Protein AF-A0A3D2J8Q5-F1 (afdb_monomer)

Radius of gyration: 44.41 Å; Cα contacts (8 Å, |Δi|>4): 452; chains: 1; bounding box: 110×107×140 Å

Sequence (466 aa):
MKRNDTGAFCVLYVEPSDERSMLFNAIVGQHKPVVMMLSEQARVMQRPDDYATLKKLKRQHDIPVLFVIPDGKWGRRVTHVATRGGFAAYPSLDALLQAQEQEQVARLTQQLARGQEHSYRIAPSSYPAHVSRPQSTSGIAPAFSLPNTTPLHPVSSTVTSTSNMQNAQNARRQQSYAGYVMDREDIEDEPTHPPVASAPTVPSARQNTYMRQAEAQQMYQSPEKPHPVAPPMSARKTRDLSPEMMDVMLDTHRAQSSAPITPGTPVTPVPPVPPMPTPPVPPSTNTRKQRRRRNRFPAILIVLTLIMLLGAGLGYALLLYHPLVTPPAVMGHLRFLSSEQLNENSNQGIDDQLQLDMSNVANPASGKSYYAWLLGDQGQSEGQVILLGALPVHNGSVHLFYPGDAQHTNLIATMSRLLITEEDSAVPPIAPSPDDSTWQYYGGFSTTLVTGTDTQGNVKQFSYLD

Secondary structure (DSSP, 8-state):
-EEE--SSSEEEEE-TT--HHHHHHHHHT-SS-EEEEE-TT--TT-SHHHHHHHHHHHHHHT--EEEE--SSHHHHHHHHHHHHHT-EEESSHHHHHHHHHHHHHHHHHHHHHHHHTTS-------PPP-------------------------------------SSSSSSSS-----------------------------------------------------------------------------------PPPP----PPPPPPPPPPPPPPPPPPP------------HHHHHHHHHHHHHHHHHHHHHHHHTS---PPPP--EEEEEE------TTS-TTSS-EEEEEE-SPPPPPTTEEEEEEEEE-TTSSS--EEEEEEE-EETTEEEEEE---TT---STTTEEEEEEEEEETTS--SS--S-GGGEEEEEE---S---EE-TTS-EE------

Foldseek 3Di:
DDWDPPPQEIEDEADQPDDLVVVLVVLLPDPHAYEYEYDLNHPQQLDLVSLVVVVVSCVVNVHQYAYAFADDPSSVSSCVSCVVSVHHYHNHPVRVVVVVVVVVVVVVVVVVVVVVVVPPPPDPDDDDDDDDDDDDDDDDDDDDDDDDDDDDDDDDDDDDDDDDPDDDPPPPPPPDDDDDDDDDDDDDDDDDDDDDDDDDDDDDDDDDDDDDDDDDDDDDDDDDDDDDDDDDDDDDDDDDDDDDDPDDDDDDDDDDDDDDDDDDDDDDDDDDDDDDDDDDDDDDDDDDDPPPPPPCVVVVVVVVVVVVVVVVVVVVVVVVPPPPPDPDDQFWFKDFDFQPPDDPVDCARGSQKMKIKGAQADDADVQKFKWKWFWFDPPDPDIDIDTQGTWDQDNRMTIGIRPGDPRSDNRLVTTFKMWIFIGGPVDDDPDHDPPCVRTDDIWTWDSPQPQDQDPVRDRDGGTDTD

Solvent-accessible surface area (backbone atoms only — not comparable to full-atom values): 31217 Å² total; per-residue (Å²): 106,51,77,44,73,72,78,84,38,31,40,36,40,38,40,52,86,40,52,62,67,60,53,52,56,58,54,72,74,46,92,45,39,34,38,38,36,48,44,90,67,35,64,50,71,74,49,74,65,49,40,55,52,50,49,49,49,29,67,73,67,71,36,54,63,38,37,29,36,48,83,46,83,60,27,53,54,46,43,52,52,39,44,73,58,73,34,58,66,25,55,36,69,67,55,44,52,54,50,50,54,50,49,52,53,50,53,52,52,51,50,54,58,60,60,58,70,75,78,74,79,76,72,86,82,81,79,78,91,78,90,83,90,88,84,89,79,88,83,84,85,81,88,84,81,85,84,80,88,86,91,92,84,88,81,86,81,83,82,84,80,88,83,84,93,83,81,88,77,85,86,79,84,85,86,79,88,86,88,81,89,82,82,89,81,90,85,86,88,86,92,86,87,88,86,84,90,82,86,88,87,85,84,92,84,82,87,82,81,91,89,89,88,84,86,90,86,88,85,87,84,86,85,91,83,85,87,82,84,82,85,83,89,77,91,79,77,88,74,84,85,79,91,87,82,91,79,88,76,92,76,92,77,86,82,82,84,85,79,87,89,78,87,88,77,91,80,78,85,80,80,86,81,78,86,79,84,80,81,85,84,80,84,91,77,90,76,92,72,86,72,78,78,68,78,57,63,68,60,53,52,54,51,52,52,50,51,51,50,50,51,52,50,52,52,49,48,53,62,67,66,48,72,77,76,69,74,83,77,81,48,60,51,68,44,73,36,57,73,70,56,69,40,100,90,53,65,30,12,41,37,15,19,38,40,41,42,35,44,82,47,75,79,63,58,91,72,38,33,36,36,36,32,41,29,28,44,97,86,51,99,65,78,48,72,43,81,65,44,75,56,59,71,56,96,27,28,34,71,48,77,36,88,43,60,100,71,23,49,36,41,55,83,56,32,30,32,45,41,30,34,57,41,58,57,90,54,84,74,94,63,82,75,90,52,69,90,35,54,78,47,73,34,46,39,64,66,68,84,52,87,38,60,46,101,83,68,49,78,49,86,66,57,64,69,106

Nearest PDB structures (foldseek):
  2dzw-assembly2_B  TM=4.849E-01  e=7.973E+00  Pyrococcus furiosus

Mean predicted aligned error: 21.78 Å

Structure (mmCIF, N/CA/C/O backbone):
data_AF-A0A3D2J8Q5-F1
#
_entry.id   AF-A0A3D2J8Q5-F1
#
loop_
_atom_site.group_PDB
_atom_site.id
_atom_site.type_symbol
_atom_site.label_atom_id
_atom_site.label_alt_id
_atom_site.label_comp_id
_atom_site.label_asym_id
_atom_site.label_entity_id
_atom_site.label_seq_id
_atom_site.pdbx_PDB_ins_code
_atom_site.Cartn_x
_atom_site.Cartn_y
_atom_site.Cartn_z
_atom_site.occupancy
_atom_site.B_iso_or_equiv
_atom_site.auth_seq_id
_atom_site.auth_comp_id
_atom_site.auth_asym_id
_atom_site.auth_atom_id
_atom_site.pdbx_PDB_model_num
ATOM 1 N N . MET A 1 1 ? 18.393 -0.265 -9.397 1.00 94.50 1 MET A N 1
ATOM 2 C CA . MET A 1 1 ? 17.412 -1.263 -9.869 1.00 94.50 1 MET A CA 1
ATOM 3 C C . MET A 1 1 ? 17.121 -2.206 -8.734 1.00 94.50 1 MET A C 1
ATOM 5 O O . MET A 1 1 ? 18.048 -2.835 -8.229 1.00 94.50 1 MET A O 1
ATOM 9 N N . LYS A 1 2 ? 15.858 -2.309 -8.326 1.00 94.38 2 LYS A N 1
ATOM 10 C CA . LYS A 1 2 ? 15.447 -3.250 -7.276 1.00 94.38 2 LYS A CA 1
ATOM 11 C C . LYS A 1 2 ? 14.759 -4.446 -7.920 1.00 94.38 2 LYS A C 1
ATOM 13 O O . LYS A 1 2 ? 14.016 -4.293 -8.888 1.00 94.38 2 LYS A O 1
ATOM 18 N N . ARG A 1 3 ? 15.021 -5.640 -7.395 1.00 95.69 3 ARG A N 1
ATOM 19 C CA . ARG A 1 3 ? 14.467 -6.901 -7.894 1.00 95.69 3 ARG A CA 1
ATOM 20 C C . ARG A 1 3 ? 13.709 -7.592 -6.774 1.00 95.69 3 ARG A C 1
ATOM 22 O O . ARG A 1 3 ? 14.247 -7.747 -5.684 1.00 95.69 3 ARG A O 1
ATOM 29 N N . ASN A 1 4 ? 12.503 -8.048 -7.080 1.00 92.94 4 ASN A N 1
ATOM 30 C CA . ASN A 1 4 ? 11.717 -8.927 -6.229 1.00 92.94 4 ASN A CA 1
ATOM 31 C C . ASN A 1 4 ? 11.388 -10.201 -7.027 1.00 92.94 4 ASN A C 1
ATOM 33 O O . ASN A 1 4 ? 10.810 -10.124 -8.106 1.00 92.94 4 ASN A O 1
ATOM 37 N N . ASP A 1 5 ? 11.806 -11.366 -6.535 1.00 92.56 5 ASP A N 1
ATOM 38 C CA . ASP A 1 5 ? 11.587 -12.673 -7.188 1.00 92.56 5 ASP A CA 1
ATOM 39 C C . ASP A 1 5 ? 10.579 -13.546 -6.419 1.00 92.56 5 ASP A C 1
ATOM 41 O O . ASP A 1 5 ? 10.559 -14.777 -6.508 1.00 92.56 5 ASP A O 1
ATOM 45 N N . THR A 1 6 ? 9.745 -12.904 -5.607 1.00 77.62 6 THR A N 1
ATOM 46 C CA . THR A 1 6 ? 8.747 -13.599 -4.801 1.00 77.62 6 THR A CA 1
ATOM 47 C C . THR A 1 6 ? 7.529 -13.925 -5.665 1.00 77.62 6 THR A C 1
ATOM 49 O O . THR A 1 6 ? 6.957 -13.046 -6.304 1.00 77.62 6 THR A O 1
ATOM 52 N N . GLY A 1 7 ? 7.118 -15.197 -5.682 1.00 87.75 7 GLY A N 1
ATOM 53 C CA . GLY A 1 7 ? 5.900 -15.647 -6.364 1.00 87.75 7 GLY A CA 1
ATOM 54 C C . GLY A 1 7 ? 6.090 -16.121 -7.811 1.00 87.75 7 GLY A C 1
ATOM 55 O O . GLY A 1 7 ? 7.143 -16.647 -8.190 1.00 87.75 7 GLY A O 1
ATOM 56 N N . ALA A 1 8 ? 5.017 -16.000 -8.601 1.00 88.75 8 ALA A N 1
ATOM 57 C CA . ALA A 1 8 ? 4.904 -16.545 -9.960 1.00 88.75 8 ALA A CA 1
ATOM 58 C C . ALA A 1 8 ? 5.558 -15.673 -11.048 1.00 88.75 8 ALA A C 1
ATOM 60 O O . ALA A 1 8 ? 5.758 -16.133 -12.171 1.00 88.75 8 ALA A O 1
ATOM 61 N N . PHE A 1 9 ? 5.910 -14.433 -10.719 1.00 94.19 9 PHE A N 1
ATOM 62 C CA . PHE A 1 9 ? 6.576 -13.481 -11.601 1.00 94.19 9 PHE A CA 1
ATOM 63 C C . PHE A 1 9 ? 7.772 -12.846 -10.885 1.00 94.19 9 PHE A C 1
ATOM 65 O O . PHE A 1 9 ? 7.815 -12.791 -9.660 1.00 94.19 9 PHE A O 1
ATOM 72 N N . CYS A 1 10 ? 8.744 -12.359 -11.654 1.00 95.81 10 CYS A N 1
ATOM 73 C CA . CYS A 1 10 ? 9.824 -11.525 -11.137 1.00 95.81 10 CYS A CA 1
ATOM 74 C C . CYS A 1 10 ? 9.502 -10.054 -11.424 1.00 95.81 10 CYS A C 1
ATOM 76 O O . CYS A 1 10 ? 9.294 -9.679 -12.578 1.00 95.81 10 CYS A O 1
ATOM 78 N N . VAL A 1 11 ? 9.466 -9.218 -10.386 1.00 96.62 11 VAL A N 1
ATOM 79 C CA . VAL A 1 11 ? 9.243 -7.774 -10.507 1.00 96.62 11 VAL A CA 1
ATOM 80 C C . VAL A 1 11 ? 10.583 -7.045 -10.521 1.00 96.62 11 VAL A C 1
ATOM 82 O O . VAL A 1 11 ? 11.397 -7.189 -9.604 1.00 96.62 11 VAL A O 1
ATOM 85 N N . LEU A 1 12 ? 10.808 -6.235 -11.554 1.00 97.38 12 LEU A N 1
ATOM 86 C CA . LEU A 1 12 ? 11.956 -5.340 -11.667 1.00 97.38 12 LEU A CA 1
ATOM 87 C C . LEU A 1 12 ? 11.481 -3.892 -11.540 1.00 97.38 12 LEU A C 1
ATOM 89 O O . LEU A 1 12 ? 10.744 -3.401 -12.394 1.00 97.38 12 LEU A O 1
ATOM 93 N N . TYR A 1 13 ? 11.934 -3.207 -10.493 1.00 97.06 13 TYR A N 1
ATOM 94 C CA . TYR A 1 13 ? 11.717 -1.776 -10.298 1.00 97.06 13 TYR A CA 1
ATOM 95 C C . TYR A 1 13 ? 12.874 -1.009 -10.923 1.00 97.06 13 TYR A C 1
ATOM 97 O O . TYR A 1 13 ? 14.021 -1.106 -10.468 1.00 97.06 13 TYR A O 1
ATOM 105 N N . VAL A 1 14 ? 12.553 -0.268 -11.979 1.00 97.19 14 VAL A N 1
ATOM 106 C CA . VAL A 1 14 ? 13.524 0.434 -12.812 1.00 97.19 14 VAL A CA 1
ATOM 107 C C . VAL A 1 14 ? 13.553 1.913 -12.437 1.00 97.19 14 VAL A C 1
ATOM 109 O O . VAL A 1 14 ? 12.608 2.674 -12.682 1.00 97.19 14 VAL A O 1
ATOM 112 N N . GLU A 1 15 ? 14.663 2.315 -11.836 1.00 95.75 15 GLU A N 1
ATOM 113 C CA . GLU A 1 15 ? 14.937 3.666 -11.363 1.00 95.75 15 GLU A CA 1
ATOM 114 C C . GLU A 1 15 ? 15.598 4.525 -12.464 1.00 95.75 15 GLU A C 1
ATOM 116 O O . GLU A 1 15 ? 16.094 4.008 -13.469 1.00 95.75 15 GLU A O 1
ATOM 121 N N . PRO A 1 16 ? 15.623 5.861 -12.315 1.00 94.44 16 PRO A N 1
ATOM 122 C CA . PRO A 1 16 ? 16.153 6.776 -13.336 1.00 94.44 16 PRO A CA 1
ATOM 123 C C . PRO A 1 16 ? 17.646 6.622 -13.625 1.00 94.44 16 PRO A C 1
ATOM 125 O O . PRO A 1 16 ? 18.091 6.929 -14.734 1.00 94.44 16 PRO A O 1
ATOM 128 N N . SER A 1 17 ? 18.404 6.177 -12.623 1.00 94.56 17 SER A N 1
ATOM 129 C CA . SER A 1 17 ? 19.846 5.932 -12.675 1.00 94.56 17 SER A CA 1
ATOM 130 C C . SER A 1 17 ? 20.208 4.574 -13.269 1.00 94.56 17 SER A C 1
ATOM 132 O O . SER A 1 17 ? 21.386 4.327 -13.520 1.00 94.56 17 SER A O 1
ATOM 134 N N . ASP A 1 18 ? 19.229 3.698 -13.496 1.00 96.62 18 ASP A N 1
ATOM 135 C CA . ASP A 1 18 ? 19.504 2.351 -13.970 1.00 96.62 18 ASP A CA 1
ATOM 136 C C . ASP A 1 18 ? 19.964 2.336 -15.421 1.00 96.62 18 ASP A C 1
ATOM 138 O O . ASP A 1 18 ? 19.451 3.049 -16.286 1.00 96.62 18 ASP A O 1
ATOM 142 N N . GLU A 1 19 ? 20.934 1.471 -15.700 1.00 97.38 19 GLU A N 1
ATOM 143 C CA . GLU A 1 19 ? 21.474 1.298 -17.038 1.00 97.38 19 GLU A CA 1
ATOM 144 C C . GLU A 1 19 ? 20.766 0.174 -17.798 1.00 97.38 19 GLU A C 1
ATOM 146 O O . GLU A 1 19 ? 20.405 -0.876 -17.258 1.00 97.38 19 GLU A O 1
ATOM 151 N N . ARG A 1 20 ? 20.636 0.357 -19.116 1.00 96.81 20 ARG A N 1
ATOM 152 C CA . ARG A 1 20 ? 20.002 -0.620 -20.014 1.00 96.81 20 ARG A CA 1
ATOM 153 C C . ARG A 1 20 ? 20.689 -1.991 -19.977 1.00 96.81 20 ARG A C 1
ATOM 155 O O . ARG A 1 20 ? 20.020 -3.016 -20.060 1.00 96.81 20 ARG A O 1
ATOM 162 N N . SER A 1 21 ? 22.017 -2.010 -19.885 1.00 96.62 21 SER A N 1
ATOM 163 C CA . SER A 1 21 ? 22.835 -3.229 -19.793 1.00 96.62 21 SER A CA 1
ATOM 164 C C . SER A 1 21 ? 22.491 -4.042 -18.544 1.00 96.62 21 SER A C 1
ATOM 166 O O . SER A 1 21 ? 22.268 -5.248 -18.644 1.00 96.62 21 SER A O 1
ATOM 168 N N . MET A 1 22 ? 22.383 -3.380 -17.388 1.00 96.50 22 MET A N 1
ATOM 169 C CA . MET A 1 22 ? 22.002 -4.009 -16.124 1.00 96.50 22 MET A CA 1
ATOM 170 C C . MET A 1 22 ? 20.595 -4.610 -16.208 1.00 96.50 22 MET A C 1
ATOM 172 O O . MET A 1 22 ? 20.403 -5.764 -15.823 1.00 96.50 22 MET A O 1
ATOM 176 N N . LEU A 1 23 ? 19.638 -3.869 -16.777 1.00 97.25 23 LEU A N 1
ATOM 177 C CA . LEU A 1 23 ? 18.270 -4.350 -16.974 1.00 97.25 23 LEU A CA 1
ATOM 178 C C . LEU A 1 23 ? 18.228 -5.619 -17.837 1.00 97.25 23 LEU A C 1
ATOM 180 O O . LEU A 1 23 ? 17.605 -6.610 -17.465 1.00 97.25 23 LEU A O 1
ATOM 184 N N . PHE A 1 24 ? 18.914 -5.618 -18.981 1.00 97.19 24 PHE A N 1
ATOM 185 C CA . PHE A 1 24 ? 18.908 -6.768 -19.887 1.00 97.19 24 PHE A CA 1
ATOM 186 C C . PHE A 1 24 ? 19.605 -7.986 -19.280 1.00 97.19 24 PHE A C 1
ATOM 188 O O . PHE A 1 24 ? 19.086 -9.094 -19.400 1.00 97.19 24 PHE A O 1
ATOM 195 N N . ASN A 1 25 ? 20.712 -7.790 -18.561 1.00 96.75 25 ASN A N 1
ATOM 196 C CA . ASN A 1 25 ? 21.381 -8.873 -17.840 1.00 96.75 25 ASN A CA 1
ATOM 197 C C . ASN A 1 25 ? 20.479 -9.484 -16.760 1.00 96.75 25 ASN A C 1
ATOM 199 O O . ASN A 1 25 ? 20.444 -10.705 -16.613 1.00 96.75 25 ASN A O 1
ATOM 203 N N . ALA A 1 26 ? 19.711 -8.660 -16.042 1.00 96.62 26 ALA A N 1
ATOM 204 C CA . ALA A 1 26 ? 18.771 -9.160 -15.045 1.00 96.62 26 ALA A CA 1
ATOM 205 C C . ALA A 1 26 ? 17.649 -10.001 -15.665 1.00 96.62 26 ALA A C 1
ATOM 207 O O . ALA A 1 26 ? 17.250 -10.989 -15.053 1.00 96.62 26 ALA A O 1
ATOM 208 N N . ILE A 1 27 ? 17.184 -9.655 -16.873 1.00 97.00 27 ILE A N 1
ATOM 209 C CA . ILE A 1 27 ? 16.148 -10.404 -17.603 1.00 97.00 27 ILE A CA 1
ATOM 210 C C . ILE A 1 27 ? 16.681 -11.746 -18.117 1.00 97.00 27 ILE A C 1
ATOM 212 O O . ILE A 1 27 ? 15.984 -12.745 -17.997 1.00 97.00 27 ILE A O 1
ATOM 216 N N . VAL A 1 28 ? 17.910 -11.799 -18.646 1.00 96.88 28 VAL A N 1
ATOM 217 C CA . VAL A 1 28 ? 18.517 -13.040 -19.181 1.00 96.88 28 VAL A CA 1
ATOM 218 C C . VAL A 1 28 ? 18.561 -14.167 -18.143 1.00 96.88 28 VAL A C 1
ATOM 220 O O . VAL A 1 28 ? 18.437 -15.334 -18.504 1.00 96.88 28 VAL A O 1
ATOM 223 N N . GLY A 1 29 ? 18.719 -13.829 -16.860 1.00 91.62 29 GLY A N 1
ATOM 224 C CA . GLY A 1 29 ? 18.750 -14.798 -15.763 1.00 91.62 29 GLY A CA 1
ATOM 225 C C . GLY A 1 29 ? 17.381 -15.247 -15.241 1.00 91.62 29 GLY A C 1
ATOM 226 O O . GLY A 1 29 ? 17.344 -15.962 -14.243 1.00 91.62 29 GLY A O 1
ATOM 227 N N . GLN A 1 30 ? 16.267 -14.806 -15.839 1.00 95.94 30 GLN A N 1
ATOM 228 C CA . GLN A 1 30 ? 14.927 -15.156 -15.359 1.00 95.94 30 GLN A CA 1
ATOM 229 C C . GLN A 1 30 ? 14.368 -16.388 -16.066 1.00 95.94 30 GLN A C 1
ATOM 231 O O . GLN A 1 30 ? 14.504 -16.554 -17.272 1.00 95.94 30 GLN A O 1
ATOM 236 N N . HIS A 1 31 ? 13.665 -17.224 -15.306 1.00 95.56 31 HIS A N 1
ATOM 237 C CA . HIS A 1 31 ? 12.875 -18.344 -15.836 1.00 95.56 31 HIS A CA 1
ATOM 238 C C . HIS A 1 31 ? 11.365 -18.133 -15.669 1.00 95.56 31 HIS A C 1
ATOM 240 O O . HIS A 1 31 ? 10.564 -18.941 -16.132 1.00 95.56 31 HIS A O 1
ATOM 246 N N . LYS A 1 32 ? 10.974 -17.051 -14.993 1.00 95.88 32 LYS A N 1
ATOM 247 C CA . LYS A 1 32 ? 9.584 -16.661 -14.757 1.00 95.88 32 LYS A CA 1
ATOM 248 C C . LYS A 1 32 ? 9.227 -15.447 -15.618 1.00 95.88 32 LYS A C 1
ATOM 250 O O . LYS A 1 32 ? 10.133 -14.705 -16.008 1.00 95.88 32 LYS A O 1
ATOM 255 N N . PRO A 1 33 ? 7.930 -15.195 -15.873 1.00 96.75 33 PRO A N 1
ATOM 256 C CA . PRO A 1 33 ? 7.473 -13.925 -16.420 1.00 96.75 33 PRO A CA 1
ATOM 257 C C . PRO A 1 33 ? 8.057 -12.735 -15.652 1.00 96.75 33 PRO A C 1
ATOM 259 O O . PRO A 1 33 ? 8.076 -12.733 -14.421 1.00 96.75 33 PRO A O 1
ATOM 262 N N . VAL A 1 34 ? 8.521 -11.723 -16.381 1.00 97.69 34 VAL A N 1
ATOM 263 C CA . VAL A 1 34 ? 9.118 -10.513 -15.811 1.00 97.69 34 VAL A CA 1
ATOM 264 C C . VAL A 1 34 ? 8.140 -9.355 -15.925 1.00 97.69 34 VAL A C 1
ATOM 266 O O . VAL A 1 34 ? 7.710 -9.004 -17.025 1.00 97.69 34 VAL A O 1
ATOM 269 N N . VAL A 1 35 ? 7.827 -8.735 -14.792 1.00 97.69 35 VAL A N 1
ATOM 270 C CA . VAL A 1 35 ? 7.042 -7.503 -14.699 1.00 97.69 35 VAL A CA 1
ATOM 271 C C . VAL A 1 35 ? 8.005 -6.344 -14.471 1.00 97.69 35 VAL A C 1
ATOM 273 O O . VAL A 1 35 ? 8.659 -6.259 -13.436 1.00 97.69 35 VAL A O 1
ATOM 276 N N . MET A 1 36 ? 8.115 -5.444 -15.442 1.00 97.69 36 MET A N 1
ATOM 277 C CA . MET A 1 36 ? 8.919 -4.231 -15.314 1.00 97.69 36 MET A CA 1
ATOM 278 C C . MET A 1 36 ? 8.057 -3.061 -14.862 1.00 97.69 36 MET A C 1
ATOM 280 O O . MET A 1 36 ? 7.188 -2.609 -15.607 1.00 97.69 36 MET A O 1
ATOM 284 N N . MET A 1 37 ? 8.348 -2.539 -13.673 1.00 97.19 37 MET A N 1
ATOM 285 C CA . MET A 1 37 ? 7.760 -1.311 -13.148 1.00 97.19 37 MET A CA 1
ATOM 286 C C . MET A 1 37 ? 8.685 -0.141 -13.474 1.00 97.19 37 MET A C 1
ATOM 288 O O . MET A 1 37 ? 9.791 -0.043 -12.935 1.00 97.19 37 MET A O 1
ATOM 292 N N . LEU A 1 38 ? 8.254 0.727 -14.389 1.00 96.81 38 LEU A N 1
ATOM 293 C CA . LEU A 1 38 ? 9.056 1.869 -14.821 1.00 96.81 38 LEU A CA 1
ATOM 294 C C . LEU A 1 38 ? 8.704 3.116 -14.007 1.00 96.81 38 LEU A C 1
ATOM 296 O O . LEU A 1 38 ? 7.555 3.556 -14.011 1.00 96.81 38 LEU A O 1
ATOM 300 N N . SER A 1 39 ? 9.700 3.719 -13.357 1.00 93.56 39 SER A N 1
ATOM 301 C CA . SER A 1 39 ? 9.538 5.053 -12.767 1.00 93.56 39 SER A CA 1
ATOM 302 C C . SER A 1 39 ? 9.327 6.116 -13.853 1.00 93.56 39 SER A C 1
ATOM 304 O O . SER A 1 39 ? 9.836 5.986 -14.966 1.00 93.56 39 SER A O 1
ATOM 306 N N . GLU A 1 40 ? 8.622 7.207 -13.534 1.00 90.81 40 GLU A N 1
ATOM 307 C CA . GLU A 1 40 ? 8.317 8.283 -14.499 1.00 90.81 40 GLU A CA 1
ATOM 308 C C . GLU A 1 40 ? 9.579 8.943 -15.093 1.00 90.81 40 GLU A C 1
ATOM 310 O O . GLU A 1 40 ? 9.562 9.508 -16.185 1.00 90.81 40 GLU A O 1
ATOM 315 N N . GLN A 1 41 ? 10.700 8.848 -14.380 1.00 91.69 41 GLN A N 1
ATOM 316 C CA . GLN A 1 41 ? 11.985 9.418 -14.771 1.00 91.69 41 GLN A CA 1
ATOM 317 C C . GLN A 1 41 ? 12.951 8.377 -15.371 1.00 91.69 41 GLN A C 1
ATOM 319 O O . GLN A 1 41 ? 14.097 8.718 -15.678 1.00 91.69 41 GLN A O 1
ATOM 324 N N . ALA A 1 42 ? 12.519 7.124 -15.566 1.00 92.69 42 ALA A N 1
ATOM 325 C CA . ALA A 1 42 ? 13.356 6.067 -16.124 1.00 92.69 42 ALA A CA 1
ATOM 326 C C . ALA A 1 42 ? 13.896 6.463 -17.508 1.00 92.69 42 ALA A C 1
ATOM 328 O O . ALA A 1 42 ? 13.149 6.783 -18.437 1.00 92.69 42 ALA A O 1
ATOM 329 N N . ARG A 1 43 ? 15.224 6.455 -17.667 1.00 93.44 43 ARG A N 1
ATOM 330 C CA . ARG A 1 43 ? 15.880 6.793 -18.945 1.00 93.44 43 ARG A CA 1
ATOM 331 C C . ARG A 1 43 ? 15.994 5.610 -19.897 1.00 93.44 43 ARG A C 1
ATOM 333 O O . ARG A 1 43 ? 16.173 5.797 -21.101 1.00 93.44 43 ARG A O 1
ATOM 340 N N . VAL A 1 44 ? 15.878 4.402 -19.365 1.00 94.19 44 VAL A N 1
ATOM 341 C CA . VAL A 1 44 ? 15.886 3.164 -20.140 1.00 94.19 44 VAL A CA 1
ATOM 342 C C . VAL A 1 44 ? 14.549 2.947 -20.840 1.00 94.19 44 VAL A C 1
ATOM 344 O O . VAL A 1 44 ? 13.518 3.460 -20.413 1.00 94.19 44 VAL A O 1
ATOM 347 N N . MET A 1 45 ? 14.567 2.180 -21.932 1.00 94.75 45 MET A N 1
ATOM 348 C CA . MET A 1 45 ? 13.370 1.827 -22.706 1.00 94.75 45 MET A CA 1
ATOM 349 C C . MET A 1 45 ? 12.637 3.031 -23.322 1.00 94.75 45 MET A C 1
ATOM 351 O O . MET A 1 45 ? 11.455 2.954 -23.626 1.00 94.75 45 MET A O 1
ATOM 355 N N . GLN A 1 46 ? 13.316 4.158 -23.548 1.00 93.31 46 GLN A N 1
ATOM 356 C CA . GLN A 1 46 ? 12.698 5.311 -24.216 1.00 93.31 46 GLN A CA 1
ATOM 357 C C . GLN A 1 46 ? 12.775 5.221 -25.743 1.00 93.31 46 GLN A C 1
ATOM 359 O O . GLN A 1 46 ? 11.996 5.872 -26.448 1.00 93.31 46 GLN A O 1
ATOM 364 N N . ARG A 1 47 ? 13.733 4.450 -26.274 1.00 95.88 47 ARG A N 1
ATOM 365 C CA . ARG A 1 47 ? 13.989 4.359 -27.713 1.00 95.88 47 ARG A CA 1
ATOM 366 C C . ARG A 1 47 ? 13.331 3.107 -28.294 1.00 95.88 47 ARG A C 1
ATOM 368 O O . ARG A 1 47 ? 13.402 2.048 -27.674 1.00 95.88 47 ARG A O 1
ATOM 375 N N . PRO A 1 48 ? 12.762 3.169 -29.512 1.00 96.62 48 PRO A N 1
ATOM 376 C CA . PRO A 1 48 ? 12.219 1.989 -30.192 1.00 96.62 48 PRO A CA 1
ATOM 377 C C . PRO A 1 48 ? 13.214 0.816 -30.298 1.00 96.62 48 PRO A C 1
ATOM 379 O O . PRO A 1 48 ? 12.816 -0.343 -30.176 1.00 96.62 48 PRO A O 1
ATOM 382 N N . ASP A 1 49 ? 14.509 1.108 -30.451 1.00 97.56 49 ASP A N 1
ATOM 383 C CA . ASP A 1 49 ? 15.573 0.098 -30.559 1.00 97.56 49 ASP A CA 1
ATOM 384 C C . ASP A 1 49 ? 15.758 -0.734 -29.281 1.00 97.56 49 ASP A C 1
ATOM 386 O O . ASP A 1 49 ? 16.138 -1.911 -29.340 1.00 97.56 49 ASP A O 1
ATOM 390 N N . ASP A 1 50 ? 15.452 -0.152 -28.117 1.00 96.88 50 ASP A N 1
ATOM 391 C CA . ASP A 1 50 ? 15.523 -0.860 -26.840 1.00 96.88 50 ASP A CA 1
ATOM 392 C C . ASP A 1 50 ? 14.484 -1.989 -26.811 1.00 96.88 5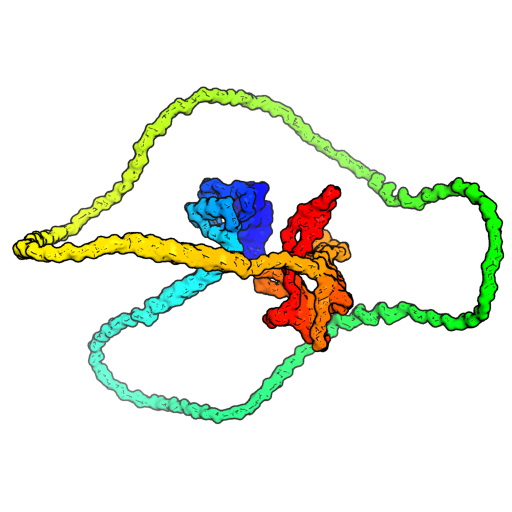0 ASP A C 1
ATOM 394 O O . ASP A 1 50 ? 14.795 -3.119 -26.437 1.00 96.88 50 ASP A O 1
ATOM 398 N N . TYR A 1 51 ? 13.278 -1.728 -27.326 1.00 97.50 51 TYR A N 1
ATOM 399 C CA . TYR A 1 51 ? 12.219 -2.730 -27.460 1.00 97.50 51 TYR A CA 1
ATOM 400 C C . TYR A 1 51 ? 12.537 -3.786 -28.515 1.00 97.50 51 TYR A C 1
ATOM 402 O O . TYR A 1 51 ? 12.202 -4.953 -28.325 1.00 97.50 51 TYR A O 1
ATOM 410 N N . ALA A 1 52 ? 13.211 -3.420 -29.608 1.00 97.06 52 ALA A N 1
ATOM 411 C CA . ALA A 1 52 ? 13.673 -4.396 -30.593 1.00 97.06 52 ALA A CA 1
ATOM 412 C C . ALA A 1 52 ? 14.692 -5.371 -29.978 1.00 97.06 52 ALA A C 1
ATOM 414 O O . ALA A 1 52 ? 14.623 -6.579 -30.218 1.00 97.06 52 ALA A O 1
ATOM 415 N N . THR A 1 53 ? 15.603 -4.862 -29.145 1.00 97.50 53 THR A N 1
ATOM 416 C CA . THR A 1 53 ? 16.587 -5.679 -28.419 1.00 97.50 53 THR A CA 1
ATOM 417 C C . THR A 1 53 ? 15.909 -6.559 -27.372 1.00 97.50 53 THR A C 1
ATOM 419 O O . THR A 1 53 ? 16.125 -7.770 -27.345 1.00 97.50 53 THR A O 1
ATOM 422 N N . LEU A 1 54 ? 15.001 -5.984 -26.583 1.00 97.31 54 LEU A N 1
ATOM 423 C CA . LEU A 1 54 ? 14.208 -6.716 -25.601 1.00 97.31 54 LEU A CA 1
ATOM 424 C C . LEU A 1 54 ? 13.342 -7.807 -26.251 1.00 97.31 54 LEU A C 1
ATOM 426 O O . LEU A 1 54 ? 13.176 -8.887 -25.695 1.00 97.31 54 LEU A O 1
ATOM 430 N N . LYS A 1 55 ? 12.823 -7.572 -27.461 1.00 97.50 55 LYS A N 1
ATOM 431 C CA . LYS A 1 55 ? 12.031 -8.558 -28.209 1.00 97.50 55 LYS A CA 1
ATOM 432 C C . LYS A 1 55 ? 12.878 -9.746 -28.657 1.00 97.50 55 LYS A C 1
ATOM 434 O O . LYS A 1 55 ? 12.392 -10.876 -28.638 1.00 97.50 55 LYS A O 1
ATOM 439 N N . LYS A 1 56 ? 14.142 -9.509 -29.033 1.00 97.75 56 LYS A N 1
ATOM 440 C CA . LYS A 1 56 ? 15.106 -10.585 -29.314 1.00 97.75 56 LYS A CA 1
ATOM 441 C C . LYS A 1 56 ? 15.378 -11.406 -28.056 1.00 97.75 56 LYS A C 1
ATOM 443 O O . LYS A 1 56 ? 15.290 -12.625 -28.136 1.00 97.75 56 LYS A O 1
ATOM 448 N N . LEU A 1 57 ? 15.607 -10.748 -26.916 1.00 96.12 57 LEU A N 1
ATOM 449 C CA . LEU A 1 57 ? 15.799 -11.401 -25.614 1.00 96.12 57 LEU A CA 1
ATOM 450 C C . LEU A 1 57 ? 14.591 -12.256 -25.213 1.00 96.12 57 LEU A C 1
ATOM 452 O O . LEU A 1 57 ? 14.754 -13.444 -24.951 1.00 96.12 57 LEU A O 1
ATOM 456 N N . LYS A 1 58 ? 13.377 -11.691 -25.273 1.00 94.56 58 LYS A N 1
ATOM 457 C CA . LYS A 1 58 ? 12.115 -12.412 -25.036 1.00 94.56 58 LYS A CA 1
ATOM 458 C C . LYS A 1 58 ? 12.019 -13.679 -25.886 1.00 94.56 58 LYS A C 1
ATOM 460 O O . LYS A 1 58 ? 11.664 -14.727 -25.370 1.00 94.56 58 LYS A O 1
ATOM 465 N N . ARG A 1 59 ? 12.342 -13.597 -27.183 1.00 96.94 59 ARG A N 1
ATOM 466 C CA . ARG A 1 59 ? 12.287 -14.756 -28.090 1.00 96.94 59 ARG A CA 1
ATOM 467 C C . ARG A 1 59 ? 13.397 -15.772 -27.823 1.00 96.94 59 ARG A C 1
ATOM 469 O O . ARG A 1 59 ? 13.179 -16.959 -28.005 1.00 96.94 59 ARG A O 1
ATOM 476 N N . GLN A 1 60 ? 14.590 -15.307 -27.465 1.00 97.81 60 GLN A N 1
ATOM 477 C CA . GLN A 1 60 ? 15.757 -16.160 -27.255 1.00 97.81 60 GLN A CA 1
ATOM 478 C C . GLN A 1 60 ? 15.643 -16.989 -25.974 1.00 97.81 60 GLN A C 1
ATOM 480 O O . GLN A 1 60 ? 16.069 -18.138 -25.967 1.00 97.81 60 GLN A O 1
ATOM 485 N N . HIS A 1 61 ? 15.075 -16.409 -24.917 1.00 95.94 61 HIS A N 1
ATOM 486 C CA . HIS A 1 61 ? 14.969 -17.052 -23.608 1.00 95.94 61 HIS A CA 1
ATOM 487 C C . HIS A 1 61 ? 13.554 -17.547 -23.278 1.00 95.94 61 HIS A C 1
ATOM 489 O O . HIS A 1 61 ? 13.357 -18.138 -22.225 1.00 95.94 61 HIS A O 1
ATOM 495 N N . ASP A 1 62 ? 12.585 -17.305 -24.166 1.00 96.44 62 ASP A N 1
ATOM 496 C CA . ASP A 1 62 ? 11.163 -17.619 -23.974 1.00 96.44 62 ASP A CA 1
ATOM 497 C C . ASP A 1 62 ? 10.570 -17.031 -22.679 1.00 96.44 62 ASP A C 1
ATOM 499 O O . ASP A 1 62 ? 9.760 -17.641 -21.987 1.00 96.44 62 ASP A O 1
ATOM 503 N N . ILE A 1 63 ? 10.993 -15.811 -22.334 1.00 95.12 63 ILE A N 1
ATOM 504 C CA . ILE A 1 63 ? 10.576 -15.124 -21.105 1.00 95.12 63 ILE A CA 1
ATOM 505 C C . ILE A 1 63 ? 9.473 -14.118 -21.443 1.00 95.12 63 ILE A C 1
ATOM 507 O O . ILE A 1 63 ? 9.728 -13.150 -22.174 1.00 95.12 63 ILE A O 1
ATOM 511 N N . PRO A 1 64 ? 8.248 -14.270 -20.908 1.00 96.06 64 PRO A N 1
ATOM 512 C CA . PRO A 1 64 ? 7.223 -13.245 -21.024 1.00 96.06 64 PRO A CA 1
ATOM 513 C C . PRO A 1 64 ? 7.667 -11.973 -20.302 1.00 96.06 64 PRO A C 1
ATOM 515 O O . PRO A 1 64 ? 8.106 -12.022 -19.158 1.00 96.06 64 PRO A O 1
ATOM 518 N N . VAL A 1 65 ? 7.533 -10.828 -20.966 1.00 97.06 65 VAL A N 1
ATOM 519 C CA . VAL A 1 65 ? 7.875 -9.522 -20.398 1.00 97.06 65 VAL A CA 1
ATOM 520 C C . VAL A 1 65 ? 6.649 -8.6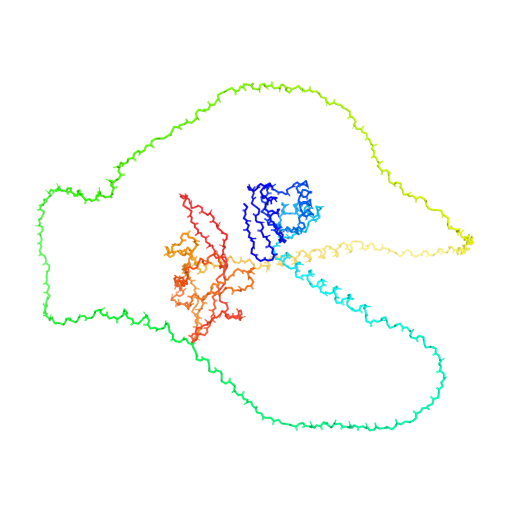21 -20.463 1.00 97.06 65 VAL A C 1
ATOM 522 O O . VAL A 1 65 ? 6.091 -8.414 -21.547 1.00 97.06 65 VAL A O 1
ATOM 525 N N . LEU A 1 66 ? 6.247 -8.111 -19.303 1.00 97.50 66 LEU A N 1
ATOM 526 C CA . LEU A 1 66 ? 5.073 -7.277 -19.059 1.00 97.50 66 LEU A CA 1
ATOM 527 C C . LEU A 1 66 ? 5.543 -5.925 -18.513 1.00 97.50 66 LEU A C 1
ATOM 529 O O . LEU A 1 66 ? 6.490 -5.873 -17.729 1.00 97.50 66 LEU A O 1
ATOM 533 N N . PHE A 1 67 ? 4.892 -4.835 -18.908 1.00 97.94 67 PHE A N 1
ATOM 534 C CA . PHE A 1 67 ? 5.201 -3.499 -18.400 1.00 97.94 67 PHE A CA 1
ATOM 535 C C . PHE A 1 67 ? 4.086 -2.982 -17.495 1.00 97.94 67 PHE A C 1
ATOM 537 O O . PHE A 1 67 ? 2.913 -3.073 -17.849 1.00 97.94 67 PHE A O 1
ATOM 544 N N . VAL A 1 68 ? 4.466 -2.374 -16.376 1.00 97.44 68 VAL A N 1
ATOM 545 C CA . VAL A 1 68 ? 3.601 -1.530 -15.548 1.00 97.44 68 VAL A CA 1
ATOM 546 C C . VAL A 1 68 ? 4.159 -0.112 -15.622 1.00 97.44 68 VAL A C 1
ATOM 548 O O . VAL A 1 68 ? 5.289 0.148 -15.199 1.00 97.44 68 VAL A O 1
ATOM 551 N N . ILE A 1 69 ? 3.398 0.786 -16.242 1.00 97.00 69 ILE A N 1
ATOM 552 C CA . ILE A 1 69 ? 3.812 2.150 -16.573 1.00 97.00 69 ILE A CA 1
ATOM 553 C C . ILE A 1 69 ? 2.762 3.101 -15.997 1.00 97.00 69 ILE A C 1
ATOM 555 O O . ILE A 1 69 ? 1.652 3.115 -16.523 1.00 97.00 69 ILE A O 1
ATOM 559 N N . PRO A 1 70 ? 3.096 3.914 -14.980 1.00 91.44 70 PRO A N 1
ATOM 560 C CA . PRO A 1 70 ? 2.149 4.846 -14.380 1.00 91.44 70 PRO A CA 1
ATOM 561 C C . PRO A 1 70 ? 1.519 5.780 -15.416 1.00 91.44 70 PRO A C 1
ATOM 563 O O . PRO A 1 70 ? 2.193 6.264 -16.337 1.00 91.44 70 PRO A O 1
ATOM 566 N N . ASP A 1 71 ? 0.234 6.076 -15.242 1.00 86.88 71 ASP A N 1
ATOM 567 C CA . ASP A 1 71 ? -0.477 7.015 -16.100 1.00 86.88 71 ASP A CA 1
ATOM 568 C C . ASP A 1 71 ? 0.091 8.432 -15.945 1.00 86.88 71 ASP A C 1
ATOM 570 O O . ASP A 1 71 ? -0.025 9.089 -14.916 1.00 86.88 71 ASP A O 1
ATOM 574 N N . GLY A 1 72 ? 0.719 8.924 -17.011 1.00 90.06 72 GLY A N 1
ATOM 575 C CA . GLY A 1 72 ? 1.369 10.231 -17.037 1.00 90.06 72 GLY A CA 1
ATOM 576 C C . GLY A 1 72 ? 1.645 10.699 -18.461 1.00 90.06 72 GLY A C 1
ATOM 577 O O . GLY A 1 72 ? 1.452 9.968 -19.440 1.00 90.06 72 GLY A O 1
ATOM 578 N N . LYS A 1 73 ? 2.104 11.947 -18.626 1.00 90.50 73 LYS A N 1
ATOM 579 C CA . LYS A 1 73 ? 2.519 12.443 -19.957 1.00 90.50 73 LYS A CA 1
ATOM 580 C C . LYS A 1 73 ? 3.656 11.589 -20.524 1.00 90.50 73 LYS A C 1
ATOM 582 O O . LYS A 1 73 ? 3.608 11.222 -21.698 1.00 90.50 73 LYS A O 1
ATOM 587 N N . TRP A 1 74 ? 4.630 11.245 -19.684 1.00 93.19 74 TRP A N 1
ATOM 588 C CA . TRP A 1 74 ? 5.715 10.336 -20.041 1.00 93.19 74 TRP A CA 1
ATOM 589 C C . TRP A 1 74 ? 5.203 8.902 -20.232 1.00 93.19 74 TRP A C 1
ATOM 591 O O . TRP A 1 74 ? 5.440 8.306 -21.286 1.00 93.19 74 TRP A O 1
ATOM 601 N N . GLY A 1 75 ? 4.399 8.402 -19.286 1.00 93.50 75 GLY A N 1
ATOM 602 C CA . GLY A 1 75 ? 3.867 7.039 -19.310 1.00 93.50 75 GLY A CA 1
ATOM 603 C C . GLY A 1 75 ? 3.086 6.700 -20.579 1.00 93.50 75 GLY A C 1
ATOM 604 O O . GLY A 1 75 ? 3.310 5.650 -21.177 1.00 93.50 75 GLY A O 1
ATOM 605 N N . ARG A 1 76 ? 2.266 7.624 -21.099 1.00 94.75 76 ARG A N 1
ATOM 606 C CA . ARG A 1 76 ? 1.538 7.425 -22.370 1.00 94.75 76 ARG A CA 1
ATOM 607 C C . ARG A 1 76 ? 2.461 7.237 -23.570 1.00 94.75 76 ARG A C 1
ATOM 609 O O . ARG A 1 76 ? 2.185 6.405 -24.434 1.00 94.75 76 ARG A O 1
ATOM 616 N N . ARG A 1 77 ? 3.566 7.987 -23.632 1.00 95.50 77 ARG A N 1
ATOM 617 C CA . ARG A 1 77 ? 4.553 7.844 -24.710 1.00 95.50 77 ARG A CA 1
ATOM 618 C C . ARG A 1 77 ? 5.236 6.483 -24.630 1.00 95.50 77 ARG A C 1
ATOM 620 O O . ARG A 1 77 ? 5.324 5.802 -25.646 1.00 95.50 77 ARG A O 1
ATOM 627 N N . VAL A 1 78 ? 5.690 6.085 -23.445 1.00 96.00 78 VAL A N 1
ATOM 628 C CA . VAL A 1 78 ? 6.390 4.808 -23.240 1.00 96.00 78 VAL A CA 1
ATOM 629 C C . VAL A 1 78 ? 5.455 3.626 -23.475 1.00 96.00 78 VAL A C 1
ATOM 631 O O . VAL A 1 78 ? 5.818 2.710 -24.204 1.00 96.00 78 VAL A O 1
ATOM 634 N N . THR A 1 79 ? 4.220 3.698 -22.976 1.00 96.62 79 THR A N 1
ATOM 635 C CA . THR A 1 79 ? 3.156 2.720 -23.250 1.00 96.62 79 THR A CA 1
ATOM 636 C C . THR A 1 79 ? 2.943 2.567 -24.751 1.00 96.62 79 THR A C 1
ATOM 638 O O . THR A 1 79 ? 3.001 1.458 -25.272 1.00 96.62 79 THR A O 1
ATOM 641 N N . HIS A 1 80 ? 2.813 3.675 -25.489 1.00 96.50 80 HIS A N 1
ATOM 642 C CA . HIS A 1 80 ? 2.648 3.629 -26.942 1.00 96.50 80 HIS A CA 1
ATOM 643 C C . HIS A 1 80 ? 3.827 2.949 -27.661 1.00 96.50 80 HIS A C 1
ATOM 645 O O . HIS A 1 80 ? 3.612 2.141 -28.569 1.00 96.50 80 HIS A O 1
ATOM 651 N N . VAL A 1 81 ? 5.071 3.251 -27.270 1.00 96.81 81 VAL A N 1
ATOM 652 C CA . VAL A 1 81 ? 6.261 2.626 -27.872 1.00 96.81 81 VAL A CA 1
ATOM 653 C C . VAL A 1 81 ? 6.350 1.140 -27.496 1.00 96.81 81 VAL A C 1
ATOM 655 O O . VAL A 1 81 ? 6.613 0.316 -28.373 1.00 96.81 81 VAL A O 1
ATOM 658 N N . ALA A 1 82 ? 6.052 0.775 -26.245 1.00 97.31 82 ALA A N 1
ATOM 659 C CA . ALA A 1 82 ? 6.024 -0.609 -25.773 1.00 97.31 82 ALA A CA 1
ATOM 660 C C . ALA A 1 82 ? 4.983 -1.453 -26.522 1.00 97.31 82 ALA A C 1
ATOM 662 O O . ALA A 1 82 ? 5.316 -2.513 -27.063 1.00 97.31 82 ALA A O 1
ATOM 663 N N . THR A 1 83 ? 3.749 -0.954 -26.645 1.00 96.69 83 THR A N 1
ATOM 664 C CA . THR A 1 83 ? 2.678 -1.630 -27.388 1.00 96.69 83 THR A CA 1
ATOM 665 C C . THR A 1 83 ? 3.032 -1.769 -28.867 1.00 96.69 83 THR A C 1
ATOM 667 O O . THR A 1 83 ? 2.858 -2.847 -29.435 1.00 96.69 83 THR A O 1
ATOM 670 N N . ARG A 1 84 ? 3.631 -0.742 -29.493 1.00 96.94 84 ARG A N 1
ATOM 671 C CA . ARG A 1 84 ? 4.166 -0.854 -30.865 1.00 96.94 84 ARG A CA 1
ATOM 672 C C . ARG A 1 84 ? 5.289 -1.887 -30.989 1.00 96.94 84 ARG A C 1
ATOM 674 O O . ARG A 1 84 ? 5.396 -2.544 -32.021 1.00 96.94 84 ARG A O 1
ATOM 681 N N . GLY A 1 85 ? 6.097 -2.063 -29.945 1.00 96.69 85 GLY A N 1
ATOM 682 C CA . GLY A 1 85 ? 7.102 -3.123 -29.850 1.00 96.69 85 GLY A CA 1
ATOM 683 C C . GLY A 1 85 ? 6.514 -4.538 -29.727 1.00 96.69 85 GLY A C 1
ATOM 684 O O . GLY A 1 85 ? 7.232 -5.520 -29.946 1.00 96.69 85 GLY A O 1
ATOM 685 N N . GLY A 1 86 ? 5.212 -4.663 -29.447 1.00 96.38 86 GLY A N 1
ATOM 686 C CA . GLY A 1 86 ? 4.523 -5.933 -29.207 1.00 96.38 86 GLY A CA 1
ATOM 687 C C . GLY A 1 86 ? 4.600 -6.402 -27.752 1.00 96.38 86 GLY A C 1
ATOM 688 O O . GLY A 1 86 ? 4.608 -7.609 -27.501 1.00 96.38 86 GLY A O 1
ATOM 689 N N . PHE A 1 87 ? 4.703 -5.466 -26.807 1.00 97.62 87 PHE A N 1
ATOM 690 C CA . PHE A 1 87 ? 4.661 -5.739 -25.373 1.00 97.62 87 PHE A CA 1
ATOM 691 C C . PHE A 1 87 ? 3.323 -5.302 -24.779 1.00 97.62 87 PHE A C 1
ATOM 693 O O . PHE A 1 87 ? 2.774 -4.268 -25.163 1.00 97.62 87 PHE A O 1
ATOM 700 N N . ALA A 1 88 ? 2.814 -6.087 -23.830 1.00 97.06 88 ALA A N 1
ATOM 701 C CA . ALA A 1 88 ? 1.675 -5.682 -23.019 1.00 97.06 88 ALA A CA 1
ATOM 702 C C . ALA A 1 88 ? 2.144 -4.668 -21.968 1.00 97.06 88 ALA A C 1
ATOM 704 O O . ALA A 1 88 ? 3.195 -4.852 -21.346 1.00 97.06 88 ALA A O 1
ATOM 705 N N . ALA A 1 89 ? 1.375 -3.596 -21.811 1.00 97.00 89 ALA A N 1
ATOM 706 C CA . ALA A 1 89 ? 1.657 -2.505 -20.895 1.00 97.00 89 ALA A CA 1
ATOM 707 C C . ALA A 1 89 ? 0.373 -2.134 -20.154 1.00 97.00 89 ALA A C 1
ATOM 709 O O . ALA A 1 89 ? -0.678 -1.994 -20.780 1.00 97.00 89 ALA A O 1
ATOM 710 N N . TYR A 1 90 ? 0.481 -1.991 -18.839 1.00 97.56 90 TYR A N 1
ATOM 711 C CA . TYR A 1 90 ? -0.629 -1.745 -17.927 1.00 97.56 90 TYR A CA 1
ATOM 712 C C . TYR A 1 90 ? -0.366 -0.465 -17.124 1.00 97.56 90 TYR A C 1
ATOM 714 O O . TYR A 1 90 ? 0.793 -0.194 -16.802 1.00 97.56 90 TYR A O 1
ATOM 722 N N . PRO A 1 91 ? -1.405 0.322 -16.797 1.00 96.12 91 PRO A N 1
ATOM 723 C CA . PRO A 1 91 ? -1.249 1.590 -16.079 1.00 96.12 91 PRO A CA 1
ATOM 724 C C . PRO A 1 91 ? -0.855 1.410 -14.604 1.00 96.12 91 PRO A C 1
ATOM 726 O O . PRO A 1 91 ? -0.234 2.283 -14.002 1.00 96.12 91 PRO A O 1
ATOM 729 N N . SER A 1 92 ? -1.204 0.266 -14.017 1.00 95.00 92 SER A N 1
ATOM 730 C CA . SER A 1 92 ? -0.935 -0.079 -12.623 1.00 95.00 92 SER A CA 1
ATOM 731 C C . SER A 1 92 ? -0.724 -1.584 -12.464 1.00 95.00 92 SER A C 1
ATOM 733 O O . SER A 1 92 ? -0.990 -2.367 -13.385 1.00 95.00 92 SER A O 1
ATOM 735 N N . LEU A 1 93 ? -0.230 -1.989 -11.292 1.00 91.00 93 LEU A N 1
ATOM 736 C CA . LEU A 1 93 ? -0.102 -3.401 -10.941 1.00 91.00 93 LEU A CA 1
ATOM 737 C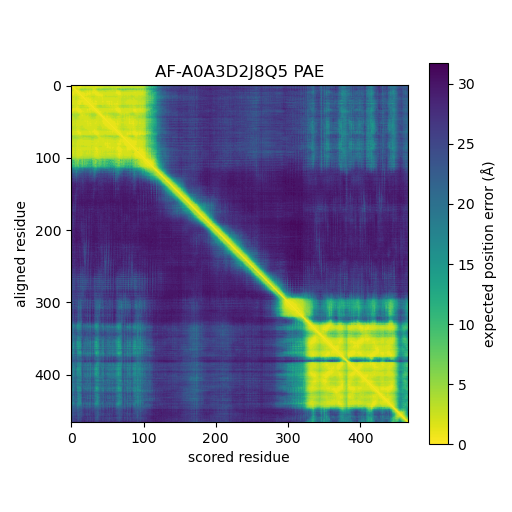 C . LEU A 1 93 ? -1.485 -4.062 -10.831 1.00 91.00 93 LEU A C 1
ATOM 739 O O . LEU A 1 93 ? -1.670 -5.158 -11.348 1.00 91.00 93 LEU A O 1
ATOM 743 N N . ASP A 1 94 ? -2.473 -3.361 -10.276 1.00 92.06 94 ASP A N 1
ATOM 744 C CA . ASP A 1 94 ? -3.849 -3.862 -10.169 1.00 92.06 94 ASP A CA 1
ATOM 745 C C . ASP A 1 94 ? -4.472 -4.117 -11.544 1.00 92.06 94 ASP A C 1
ATOM 747 O O . ASP A 1 94 ? -5.115 -5.140 -11.760 1.00 92.06 94 ASP A O 1
ATOM 751 N N . ALA A 1 95 ? -4.219 -3.235 -12.519 1.00 92.88 95 ALA A N 1
ATOM 752 C CA . ALA A 1 95 ? -4.692 -3.425 -13.888 1.00 92.88 95 ALA A CA 1
ATOM 753 C C . ALA A 1 95 ? -4.049 -4.651 -14.561 1.00 92.88 95 ALA A C 1
ATOM 755 O O . ALA A 1 95 ? -4.706 -5.343 -15.340 1.00 92.88 95 ALA A O 1
ATOM 756 N N . LEU A 1 96 ? -2.777 -4.939 -14.256 1.00 94.69 96 LEU A N 1
ATOM 757 C CA . LEU A 1 96 ? -2.114 -6.170 -14.690 1.00 94.69 96 LEU A CA 1
ATOM 758 C C . LEU A 1 96 ? -2.763 -7.401 -14.041 1.00 94.69 96 LEU A C 1
ATOM 760 O O . LEU A 1 96 ? -3.046 -8.370 -14.745 1.00 94.69 96 LEU A O 1
ATOM 764 N N . LEU A 1 97 ? -2.999 -7.366 -12.726 1.00 90.69 97 LEU A N 1
ATOM 765 C CA . LEU A 1 97 ? -3.612 -8.472 -11.985 1.00 90.69 97 LEU A CA 1
ATOM 766 C C . LEU A 1 97 ? -5.024 -8.765 -12.504 1.00 90.69 97 LEU A C 1
ATOM 768 O O . LEU A 1 97 ? -5.329 -9.904 -12.851 1.00 90.69 97 LEU A O 1
ATOM 772 N N . GLN A 1 98 ? -5.840 -7.729 -12.693 1.00 91.75 98 GLN A N 1
ATOM 773 C CA . GLN A 1 98 ? -7.181 -7.855 -13.255 1.00 91.75 98 GLN A CA 1
ATOM 774 C C . GLN A 1 98 ? -7.158 -8.435 -14.677 1.00 91.75 98 GLN A C 1
ATOM 776 O O . GLN A 1 98 ? -7.972 -9.294 -15.021 1.00 91.75 98 GLN A O 1
ATOM 781 N N . ALA A 1 99 ? -6.215 -8.003 -15.519 1.00 92.25 99 ALA A N 1
ATOM 782 C CA . ALA A 1 99 ? -6.060 -8.557 -16.861 1.00 92.25 99 ALA A CA 1
ATOM 783 C C . ALA A 1 99 ? -5.634 -10.033 -16.832 1.00 92.25 99 ALA A C 1
ATOM 785 O O . ALA A 1 99 ? -6.087 -10.825 -17.660 1.00 92.25 99 ALA A O 1
ATOM 786 N N . GLN A 1 100 ? -4.799 -10.424 -15.867 1.00 90.75 100 GLN A N 1
ATOM 787 C CA . GLN A 1 100 ? -4.387 -11.813 -15.687 1.00 90.75 100 GLN A CA 1
ATOM 788 C C . GLN A 1 100 ? -5.564 -12.698 -15.257 1.00 90.75 100 GLN A C 1
ATOM 790 O O . GLN A 1 100 ? -5.729 -13.796 -15.794 1.00 90.75 100 GLN A O 1
ATOM 795 N N . GLU A 1 101 ? -6.396 -12.231 -14.327 1.00 88.38 101 GLU A N 1
ATOM 796 C CA . GLU A 1 101 ? -7.625 -12.924 -13.928 1.00 88.38 101 GLU A CA 1
ATOM 797 C C . GLU A 1 101 ? -8.558 -13.113 -15.129 1.00 88.38 101 GLU A C 1
ATOM 799 O O . GLU A 1 101 ? -9.020 -14.224 -15.401 1.00 88.38 101 GLU A O 1
ATOM 804 N N . GLN A 1 102 ? -8.761 -12.057 -15.921 1.00 89.19 102 GLN A N 1
ATOM 805 C CA . GLN A 1 102 ? -9.566 -12.122 -17.142 1.00 89.19 102 GLN A CA 1
ATOM 806 C C . GLN A 1 102 ? -8.996 -13.110 -18.167 1.00 89.19 102 GLN A C 1
ATOM 808 O O . GLN A 1 102 ? -9.757 -13.856 -18.787 1.00 89.19 102 GLN A O 1
ATOM 813 N N . GLU A 1 103 ? -7.673 -13.164 -18.343 1.00 87.62 103 GLU A N 1
ATOM 814 C CA . GLU A 1 103 ? -7.045 -14.110 -19.267 1.00 87.62 103 GLU A CA 1
ATOM 815 C C . GLU A 1 103 ? -7.218 -15.563 -18.800 1.00 87.62 103 GLU A C 1
ATOM 817 O O . GLU A 1 103 ? -7.485 -16.448 -19.619 1.00 87.62 103 GLU A O 1
ATOM 822 N N . GLN A 1 104 ? -7.127 -15.830 -17.495 1.00 78.44 104 GLN A N 1
ATOM 823 C CA . GLN A 1 104 ? -7.399 -17.163 -16.953 1.00 78.44 104 GLN A CA 1
ATOM 824 C C . GLN A 1 104 ? -8.849 -17.588 -17.208 1.00 78.44 104 GLN A C 1
ATOM 826 O O . GLN A 1 104 ? -9.088 -18.703 -17.681 1.00 78.44 104 GLN A O 1
ATOM 831 N N . VAL A 1 105 ? -9.807 -16.683 -16.989 1.00 61.12 105 VAL A N 1
ATOM 832 C CA . VAL A 1 105 ? -11.228 -16.926 -17.281 1.00 61.12 105 VAL A CA 1
ATOM 833 C C . VAL A 1 105 ? -11.451 -17.168 -18.777 1.00 61.12 105 VAL A C 1
ATOM 835 O O . VAL A 1 105 ? -12.177 -18.093 -19.157 1.00 61.12 105 VAL A O 1
ATOM 838 N N . ALA A 1 106 ? -10.790 -16.402 -19.648 1.00 74.00 106 ALA A N 1
ATOM 839 C CA . ALA A 1 106 ? -10.881 -16.578 -21.095 1.00 74.00 106 ALA A CA 1
ATOM 840 C C . ALA A 1 106 ? -10.320 -17.936 -21.547 1.00 74.00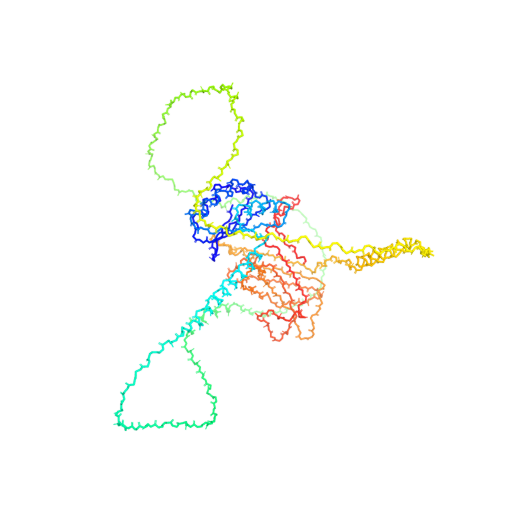 106 ALA A C 1
ATOM 842 O O . ALA A 1 106 ? -10.957 -18.629 -22.344 1.00 74.00 106 ALA A O 1
ATOM 843 N N . ARG A 1 107 ? -9.171 -18.363 -21.002 1.00 78.88 107 ARG A N 1
ATOM 844 C CA . ARG A 1 107 ? -8.579 -19.680 -21.294 1.00 78.88 107 ARG A CA 1
ATOM 845 C C . ARG A 1 107 ? -9.485 -20.823 -20.834 1.00 78.88 107 ARG A C 1
ATOM 847 O O . ARG A 1 107 ? -9.689 -21.760 -21.603 1.00 78.88 107 ARG A O 1
ATOM 854 N N . LEU A 1 108 ? -10.074 -20.730 -19.639 1.00 59.31 108 LEU A N 1
ATOM 855 C CA . LEU A 1 108 ? -11.036 -21.720 -19.134 1.00 59.31 108 LEU A CA 1
ATOM 856 C C . LEU A 1 108 ? -12.292 -21.788 -20.010 1.00 59.31 108 LEU A C 1
ATOM 858 O O . LEU A 1 108 ? -12.722 -22.870 -20.406 1.00 59.31 108 LEU A O 1
ATOM 862 N N . THR A 1 109 ? -12.838 -20.634 -20.394 1.00 73.06 109 THR A N 1
ATOM 863 C CA . THR A 1 109 ? -14.007 -20.556 -21.284 1.00 73.06 109 THR A CA 1
ATOM 864 C C . THR A 1 109 ? -13.701 -21.165 -22.654 1.00 73.06 109 THR A C 1
ATOM 866 O O . THR A 1 109 ? -14.505 -21.922 -23.197 1.00 73.06 109 THR A O 1
ATOM 869 N N . GLN A 1 110 ? -12.511 -20.905 -23.204 1.00 77.94 110 GLN A N 1
ATOM 870 C CA . GLN A 1 110 ? -12.084 -21.464 -24.486 1.00 77.94 110 GLN A CA 1
ATOM 871 C C . GLN A 1 110 ? -11.855 -22.983 -24.416 1.00 77.94 110 GLN A C 1
ATOM 873 O O . GLN A 1 110 ? -12.135 -23.692 -25.385 1.00 77.94 110 GLN A O 1
ATOM 878 N N . GLN A 1 111 ? -11.386 -23.501 -23.276 1.00 75.62 111 GLN A N 1
ATOM 879 C CA . GLN A 1 111 ? -11.281 -24.941 -23.029 1.00 75.62 111 GLN A CA 1
ATOM 880 C C . GLN A 1 111 ? -12.661 -25.604 -22.933 1.00 75.62 111 GLN A C 1
ATOM 882 O O . GLN A 1 111 ? -12.869 -26.641 -23.561 1.00 75.62 111 GLN A O 1
ATOM 887 N N . LEU A 1 112 ? -13.621 -24.987 -22.236 1.00 68.12 112 LEU A N 1
ATOM 888 C CA . LEU A 1 112 ? -15.002 -25.477 -22.155 1.00 68.12 112 LEU A CA 1
ATOM 889 C C . LEU A 1 112 ? -15.692 -25.475 -23.527 1.00 68.12 112 LEU A C 1
ATOM 891 O O . LEU A 1 112 ? -16.331 -26.459 -23.896 1.00 68.12 112 LEU A O 1
ATOM 895 N N . ALA A 1 113 ? -15.494 -24.417 -24.320 1.00 73.75 113 ALA A N 1
ATOM 896 C CA . ALA A 1 113 ? -16.022 -24.329 -25.680 1.00 73.75 113 ALA A CA 1
ATOM 897 C C . ALA A 1 113 ? -15.429 -25.407 -26.605 1.00 73.75 113 ALA A C 1
ATOM 899 O O . ALA A 1 113 ? -16.159 -26.040 -27.365 1.00 73.75 113 ALA A O 1
ATOM 900 N N . ARG A 1 114 ? -14.119 -25.683 -26.505 1.00 77.25 114 ARG A N 1
ATOM 901 C CA . ARG A 1 114 ? -13.475 -26.774 -27.262 1.00 77.25 114 ARG A CA 1
ATOM 902 C C . ARG A 1 114 ? -13.895 -28.167 -26.793 1.00 77.25 114 ARG A C 1
ATOM 904 O O . ARG A 1 114 ? -13.964 -29.079 -27.615 1.00 77.25 114 ARG A O 1
ATOM 911 N N . GLY A 1 115 ? -14.187 -28.337 -25.505 1.00 61.00 115 GLY A N 1
ATOM 912 C CA . GLY A 1 115 ? -14.659 -29.603 -24.941 1.00 61.00 115 GLY A CA 1
ATOM 913 C C . GLY A 1 115 ? -16.050 -30.008 -25.437 1.00 61.00 115 GLY A C 1
ATOM 914 O O . GLY A 1 115 ? -16.323 -31.199 -25.571 1.00 61.00 115 GLY A O 1
ATOM 915 N N . GLN A 1 116 ? -16.915 -29.046 -25.773 1.00 55.78 116 GLN A N 1
ATOM 916 C CA . GLN A 1 116 ? -18.265 -29.352 -26.252 1.00 55.78 116 GLN A CA 1
ATOM 917 C C . GLN A 1 116 ? -18.332 -29.792 -27.720 1.00 55.78 116 GLN A C 1
ATOM 919 O O . GLN A 1 116 ? -19.251 -30.527 -28.068 1.00 55.78 116 GLN A O 1
ATOM 924 N N . GLU A 1 117 ? -17.375 -29.447 -28.586 1.00 53.25 117 GLU A N 1
ATOM 925 C CA . GLU A 1 117 ? -17.451 -29.859 -30.000 1.00 53.25 117 GLU A CA 1
ATOM 926 C C . GLU A 1 117 ? -17.169 -31.352 -30.248 1.00 53.25 117 GLU A C 1
ATOM 928 O O . GLU A 1 117 ? -17.483 -31.862 -31.323 1.00 53.25 117 GLU A O 1
ATOM 933 N N . HIS A 1 118 ? -16.632 -32.094 -29.273 1.00 51.47 118 HIS A N 1
ATOM 934 C CA . HIS A 1 118 ? -16.298 -33.514 -29.459 1.00 51.47 118 HIS A CA 1
ATOM 935 C C . HIS A 1 118 ? -17.427 -34.502 -29.099 1.00 51.47 118 HIS A C 1
ATOM 937 O O . HIS A 1 118 ? -17.269 -35.695 -29.350 1.00 51.47 118 HIS A O 1
ATOM 943 N N . SER A 1 119 ? -18.584 -34.044 -28.597 1.00 47.56 119 SER A N 1
ATOM 944 C CA . SER A 1 119 ? -19.669 -34.940 -28.139 1.00 47.56 119 SER A CA 1
ATOM 945 C C . SER A 1 119 ? -20.847 -35.141 -29.105 1.00 47.56 119 SER A C 1
ATOM 947 O O . SER A 1 119 ? -21.766 -35.884 -28.768 1.00 47.56 119 SER A O 1
ATOM 949 N N . TYR A 1 120 ? -20.850 -34.565 -30.317 1.00 49.66 120 TYR A N 1
ATOM 950 C CA . TYR A 1 120 ? -22.011 -34.678 -31.233 1.00 49.66 120 TYR A CA 1
ATOM 951 C C . TYR A 1 120 ? -21.703 -35.208 -32.635 1.00 49.66 120 TYR A C 1
ATOM 953 O O . TYR A 1 120 ? -22.522 -35.058 -33.541 1.00 49.66 120 TYR A O 1
ATOM 961 N N . ARG A 1 121 ? -20.560 -35.870 -32.852 1.00 42.44 121 ARG A N 1
ATOM 962 C CA . ARG A 1 121 ? -20.305 -36.582 -34.116 1.00 42.44 121 ARG A CA 1
ATOM 963 C C . ARG A 1 121 ? -20.667 -38.062 -33.986 1.00 42.44 121 ARG A C 1
ATOM 965 O O . ARG A 1 121 ? -19.826 -38.939 -34.153 1.00 42.44 121 ARG A O 1
ATOM 972 N N . ILE A 1 122 ? -21.941 -38.338 -33.692 1.00 48.59 122 ILE A N 1
ATOM 973 C CA . ILE A 1 122 ? -22.524 -39.662 -33.937 1.00 48.59 122 ILE A CA 1
ATOM 974 C C . ILE A 1 122 ? -22.582 -39.819 -35.458 1.00 48.59 122 ILE A C 1
ATOM 976 O O . ILE A 1 122 ? -23.388 -39.184 -36.135 1.00 48.59 122 ILE A O 1
ATOM 980 N N . ALA A 1 123 ? -21.668 -40.617 -36.005 1.00 44.53 123 ALA A N 1
ATOM 981 C CA . ALA A 1 123 ? -21.732 -41.036 -37.394 1.00 44.53 123 ALA A CA 1
ATOM 982 C C . ALA A 1 123 ? -23.043 -41.814 -37.629 1.00 44.53 123 ALA A C 1
ATOM 984 O O . ALA A 1 123 ? -23.408 -42.646 -36.793 1.00 44.53 123 ALA A O 1
ATOM 985 N N . PRO A 1 124 ? -23.759 -41.588 -38.744 1.00 44.81 124 PRO A N 1
ATOM 986 C CA . PRO A 1 124 ? -24.889 -42.429 -39.106 1.00 44.81 124 PRO A CA 1
ATOM 987 C C . PRO A 1 124 ? -24.382 -43.852 -39.374 1.00 44.81 124 PRO A C 1
ATOM 989 O O . PRO A 1 124 ? -23.659 -44.105 -40.336 1.00 44.81 124 PRO A O 1
ATOM 992 N N . SER A 1 125 ? -24.746 -44.770 -38.480 1.00 44.69 125 SER A N 1
ATOM 993 C CA . SER A 1 125 ? -24.512 -46.205 -38.613 1.00 44.69 125 SER A CA 1
ATOM 994 C C . SER A 1 125 ? -25.307 -46.737 -39.806 1.00 44.69 125 SER A C 1
ATOM 996 O O . SER A 1 125 ? -26.531 -46.867 -39.754 1.00 44.69 125 SER A O 1
ATOM 998 N N . SER A 1 126 ? -24.612 -47.022 -40.904 1.00 47.59 126 SER A N 1
ATOM 999 C CA . SER A 1 126 ? -25.134 -47.806 -42.017 1.00 47.59 126 SER A CA 1
ATOM 1000 C C . SER A 1 126 ? -25.080 -49.290 -41.650 1.00 47.59 126 SER A C 1
ATOM 1002 O O . SER A 1 126 ? -24.017 -49.910 -41.697 1.00 47.59 126 SER A O 1
ATOM 1004 N N . TYR A 1 127 ? -26.227 -49.860 -41.290 1.00 41.72 127 TYR A N 1
ATOM 1005 C CA . TYR A 1 127 ? -26.422 -51.306 -41.185 1.00 41.72 127 TYR A CA 1
ATOM 1006 C C . TYR A 1 127 ? -26.489 -51.953 -42.577 1.00 41.72 127 TYR A C 1
ATOM 1008 O O . TYR A 1 127 ? -27.257 -51.475 -43.416 1.00 41.72 127 TYR A O 1
ATOM 1016 N N . PRO A 1 128 ? -25.825 -53.096 -42.814 1.00 52.78 128 PRO A N 1
ATOM 1017 C CA . PRO A 1 128 ? -26.286 -54.062 -43.793 1.00 52.78 128 PRO A CA 1
ATOM 1018 C C . PRO A 1 128 ? -27.103 -55.158 -43.101 1.00 52.78 128 PRO A C 1
ATOM 1020 O O . PRO A 1 128 ? -26.726 -55.715 -42.068 1.00 52.78 128 PRO A O 1
ATOM 1023 N N . ALA A 1 129 ? -28.249 -55.459 -43.702 1.00 46.12 129 ALA A N 1
ATOM 1024 C CA . ALA A 1 129 ? -29.102 -56.575 -43.348 1.00 46.12 129 ALA A CA 1
ATOM 1025 C C . ALA A 1 129 ? -28.366 -57.909 -43.548 1.00 46.12 129 ALA A C 1
ATOM 1027 O O . ALA A 1 129 ? -27.849 -58.176 -44.632 1.00 46.12 129 ALA A O 1
ATOM 1028 N N . HIS A 1 130 ? -28.399 -58.782 -42.541 1.00 38.53 130 HIS A N 1
ATOM 1029 C CA . HIS A 1 130 ? -28.260 -60.214 -42.772 1.00 38.53 130 HIS A CA 1
ATOM 1030 C C . HIS A 1 130 ? -29.205 -61.002 -41.866 1.00 38.53 130 HIS A C 1
ATOM 1032 O O . HIS A 1 130 ? -29.139 -60.967 -40.640 1.00 38.53 130 HIS A O 1
ATOM 1038 N N . VAL A 1 131 ? -30.117 -61.699 -42.533 1.00 50.62 131 VAL A N 1
ATOM 1039 C CA . VAL A 1 131 ? -31.057 -62.683 -42.006 1.00 50.62 131 VAL A CA 1
ATOM 1040 C C . VAL A 1 131 ? -30.304 -63.998 -41.791 1.00 50.62 131 VAL A C 1
ATOM 1042 O O . VAL A 1 131 ? -29.631 -64.447 -42.720 1.00 50.62 131 VAL A O 1
ATOM 1045 N N . SER A 1 132 ? -30.440 -64.634 -40.616 1.00 37.09 132 SER A N 1
ATOM 1046 C CA . SER A 1 132 ? -30.866 -66.048 -40.471 1.00 37.09 132 SER A CA 1
ATOM 1047 C C . SER A 1 132 ? -30.697 -66.633 -39.055 1.00 37.09 132 SER A C 1
ATOM 1049 O O . SER A 1 132 ? -29.589 -66.873 -38.597 1.00 37.09 132 SER A O 1
ATOM 1051 N N . ARG A 1 133 ? -31.859 -67.023 -38.511 1.00 35.44 133 ARG A N 1
ATOM 1052 C CA . ARG A 1 133 ? -32.208 -68.214 -37.702 1.00 35.44 133 ARG A CA 1
ATOM 1053 C C . ARG A 1 133 ? -31.796 -68.385 -36.217 1.00 35.44 133 ARG A C 1
ATOM 1055 O O . ARG A 1 133 ? -30.746 -67.926 -35.795 1.00 35.44 133 ARG A O 1
ATOM 1062 N N . PRO A 1 134 ? -32.658 -69.085 -35.432 1.00 50.97 134 PRO A N 1
ATOM 1063 C CA . PRO A 1 134 ? -32.708 -69.027 -33.974 1.00 50.97 134 PRO A CA 1
ATOM 1064 C C . PRO A 1 134 ? -32.091 -70.257 -33.298 1.00 50.97 134 PRO A C 1
ATOM 1066 O O . PRO A 1 134 ? -32.189 -71.363 -33.827 1.00 50.97 134 PRO A O 1
ATOM 1069 N N . GLN A 1 135 ? -31.615 -70.093 -32.063 1.00 35.69 135 GLN A N 1
ATOM 1070 C CA . GLN A 1 135 ? -31.680 -71.157 -31.063 1.00 35.69 135 GLN A CA 1
ATOM 1071 C C . GLN A 1 135 ? -32.039 -70.597 -29.685 1.00 35.69 135 GLN A C 1
ATOM 1073 O O . GLN A 1 135 ? -31.537 -69.574 -29.231 1.00 35.69 135 GLN A O 1
ATOM 1078 N N . SER A 1 136 ? -32.990 -71.309 -29.094 1.00 39.50 136 SER A N 1
ATOM 1079 C CA . SER A 1 136 ? -33.576 -71.187 -27.769 1.00 39.50 136 SER A CA 1
ATOM 1080 C C . SER A 1 136 ? -32.669 -71.830 -26.723 1.00 39.50 136 SER A C 1
ATOM 1082 O O . SER A 1 136 ? -32.260 -72.960 -26.950 1.00 39.50 136 SER A O 1
ATOM 1084 N N . THR A 1 137 ? -32.459 -71.155 -25.588 1.00 36.69 137 THR A N 1
ATOM 1085 C CA . THR A 1 137 ? -32.266 -71.715 -24.227 1.00 36.69 137 THR A CA 1
ATOM 1086 C C . THR A 1 137 ? -32.171 -70.521 -23.263 1.00 36.69 137 THR A C 1
ATOM 1088 O O . THR A 1 137 ? -31.240 -69.732 -23.355 1.00 36.69 137 THR A O 1
ATOM 1091 N N . SER A 1 138 ? -33.237 -70.170 -22.539 1.00 37.94 138 SER A N 1
ATOM 1092 C CA . SER A 1 138 ? -33.517 -70.588 -21.152 1.00 37.94 138 SER A CA 1
ATOM 1093 C C . SER A 1 138 ? -32.448 -70.169 -20.134 1.00 37.94 138 SER A C 1
ATOM 1095 O O . SER A 1 138 ? -31.356 -70.727 -20.141 1.00 37.94 138 SER A O 1
ATOM 1097 N N . GLY A 1 139 ? -32.820 -69.309 -19.177 1.00 33.62 139 GLY A N 1
ATOM 1098 C CA . GLY A 1 139 ? -32.207 -69.366 -17.849 1.00 33.62 139 GLY A CA 1
ATOM 1099 C C . GLY A 1 139 ? -32.042 -68.053 -17.085 1.00 33.62 139 GLY A C 1
ATOM 1100 O O . GLY A 1 139 ? -31.024 -67.396 -17.221 1.00 33.62 139 GLY A O 1
ATOM 1101 N N . ILE A 1 140 ? -32.990 -67.807 -16.175 1.00 40.19 140 ILE A N 1
ATOM 1102 C CA . ILE A 1 140 ? -32.736 -67.414 -14.775 1.00 40.19 140 ILE A CA 1
ATOM 1103 C C . ILE A 1 140 ? -32.297 -65.956 -14.518 1.00 40.19 140 ILE A C 1
ATOM 1105 O O . ILE A 1 140 ? -31.142 -65.566 -14.651 1.00 40.19 140 ILE A O 1
ATOM 1109 N N . ALA A 1 141 ? -33.270 -65.181 -14.027 1.00 42.81 141 ALA A N 1
ATOM 1110 C CA . ALA A 1 141 ? -33.075 -63.983 -13.213 1.00 42.81 141 ALA A CA 1
ATOM 1111 C C . ALA A 1 141 ? -32.392 -64.326 -11.871 1.00 42.81 141 ALA A C 1
ATOM 1113 O O . ALA A 1 141 ? -32.479 -65.464 -11.406 1.00 42.81 141 ALA A O 1
ATOM 1114 N N . PRO A 1 142 ? -31.863 -63.324 -11.155 1.00 53.97 142 PRO A N 1
ATOM 1115 C CA . PRO A 1 142 ? -32.667 -62.909 -10.012 1.00 53.97 142 PRO A CA 1
ATOM 1116 C C . PRO A 1 142 ? -32.762 -61.396 -9.824 1.00 53.97 142 PRO A C 1
ATOM 1118 O O . PRO A 1 142 ? -31.826 -60.627 -10.033 1.00 53.97 142 PRO A O 1
ATOM 1121 N N . ALA A 1 143 ? -33.950 -61.020 -9.365 1.00 41.91 143 ALA A N 1
ATOM 1122 C CA . ALA A 1 143 ? -34.253 -59.778 -8.692 1.00 41.91 143 ALA A CA 1
ATOM 1123 C C . ALA A 1 143 ? -33.408 -59.631 -7.421 1.00 41.91 143 ALA A C 1
ATOM 1125 O O . ALA A 1 143 ? -33.260 -60.593 -6.670 1.00 41.91 143 ALA A O 1
ATOM 1126 N N . PHE A 1 144 ? -32.954 -58.412 -7.132 1.00 41.78 144 PHE A N 1
ATOM 1127 C CA . PHE A 1 144 ? -32.701 -58.006 -5.756 1.00 41.78 144 PHE A CA 1
ATOM 1128 C C . PHE A 1 144 ? -33.334 -56.647 -5.479 1.00 41.78 144 PHE A C 1
ATOM 1130 O O . PHE A 1 144 ? -33.208 -55.677 -6.222 1.00 41.78 144 PHE A O 1
ATOM 1137 N N . SER A 1 145 ? -34.101 -56.688 -4.405 1.00 34.66 145 SER A N 1
ATOM 1138 C CA . SER A 1 145 ? -34.999 -55.715 -3.822 1.00 34.66 145 SER A CA 1
ATOM 1139 C C . SER A 1 145 ? -34.270 -54.582 -3.102 1.00 34.66 145 SER A C 1
ATOM 1141 O O . SER A 1 145 ? -33.305 -54.811 -2.375 1.00 34.66 145 SER A O 1
ATOM 1143 N N . LEU A 1 146 ? -34.830 -53.378 -3.224 1.00 46.47 146 LEU A N 1
ATOM 1144 C CA . LEU A 1 146 ? -34.712 -52.301 -2.238 1.00 46.47 146 LEU A CA 1
ATOM 1145 C C . LEU A 1 146 ? -35.201 -52.771 -0.858 1.00 46.47 146 LEU A C 1
ATOM 1147 O O . LEU A 1 146 ? -36.143 -53.566 -0.783 1.00 46.47 146 LEU A O 1
ATOM 1151 N N . PRO A 1 147 ? -34.685 -52.163 0.221 1.00 53.03 147 PRO A N 1
ATOM 1152 C CA . PRO A 1 147 ? -35.610 -51.725 1.250 1.00 53.03 147 PRO A CA 1
ATOM 1153 C C . PRO A 1 147 ? -35.417 -50.272 1.695 1.00 53.03 147 PRO A C 1
ATOM 1155 O O . PRO A 1 147 ? -34.353 -49.662 1.629 1.00 53.03 147 PRO A O 1
ATOM 1158 N N . ASN A 1 148 ? -36.565 -49.783 2.139 1.00 35.00 148 ASN A N 1
ATOM 1159 C CA . ASN A 1 148 ? -36.967 -48.493 2.666 1.00 35.00 148 ASN A CA 1
ATOM 1160 C C . ASN A 1 148 ? -36.226 -48.046 3.950 1.00 35.00 148 ASN A C 1
ATOM 1162 O O . ASN A 1 148 ? -35.877 -48.883 4.775 1.00 35.00 148 ASN A O 1
ATOM 1166 N N . THR A 1 149 ? -36.089 -46.716 4.099 1.00 39.38 149 THR A N 1
ATOM 1167 C CA . THR A 1 149 ? -36.329 -45.843 5.289 1.00 39.38 149 THR A CA 1
ATOM 1168 C C . THR A 1 149 ? -36.242 -46.476 6.698 1.00 39.38 149 THR A C 1
ATOM 1170 O O . THR A 1 149 ? -36.899 -47.476 6.963 1.00 39.38 149 THR A O 1
ATOM 1173 N N . THR A 1 150 ? -35.626 -45.894 7.744 1.00 41.41 150 THR A N 1
ATOM 1174 C CA . THR A 1 150 ? -35.910 -44.597 8.431 1.00 41.41 150 THR A CA 1
ATOM 1175 C C . THR A 1 150 ? -34.913 -44.412 9.642 1.00 41.41 150 THR A C 1
ATOM 1177 O O . THR A 1 150 ? -33.972 -45.198 9.700 1.00 41.41 150 THR A O 1
ATOM 1180 N N . PRO A 1 151 ? -34.997 -43.429 10.588 1.00 57.44 151 PRO A N 1
ATOM 1181 C CA . PRO A 1 151 ? -33.880 -42.531 10.955 1.00 57.44 151 PRO A CA 1
ATOM 1182 C C . PRO A 1 151 ? -33.410 -42.587 12.445 1.00 57.44 151 PRO A C 1
ATOM 1184 O O . PRO A 1 151 ? -33.913 -43.391 13.221 1.00 57.44 151 PRO A O 1
ATOM 1187 N N . LEU A 1 152 ? -32.534 -41.629 12.828 1.00 34.59 152 LEU A N 1
ATOM 1188 C CA . LEU A 1 152 ? -32.164 -41.122 14.183 1.00 34.59 152 LEU A CA 1
ATOM 1189 C C . LEU A 1 152 ? -30.869 -41.655 14.845 1.00 34.59 152 LEU A C 1
ATOM 1191 O O . LEU A 1 152 ? -30.850 -42.752 15.385 1.00 34.59 152 LEU A O 1
ATOM 1195 N N . HIS A 1 153 ? -29.813 -40.824 14.889 1.00 36.59 153 HIS A N 1
ATOM 1196 C CA . HIS A 1 153 ? -29.260 -40.128 16.082 1.00 36.59 153 HIS A CA 1
ATOM 1197 C C . HIS A 1 153 ? -27.820 -39.613 15.823 1.00 36.59 153 HIS A C 1
ATOM 1199 O O . HIS A 1 153 ? -27.069 -40.252 15.086 1.00 36.59 153 HIS A O 1
ATOM 1205 N N . PRO A 1 154 ? -27.410 -38.473 16.420 1.00 48.25 154 PRO A N 1
ATOM 1206 C CA . PRO A 1 154 ? -26.080 -37.899 16.243 1.00 48.25 154 PRO A CA 1
ATOM 1207 C C . PRO A 1 154 ? -25.082 -38.496 17.245 1.00 48.25 154 PRO A C 1
ATOM 1209 O O . PRO A 1 154 ? -25.342 -38.534 18.447 1.00 48.25 154 PRO A O 1
ATOM 1212 N N . VAL A 1 155 ? -23.918 -38.923 16.756 1.00 39.72 155 VAL A N 1
ATOM 1213 C CA . VAL A 1 155 ? -22.772 -39.290 17.595 1.00 39.72 155 VAL A CA 1
ATOM 1214 C C . VAL A 1 155 ? -21.800 -38.117 17.610 1.00 39.72 155 VAL A C 1
ATOM 1216 O O . VAL A 1 155 ? -21.208 -37.767 16.591 1.00 39.72 155 VAL A O 1
ATOM 1219 N N . SER A 1 156 ? -21.646 -37.513 18.786 1.00 40.59 156 SER A N 1
ATOM 1220 C CA . SER A 1 156 ? -20.522 -36.648 19.128 1.00 40.59 156 SER A CA 1
ATOM 1221 C C . SER A 1 156 ? -19.236 -37.472 19.135 1.00 40.59 156 SER A C 1
ATOM 1223 O O . SER A 1 156 ? -19.090 -38.392 19.937 1.00 40.59 156 SER A O 1
ATOM 1225 N N . SER A 1 157 ? -18.286 -37.138 18.267 1.00 38.19 157 SER A N 1
ATOM 1226 C CA . SER A 1 157 ? -16.915 -37.638 18.349 1.00 38.19 157 SER A CA 1
ATOM 1227 C C . SER A 1 157 ? -16.046 -36.620 19.081 1.00 38.19 157 SER A C 1
ATOM 1229 O O . SER A 1 157 ? -15.566 -35.646 18.503 1.00 38.19 157 SER A O 1
ATOM 1231 N N . THR A 1 158 ? -15.861 -36.867 20.373 1.00 35.97 158 THR A N 1
ATOM 1232 C CA . THR A 1 158 ? -14.815 -36.288 21.214 1.00 35.97 158 THR A CA 1
ATOM 1233 C C . THR A 1 158 ? -13.470 -36.837 20.735 1.00 35.97 158 THR A C 1
ATOM 1235 O O . THR A 1 158 ? -13.183 -38.017 20.921 1.00 35.97 158 THR A O 1
ATOM 1238 N N . VAL A 1 159 ? -12.646 -36.008 20.092 1.00 37.19 159 VAL A N 1
ATOM 1239 C CA . VAL A 1 159 ? -11.246 -36.350 19.802 1.00 37.19 159 VAL A CA 1
ATOM 1240 C C . VAL A 1 159 ? -10.391 -35.792 20.932 1.00 37.19 159 VAL A C 1
ATOM 1242 O O . VAL A 1 159 ? -10.117 -34.597 21.008 1.00 37.19 159 VAL A O 1
ATOM 1245 N N . THR A 1 160 ? -10.004 -36.677 21.844 1.00 37.16 160 THR A N 1
ATOM 1246 C CA . THR A 1 160 ? -8.982 -36.430 22.860 1.00 37.16 160 THR A CA 1
ATOM 1247 C C . THR A 1 160 ? -7.612 -36.613 22.211 1.00 37.16 160 THR A C 1
ATOM 1249 O O . THR A 1 160 ? -7.155 -37.738 22.036 1.00 37.16 160 THR A O 1
ATOM 1252 N N . SER A 1 161 ? -6.951 -35.509 21.863 1.00 33.44 161 SER A N 1
ATOM 1253 C CA . SER A 1 161 ? -5.530 -35.504 21.499 1.00 33.44 161 SER A CA 1
ATOM 1254 C C . SER A 1 161 ? -4.708 -35.015 22.687 1.00 33.44 161 SER A C 1
ATOM 1256 O O . SER A 1 161 ? -4.510 -33.822 22.895 1.00 33.44 161 SER A O 1
ATOM 1258 N N . THR A 1 162 ? -4.244 -35.964 23.493 1.00 43.75 162 THR A N 1
ATOM 1259 C CA . THR A 1 162 ? -3.164 -35.796 24.468 1.00 43.75 162 THR A CA 1
ATOM 1260 C C . THR A 1 162 ? -1.813 -35.861 23.759 1.00 43.75 162 THR A C 1
ATOM 1262 O O . THR A 1 162 ? -1.381 -36.950 23.396 1.00 43.75 162 THR A O 1
ATOM 1265 N N . SER A 1 163 ? -1.120 -34.730 23.616 1.00 41.22 163 SER A N 1
ATOM 1266 C CA . SER A 1 163 ? 0.352 -34.671 23.585 1.00 41.22 163 SER A CA 1
ATOM 1267 C C . SER A 1 163 ? 0.838 -33.219 23.591 1.00 41.22 163 SER A C 1
ATOM 1269 O O . SER A 1 163 ? 0.370 -32.424 22.782 1.00 41.22 163 SER A O 1
ATOM 1271 N N . ASN A 1 164 ? 1.830 -32.939 24.444 1.00 38.88 164 ASN A N 1
ATOM 1272 C CA . ASN A 1 164 ? 2.660 -31.724 24.544 1.00 38.88 164 ASN A CA 1
ATOM 1273 C C . ASN A 1 164 ? 2.243 -30.655 25.575 1.00 38.88 164 ASN A C 1
ATOM 1275 O O . ASN A 1 164 ? 2.112 -29.477 25.262 1.00 38.88 164 ASN A O 1
ATOM 1279 N N . MET A 1 165 ? 2.186 -31.046 26.855 1.00 39.00 165 MET A N 1
ATOM 1280 C CA . MET A 1 165 ? 2.562 -30.154 27.964 1.00 39.00 165 MET A CA 1
ATOM 1281 C C . MET A 1 165 ? 4.033 -30.396 28.324 1.00 39.00 165 MET A C 1
ATOM 1283 O O . MET A 1 165 ? 4.333 -31.273 29.125 1.00 39.00 165 MET A O 1
ATOM 1287 N N . GLN A 1 166 ? 4.954 -29.617 27.752 1.00 41.00 166 GLN A N 1
ATOM 1288 C CA . GLN A 1 166 ? 6.341 -29.580 28.237 1.00 41.00 166 GLN A CA 1
ATOM 1289 C C . GLN A 1 166 ? 7.043 -28.236 27.973 1.00 41.00 166 GLN A C 1
ATOM 1291 O O . GLN A 1 166 ? 8.233 -28.223 27.691 1.00 41.00 166 GLN A O 1
ATOM 1296 N N . ASN A 1 167 ? 6.337 -27.097 28.050 1.00 42.47 167 ASN A N 1
ATOM 1297 C CA . ASN A 1 167 ? 7.003 -25.783 27.951 1.00 42.47 167 ASN A CA 1
ATOM 1298 C C . ASN A 1 167 ? 6.385 -24.635 28.778 1.00 42.47 167 ASN A C 1
ATOM 1300 O O . ASN A 1 167 ? 6.682 -23.471 28.538 1.00 42.47 167 ASN A O 1
ATOM 1304 N N . ALA A 1 168 ? 5.581 -24.933 29.805 1.00 37.00 168 ALA A N 1
ATOM 1305 C CA . ALA A 1 168 ? 4.900 -23.909 30.617 1.00 37.00 168 ALA A CA 1
ATOM 1306 C C . ALA A 1 168 ? 5.387 -23.806 32.082 1.00 37.00 168 ALA A C 1
ATOM 1308 O O . ALA A 1 168 ? 4.636 -23.363 32.947 1.00 37.00 168 ALA A O 1
ATOM 1309 N N . GLN A 1 169 ? 6.627 -24.209 32.394 1.00 42.19 169 GLN A N 1
ATOM 1310 C CA . GLN A 1 169 ? 7.145 -24.187 33.779 1.00 42.19 169 GLN A CA 1
ATOM 1311 C C . GLN A 1 169 ? 8.319 -23.232 34.058 1.00 42.19 169 GLN A C 1
ATOM 1313 O O . GLN A 1 169 ? 8.662 -23.055 35.224 1.00 42.19 169 GLN A O 1
ATOM 1318 N N . ASN A 1 170 ? 8.868 -22.522 33.065 1.00 41.34 170 ASN A N 1
ATOM 1319 C CA . ASN A 1 170 ? 10.032 -21.644 33.291 1.00 41.34 170 ASN A CA 1
ATOM 1320 C C . ASN A 1 170 ? 9.728 -20.145 33.486 1.00 41.34 170 ASN A C 1
ATOM 1322 O O . ASN A 1 170 ? 10.653 -19.380 33.727 1.00 41.34 170 ASN A O 1
ATOM 1326 N N . ALA A 1 171 ? 8.462 -19.710 33.489 1.00 39.44 171 ALA A N 1
ATOM 1327 C CA . ALA A 1 171 ? 8.114 -18.287 33.649 1.00 39.44 171 ALA A CA 1
ATOM 1328 C C . ALA A 1 171 ? 7.628 -17.879 35.061 1.00 39.44 171 ALA A C 1
ATOM 1330 O O . ALA A 1 171 ? 7.215 -16.744 35.266 1.00 39.44 171 ALA A O 1
ATOM 1331 N N . ARG A 1 172 ? 7.665 -18.774 36.062 1.00 43.03 172 ARG A N 1
ATOM 1332 C CA . ARG A 1 172 ? 7.075 -18.527 37.401 1.00 43.03 172 ARG A CA 1
ATOM 1333 C C . ARG A 1 172 ? 8.075 -18.314 38.548 1.00 43.03 172 ARG A C 1
ATOM 1335 O O . ARG A 1 172 ? 7.688 -18.395 39.708 1.00 43.03 172 ARG A O 1
ATOM 1342 N N . ARG A 1 173 ? 9.355 -18.048 38.256 1.00 42.66 173 ARG A N 1
ATOM 1343 C CA . ARG A 1 173 ? 10.439 -18.032 39.264 1.00 42.66 173 ARG A CA 1
ATOM 1344 C C . ARG A 1 173 ? 11.171 -16.694 39.478 1.00 42.66 173 ARG A C 1
ATOM 1346 O O . ARG A 1 173 ? 12.289 -16.718 39.977 1.00 42.66 173 ARG A O 1
ATOM 1353 N N . GLN A 1 174 ? 10.561 -15.543 39.175 1.00 39.09 174 GLN A N 1
ATOM 1354 C CA . GLN A 1 174 ? 11.159 -14.220 39.469 1.00 39.09 174 GLN A CA 1
ATOM 1355 C C . GLN A 1 174 ? 10.225 -13.205 40.164 1.00 39.09 174 GLN A C 1
ATOM 1357 O O . GLN A 1 174 ? 10.350 -12.004 39.967 1.00 39.09 174 GLN A O 1
ATOM 1362 N N . GLN A 1 175 ? 9.311 -13.654 41.028 1.00 42.94 175 GLN A N 1
ATOM 1363 C CA . GLN A 1 175 ? 8.629 -12.755 41.975 1.00 42.94 175 GLN A CA 1
ATOM 1364 C C . GLN A 1 175 ? 8.769 -13.293 43.400 1.00 42.94 175 GLN A C 1
ATOM 1366 O O . GLN A 1 175 ? 7.911 -14.003 43.913 1.00 42.94 175 GLN A O 1
ATOM 1371 N N . SER A 1 176 ? 9.915 -13.012 44.013 1.00 43.50 176 SER A N 1
ATOM 1372 C CA . SER A 1 176 ? 10.199 -13.239 45.431 1.00 43.50 176 SER A CA 1
ATOM 1373 C C . SER A 1 176 ? 11.463 -12.448 45.782 1.00 43.50 176 SER A C 1
ATOM 1375 O O . SER A 1 176 ? 12.417 -12.512 45.015 1.00 43.50 176 SER A O 1
ATOM 1377 N N . TYR A 1 177 ? 11.451 -11.753 46.928 1.00 32.56 177 TYR A N 1
ATOM 1378 C CA . TYR A 1 177 ? 12.386 -10.722 47.433 1.00 32.56 177 TYR A CA 1
ATOM 1379 C C . TYR A 1 177 ? 12.072 -9.300 46.920 1.00 32.56 177 TYR A C 1
ATOM 1381 O O . TYR A 1 177 ? 12.081 -9.064 45.725 1.00 32.56 177 TYR A O 1
ATOM 1389 N N . ALA A 1 178 ? 11.769 -8.286 47.735 1.00 34.31 178 ALA A N 1
ATOM 1390 C CA . ALA A 1 178 ? 11.954 -8.107 49.169 1.00 34.31 178 ALA A CA 1
ATOM 1391 C C . ALA A 1 178 ? 10.853 -7.192 49.744 1.00 34.31 178 ALA A C 1
ATOM 1393 O O . ALA A 1 178 ? 10.654 -6.077 49.274 1.00 34.31 178 ALA A O 1
ATOM 1394 N N . GLY A 1 179 ? 10.170 -7.666 50.786 1.00 32.38 179 GLY A N 1
ATOM 1395 C CA . GLY A 1 179 ? 9.457 -6.825 51.739 1.0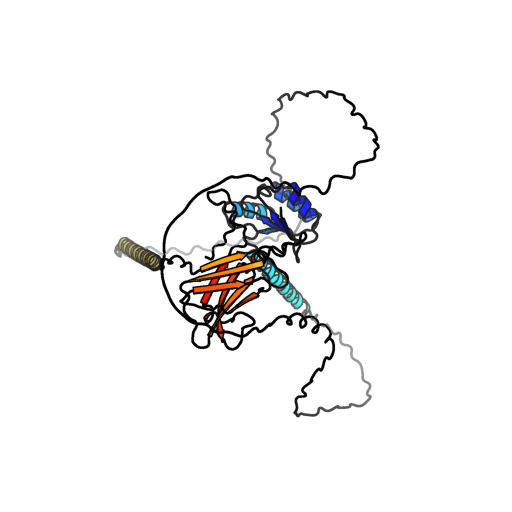0 32.38 179 GLY A CA 1
ATOM 1396 C C . GLY A 1 179 ? 10.208 -6.901 53.061 1.00 32.38 179 GLY A C 1
ATOM 1397 O O . GLY A 1 179 ? 10.337 -7.989 53.617 1.00 32.38 179 GLY A O 1
ATOM 1398 N N . TYR A 1 180 ? 10.723 -5.770 53.538 1.00 41.81 180 TYR A N 1
ATOM 1399 C CA . TYR A 1 180 ? 11.155 -5.617 54.922 1.00 41.81 180 TYR A CA 1
ATOM 1400 C C . TYR A 1 180 ? 10.366 -4.478 55.555 1.00 41.81 180 TYR A C 1
ATOM 1402 O O . TYR A 1 180 ? 10.396 -3.337 55.102 1.00 41.81 180 TYR A O 1
ATOM 1410 N N . VAL A 1 181 ? 9.635 -4.876 56.587 1.00 40.97 181 VAL A N 1
ATOM 1411 C CA . VAL A 1 181 ? 8.925 -4.069 57.569 1.00 40.97 181 VAL A CA 1
ATOM 1412 C C . VAL A 1 181 ? 9.954 -3.476 58.532 1.00 40.97 181 VAL A C 1
ATOM 1414 O O . VAL A 1 181 ? 10.801 -4.211 59.037 1.00 40.97 181 VAL A O 1
ATOM 1417 N N . MET A 1 182 ? 9.845 -2.181 58.818 1.00 44.28 182 MET A N 1
ATOM 1418 C CA . MET A 1 182 ? 10.244 -1.595 60.098 1.00 44.28 182 MET A CA 1
ATOM 1419 C C . MET A 1 182 ? 9.177 -0.571 60.485 1.00 44.28 182 MET A C 1
ATOM 1421 O O . MET A 1 182 ? 8.982 0.422 59.790 1.00 44.28 182 MET A O 1
ATOM 1425 N N . ASP A 1 183 ? 8.481 -0.876 61.575 1.00 43.47 183 ASP A N 1
ATOM 1426 C CA . ASP A 1 183 ? 7.617 0.031 62.328 1.00 43.47 183 ASP A CA 1
ATOM 1427 C C . ASP A 1 183 ? 8.432 0.774 63.403 1.00 43.47 183 ASP A C 1
ATOM 1429 O O . ASP A 1 183 ? 9.449 0.248 63.867 1.00 43.47 183 ASP A O 1
ATOM 1433 N N . ARG A 1 184 ? 7.837 1.882 63.895 1.00 38.59 184 ARG A N 1
ATOM 1434 C CA . ARG A 1 184 ? 8.053 2.577 65.194 1.00 38.59 184 ARG A CA 1
ATOM 1435 C C . ARG A 1 184 ? 9.235 3.574 65.254 1.00 38.59 184 ARG A C 1
ATOM 1437 O O . ARG A 1 184 ? 10.313 3.262 64.778 1.00 38.59 184 ARG A O 1
ATOM 1444 N N . GLU A 1 185 ? 9.145 4.795 65.800 1.00 41.16 185 GLU A N 1
ATOM 1445 C CA . GLU A 1 185 ? 8.274 5.421 66.818 1.00 41.16 185 GLU A CA 1
ATOM 1446 C C . GLU A 1 185 ? 8.035 6.927 66.552 1.00 41.16 185 GLU A C 1
ATOM 1448 O O . GLU A 1 185 ? 8.755 7.569 65.788 1.00 41.16 185 GLU A O 1
ATOM 1453 N N . ASP A 1 186 ? 7.011 7.442 67.238 1.00 47.91 186 ASP A N 1
ATOM 1454 C CA . ASP A 1 186 ? 6.607 8.836 67.450 1.00 47.91 186 ASP A CA 1
ATOM 1455 C C . ASP A 1 186 ? 7.731 9.770 67.962 1.00 47.91 186 ASP A C 1
ATOM 1457 O O . ASP A 1 186 ? 8.672 9.297 68.594 1.00 47.91 186 ASP A O 1
ATOM 1461 N N . ILE A 1 187 ? 7.594 11.094 67.750 1.00 46.22 187 ILE A N 1
ATOM 1462 C CA . ILE A 1 187 ? 7.736 12.177 68.761 1.00 46.22 187 ILE A CA 1
ATOM 1463 C C . ILE A 1 187 ? 7.550 13.572 68.108 1.00 46.22 187 ILE A C 1
ATOM 1465 O O . ILE A 1 187 ? 8.241 13.952 67.167 1.00 46.22 187 ILE A O 1
ATOM 1469 N N . GLU A 1 188 ? 6.548 14.257 68.660 1.00 44.19 188 GLU A N 1
ATOM 1470 C CA . GLU A 1 188 ? 6.197 15.677 68.851 1.00 44.19 188 GLU A CA 1
ATOM 1471 C C . GLU A 1 188 ? 7.004 16.866 68.256 1.00 44.19 188 GLU A C 1
ATOM 1473 O O . GLU A 1 188 ? 8.228 16.944 68.310 1.00 44.19 188 GLU A O 1
ATOM 1478 N N . ASP A 1 189 ? 6.191 17.865 67.875 1.00 39.22 189 ASP A N 1
ATOM 1479 C CA . ASP A 1 189 ? 6.287 19.315 68.127 1.00 39.22 189 ASP A CA 1
ATOM 1480 C C . ASP A 1 189 ? 7.028 20.317 67.210 1.00 39.22 189 ASP A C 1
ATOM 1482 O O . ASP A 1 189 ? 8.070 20.101 66.599 1.00 39.22 189 ASP A O 1
ATOM 1486 N N . GLU A 1 190 ? 6.348 21.464 67.135 1.00 46.84 190 GLU A N 1
ATOM 1487 C CA . GLU A 1 190 ? 6.409 22.643 66.263 1.00 46.84 190 GLU A CA 1
ATOM 1488 C C . GLU A 1 190 ? 7.423 23.720 66.788 1.00 46.84 190 GLU A C 1
ATOM 1490 O O . GLU A 1 190 ? 8.250 23.427 67.647 1.00 46.84 190 GLU A O 1
ATOM 1495 N N . PRO A 1 191 ? 7.358 25.007 66.376 1.00 63.59 191 PRO A N 1
ATOM 1496 C CA . PRO A 1 191 ? 8.132 25.719 65.338 1.00 63.59 191 PRO A CA 1
ATOM 1497 C C . PRO A 1 191 ? 9.233 26.676 65.868 1.00 63.59 191 PRO A C 1
ATOM 1499 O O . PRO A 1 191 ? 9.209 27.044 67.036 1.00 63.59 191 PRO A O 1
ATOM 1502 N N . THR A 1 192 ? 10.114 27.218 64.994 1.00 40.84 192 THR A N 1
ATOM 1503 C CA . THR A 1 192 ? 10.467 28.674 64.864 1.00 40.84 192 THR A CA 1
ATOM 1504 C C . THR A 1 192 ? 11.650 28.966 63.903 1.00 40.84 192 THR A C 1
ATOM 1506 O O . THR A 1 192 ? 12.605 28.205 63.802 1.00 40.84 192 THR A O 1
ATOM 1509 N N . HIS A 1 193 ? 11.582 30.106 63.194 1.00 44.84 193 HIS A N 1
ATOM 1510 C CA . HIS A 1 193 ? 12.641 30.734 62.365 1.00 44.84 193 HIS A CA 1
ATOM 1511 C C . HIS A 1 193 ? 13.651 31.582 63.212 1.00 44.84 193 HIS A C 1
ATOM 1513 O O . HIS A 1 193 ? 13.466 31.684 64.421 1.00 44.84 193 HIS A O 1
ATOM 1519 N N . PRO A 1 194 ? 14.576 32.372 62.598 1.00 69.12 194 PRO A N 1
ATOM 1520 C CA . PRO A 1 194 ? 15.997 32.134 62.248 1.00 69.12 194 PRO A CA 1
ATOM 1521 C C . PRO A 1 194 ? 16.941 32.986 63.183 1.00 69.12 194 PRO A C 1
ATOM 1523 O O . PRO A 1 194 ? 16.393 33.463 64.180 1.00 69.12 194 PRO A O 1
ATOM 1526 N N . PRO A 1 195 ? 18.279 33.255 62.986 1.00 60.47 195 PRO A N 1
ATOM 1527 C CA . PRO A 1 195 ? 18.861 33.995 61.833 1.00 60.47 195 PRO A CA 1
ATOM 1528 C C . PRO A 1 195 ? 20.411 33.871 61.550 1.00 60.47 195 PRO A C 1
ATOM 1530 O O . PRO A 1 195 ? 21.152 33.175 62.229 1.00 60.47 195 PRO A O 1
ATOM 1533 N N . VAL A 1 196 ? 20.871 34.646 60.546 1.00 42.75 196 VAL A N 1
ATOM 1534 C CA . VAL A 1 196 ? 22.214 35.262 60.299 1.00 42.75 196 VAL A CA 1
ATOM 1535 C C . VAL A 1 196 ? 23.454 34.427 59.874 1.00 42.75 196 VAL A C 1
ATOM 1537 O O . VAL A 1 196 ? 24.081 33.722 60.649 1.00 42.75 196 VAL A O 1
ATOM 1540 N N . ALA A 1 197 ? 23.850 34.694 58.616 1.00 44.66 197 ALA A N 1
ATOM 1541 C CA . ALA A 1 197 ? 25.176 34.919 58.000 1.00 44.66 197 ALA A CA 1
ATOM 1542 C C . ALA A 1 197 ? 26.481 34.353 58.604 1.00 44.66 197 ALA A C 1
ATOM 1544 O O . ALA A 1 197 ? 26.849 34.681 59.727 1.00 44.66 197 ALA A O 1
ATOM 1545 N N . SER A 1 198 ? 27.297 33.732 57.734 1.00 40.94 198 SER A N 1
ATOM 1546 C CA . SER A 1 198 ? 28.699 34.117 57.446 1.00 40.94 198 SER A CA 1
ATOM 1547 C C . SER A 1 198 ? 29.255 33.336 56.238 1.00 40.94 198 SER A C 1
ATOM 1549 O O . SER A 1 198 ? 29.246 32.110 56.222 1.00 40.94 198 SER A O 1
ATOM 1551 N N . ALA A 1 199 ? 29.750 34.057 55.227 1.00 42.03 199 ALA A N 1
ATOM 1552 C CA . ALA A 1 199 ? 30.781 33.587 54.284 1.00 42.03 199 ALA A CA 1
ATOM 1553 C C . ALA A 1 199 ? 32.173 33.667 54.978 1.00 42.03 199 ALA A C 1
ATOM 1555 O O . ALA A 1 199 ? 32.205 34.143 56.115 1.00 42.03 199 ALA A O 1
ATOM 1556 N N . PRO A 1 200 ? 33.338 33.356 54.357 1.00 53.50 200 PRO A N 1
ATOM 1557 C CA . PRO A 1 200 ? 33.629 32.793 53.029 1.00 53.50 200 PRO A CA 1
ATOM 1558 C C . PRO A 1 200 ? 34.628 31.601 53.082 1.00 53.50 200 PRO A C 1
ATOM 1560 O O . PRO A 1 200 ? 35.101 31.232 54.153 1.00 53.50 200 PRO A O 1
ATOM 1563 N N . THR A 1 201 ? 35.010 31.039 51.922 1.00 35.56 201 THR A N 1
ATOM 1564 C CA . THR A 1 201 ? 36.416 30.805 51.475 1.00 35.56 201 THR A CA 1
ATOM 1565 C C . THR A 1 201 ? 36.506 29.637 50.478 1.00 35.56 201 THR A C 1
ATOM 1567 O O . THR A 1 201 ? 36.183 28.496 50.786 1.00 35.56 201 THR A O 1
ATOM 1570 N N . VAL A 1 202 ? 36.990 29.952 49.274 1.00 44.31 202 VAL A N 1
ATOM 1571 C CA . VAL A 1 202 ? 37.452 29.030 48.216 1.00 44.31 202 VAL A CA 1
ATOM 1572 C C . VAL A 1 202 ? 38.944 28.739 48.487 1.00 44.31 202 VAL A C 1
ATOM 1574 O O . VAL A 1 202 ? 39.638 29.645 48.953 1.00 44.31 202 VAL A O 1
ATOM 1577 N N . PRO A 1 203 ? 39.479 27.534 48.205 1.00 49.47 203 PRO A N 1
ATOM 1578 C CA . PRO A 1 203 ? 40.208 27.398 46.945 1.00 49.47 203 PRO A CA 1
ATOM 1579 C C . PRO A 1 203 ? 39.975 26.079 46.196 1.00 49.47 203 PRO A C 1
ATOM 1581 O O . PRO A 1 203 ? 39.871 24.988 46.749 1.00 49.47 203 PRO A O 1
ATOM 1584 N N . SER A 1 204 ? 39.967 26.252 44.881 1.00 43.75 204 SER A N 1
ATOM 1585 C CA . SER A 1 204 ? 40.036 25.254 43.824 1.00 43.75 204 SER A CA 1
ATOM 1586 C C . SER A 1 204 ? 41.391 24.535 43.820 1.00 43.75 204 SER A C 1
ATOM 1588 O O . SER A 1 204 ? 42.419 25.207 43.824 1.00 43.75 204 SER A O 1
ATOM 1590 N N . ALA A 1 205 ? 41.384 23.197 43.791 1.00 39.47 205 ALA A N 1
ATOM 1591 C CA . ALA A 1 205 ? 42.371 22.330 43.130 1.00 39.47 205 ALA A CA 1
ATOM 1592 C C . ALA A 1 205 ? 42.137 20.863 43.531 1.00 39.47 205 ALA A C 1
ATOM 1594 O O . ALA A 1 205 ? 42.344 20.509 44.688 1.00 39.47 205 ALA A O 1
ATOM 1595 N N . ARG A 1 206 ? 41.808 19.993 42.567 1.00 38.53 206 ARG A N 1
ATOM 1596 C CA . ARG A 1 206 ? 42.571 18.758 42.301 1.00 38.53 206 ARG A CA 1
ATOM 1597 C C . ARG A 1 206 ? 41.999 17.987 41.114 1.00 38.53 206 ARG A C 1
ATOM 1599 O O . ARG A 1 206 ? 40.826 17.640 41.056 1.00 38.53 206 ARG A O 1
ATOM 1606 N N . GLN A 1 207 ? 42.909 17.757 40.177 1.00 36.19 207 GLN A N 1
ATOM 1607 C CA . GLN A 1 207 ? 42.832 16.840 39.053 1.00 36.19 207 GLN A CA 1
ATOM 1608 C C . GLN A 1 207 ? 42.527 15.420 39.540 1.00 36.19 207 GLN A C 1
ATOM 1610 O O . GLN A 1 207 ? 43.179 14.961 40.472 1.00 36.19 207 GLN A O 1
ATOM 1615 N N . ASN A 1 208 ? 41.640 14.710 38.841 1.00 37.75 208 ASN A N 1
ATOM 1616 C CA . ASN A 1 208 ? 41.640 13.250 38.812 1.00 37.75 208 ASN A CA 1
ATOM 1617 C C . ASN A 1 208 ? 41.743 12.781 37.359 1.00 37.75 208 ASN A C 1
ATOM 1619 O O . ASN A 1 208 ? 40.771 12.663 36.618 1.00 37.75 208 ASN A O 1
ATOM 1623 N N . THR A 1 209 ? 43.002 12.576 36.988 1.00 38.12 209 THR A N 1
ATOM 1624 C CA . THR A 1 209 ? 43.507 11.587 36.036 1.00 38.12 209 THR A CA 1
ATOM 1625 C C . THR A 1 209 ? 43.095 10.170 36.488 1.00 38.12 209 THR A C 1
ATOM 1627 O O . THR A 1 209 ? 42.786 9.985 37.659 1.00 38.12 209 THR A O 1
ATOM 1630 N N . TYR A 1 210 ? 43.163 9.193 35.571 1.00 35.91 210 TYR A N 1
ATOM 1631 C CA . TYR A 1 210 ? 42.982 7.728 35.717 1.00 35.91 210 TYR A CA 1
ATOM 1632 C C . TYR A 1 210 ? 41.630 7.146 35.268 1.00 35.91 210 TYR A C 1
ATOM 1634 O O . TYR A 1 210 ? 40.731 6.936 36.069 1.00 35.91 210 TYR A O 1
ATOM 1642 N N . MET A 1 211 ? 41.536 6.799 33.975 1.00 37.72 211 MET A N 1
ATOM 1643 C CA . MET A 1 211 ? 41.293 5.420 33.488 1.00 37.72 211 MET A CA 1
ATOM 1644 C C . MET A 1 211 ? 41.144 5.429 31.957 1.00 37.72 211 MET A C 1
ATOM 1646 O O . MET A 1 211 ? 40.050 5.458 31.403 1.00 37.72 211 MET A O 1
ATOM 1650 N N . ARG A 1 212 ? 42.282 5.435 31.255 1.00 42.59 212 ARG A N 1
ATOM 1651 C CA . ARG A 1 212 ? 42.369 5.145 29.815 1.00 42.59 212 ARG A CA 1
ATOM 1652 C C . ARG A 1 212 ? 43.673 4.393 29.558 1.00 42.59 212 ARG A C 1
ATOM 1654 O O . ARG A 1 212 ? 44.651 4.981 29.112 1.00 42.59 212 ARG A O 1
ATOM 1661 N N . GLN A 1 213 ? 43.713 3.118 29.945 1.00 36.09 213 GLN A N 1
ATOM 1662 C CA . GLN A 1 213 ? 44.834 2.223 29.642 1.00 36.09 213 GLN A CA 1
ATOM 1663 C C . GLN A 1 213 ? 44.409 0.746 29.702 1.00 36.09 213 GLN A C 1
ATOM 1665 O O . GLN A 1 213 ? 44.566 0.071 30.711 1.00 36.09 213 GLN A O 1
ATOM 1670 N N . ALA A 1 214 ? 43.842 0.283 28.593 1.00 37.56 214 ALA A N 1
ATOM 1671 C CA . ALA A 1 214 ? 43.777 -1.092 28.092 1.00 37.56 214 ALA A CA 1
ATOM 1672 C C . ALA A 1 214 ? 43.220 -0.911 26.661 1.00 37.56 214 ALA A C 1
ATOM 1674 O O . ALA A 1 214 ? 42.223 -0.221 26.505 1.00 37.56 214 ALA A O 1
ATOM 1675 N N . GLU A 1 215 ? 43.829 -1.293 25.546 1.00 37.31 215 GLU A N 1
ATOM 1676 C CA . GLU A 1 215 ? 44.842 -2.293 25.257 1.00 37.31 215 GLU A CA 1
ATOM 1677 C C . GLU A 1 215 ? 45.761 -1.758 24.152 1.00 37.31 215 GLU A C 1
ATOM 1679 O O . GLU A 1 215 ? 45.332 -1.418 23.052 1.00 37.31 215 GLU A O 1
ATOM 1684 N N . ALA A 1 216 ? 47.054 -1.707 24.444 1.00 38.66 216 ALA A N 1
ATOM 1685 C CA . ALA A 1 216 ? 48.102 -1.638 23.444 1.00 38.66 216 ALA A CA 1
ATOM 1686 C C . ALA A 1 216 ? 49.191 -2.589 23.920 1.00 38.66 216 ALA A C 1
ATOM 1688 O O . ALA A 1 216 ? 50.011 -2.203 24.746 1.00 38.66 216 ALA A O 1
ATOM 1689 N N . GLN A 1 217 ? 49.144 -3.840 23.459 1.00 38.91 217 GLN A N 1
ATOM 1690 C CA . GLN A 1 217 ? 50.273 -4.771 23.459 1.00 38.91 217 GLN A CA 1
ATOM 1691 C C . GLN A 1 217 ? 49.899 -6.030 22.667 1.00 38.91 217 GLN A C 1
ATOM 1693 O O . GLN A 1 217 ? 49.403 -6.999 23.223 1.00 38.91 217 GLN A O 1
ATOM 1698 N N . GLN A 1 218 ? 50.165 -6.006 21.360 1.00 39.81 218 GLN A N 1
ATOM 1699 C CA . GLN A 1 218 ? 50.687 -7.163 20.626 1.00 39.81 218 GLN A CA 1
ATOM 1700 C C . GLN A 1 218 ? 51.367 -6.672 19.336 1.00 39.81 218 GLN A C 1
ATOM 1702 O O . GLN A 1 218 ? 50.806 -6.623 18.249 1.00 39.81 218 GLN A O 1
ATOM 1707 N N . MET A 1 219 ? 52.613 -6.244 19.529 1.00 33.72 219 MET A N 1
ATOM 1708 C CA . MET A 1 219 ? 53.674 -6.081 18.535 1.00 33.72 219 MET A CA 1
ATOM 1709 C C . MET A 1 219 ? 54.692 -7.161 18.952 1.00 33.72 219 MET A C 1
ATOM 1711 O O . MET A 1 219 ? 55.082 -7.180 20.117 1.00 33.72 219 MET A O 1
ATOM 1715 N N . TYR A 1 220 ? 54.941 -8.226 18.188 1.00 45.00 220 TYR A N 1
ATOM 1716 C CA . TYR A 1 220 ? 55.992 -8.340 17.172 1.00 45.00 220 TYR A CA 1
ATOM 1717 C C . TYR A 1 220 ? 55.889 -9.734 16.506 1.00 45.00 220 TYR A C 1
ATOM 1719 O O . TYR A 1 220 ? 55.833 -10.726 17.226 1.00 45.00 220 TYR A O 1
ATOM 1727 N N . GLN A 1 221 ? 55.943 -9.827 15.169 1.00 36.34 221 GLN A N 1
ATOM 1728 C CA . GLN A 1 221 ? 57.076 -10.380 14.388 1.00 36.34 221 GLN A CA 1
ATOM 1729 C C . GLN A 1 221 ? 56.714 -10.607 12.893 1.00 36.34 221 GLN A C 1
ATOM 1731 O O . GLN A 1 221 ? 55.715 -11.231 12.559 1.00 36.34 221 GLN A O 1
ATOM 1736 N N . SER A 1 222 ? 57.593 -10.055 12.045 1.00 40.53 222 SER A N 1
ATOM 1737 C CA . SER A 1 222 ? 57.844 -10.144 10.580 1.00 40.53 222 SER A CA 1
ATOM 1738 C C . SER A 1 222 ? 57.776 -11.557 9.930 1.00 40.53 222 SER A C 1
ATOM 1740 O O . SER A 1 222 ? 57.733 -12.517 10.695 1.00 40.53 222 SER A O 1
ATOM 1742 N N . PRO A 1 223 ? 57.890 -11.758 8.577 1.00 53.88 223 PRO A N 1
ATOM 1743 C CA . PRO A 1 223 ? 58.592 -10.914 7.586 1.00 53.88 223 PRO A CA 1
ATOM 1744 C C . PRO A 1 223 ? 57.967 -10.705 6.181 1.00 53.88 223 PRO A C 1
ATOM 1746 O O . PRO A 1 223 ? 57.056 -11.394 5.728 1.00 53.88 223 PRO A O 1
ATOM 1749 N N . GLU A 1 224 ? 58.577 -9.734 5.492 1.00 42.97 224 GLU A N 1
ATOM 1750 C CA . GLU A 1 224 ? 58.448 -9.305 4.095 1.00 42.97 224 GLU A CA 1
ATOM 1751 C C . GLU A 1 224 ? 58.517 -10.421 3.033 1.00 42.97 224 GLU A C 1
ATOM 1753 O O . GLU A 1 224 ? 59.315 -11.358 3.126 1.00 42.97 224 GLU A O 1
ATOM 1758 N N . LYS A 1 225 ? 57.791 -10.214 1.921 1.00 37.03 225 LYS A N 1
ATOM 1759 C CA . LYS A 1 225 ? 58.171 -10.706 0.585 1.00 37.03 225 LYS A CA 1
ATOM 1760 C C . LYS A 1 225 ? 57.819 -9.686 -0.520 1.00 37.03 225 LYS A C 1
ATOM 1762 O O . LYS A 1 225 ? 56.866 -8.927 -0.356 1.00 37.03 225 LYS A O 1
ATOM 1767 N N . PRO A 1 226 ? 58.598 -9.652 -1.621 1.00 51.19 226 PRO A N 1
ATOM 1768 C CA . PRO A 1 226 ? 58.805 -8.466 -2.456 1.00 51.19 226 PRO A CA 1
ATOM 1769 C C . PRO A 1 226 ? 57.838 -8.305 -3.640 1.00 51.19 226 PRO A C 1
ATOM 1771 O O . PRO A 1 226 ? 57.249 -9.261 -4.143 1.00 51.19 226 PRO A O 1
ATOM 1774 N N . HIS A 1 227 ? 57.761 -7.059 -4.115 1.00 48.75 227 HIS A N 1
ATOM 1775 C CA . HIS A 1 227 ? 57.118 -6.600 -5.349 1.00 48.75 227 HIS A CA 1
ATOM 1776 C C . HIS A 1 227 ? 57.634 -7.275 -6.632 1.00 48.75 227 HIS A C 1
ATOM 1778 O O . HIS A 1 227 ? 58.836 -7.517 -6.754 1.00 48.75 227 HIS A O 1
ATOM 1784 N N . PRO A 1 228 ? 56.783 -7.367 -7.673 1.00 55.22 228 PRO A N 1
ATOM 1785 C CA . PRO A 1 228 ? 57.230 -7.315 -9.054 1.00 55.22 228 PRO A CA 1
ATOM 1786 C C . PRO A 1 228 ? 56.838 -5.987 -9.728 1.00 55.22 228 PRO A C 1
ATOM 1788 O O . PRO A 1 228 ? 55.674 -5.674 -9.962 1.00 55.22 228 PRO A O 1
ATOM 1791 N N . VAL A 1 229 ? 57.893 -5.225 -10.003 1.00 46.56 229 VAL A N 1
ATOM 1792 C CA . VAL A 1 229 ? 58.179 -4.360 -11.158 1.00 46.56 229 VAL A CA 1
ATOM 1793 C C . VAL A 1 229 ? 57.114 -4.321 -12.270 1.00 46.56 229 VAL A C 1
ATOM 1795 O O . VAL A 1 229 ? 56.825 -5.323 -12.922 1.00 46.56 229 VAL A O 1
ATOM 1798 N N . ALA A 1 230 ? 56.632 -3.111 -12.561 1.00 46.81 230 ALA A N 1
ATOM 1799 C CA . ALA A 1 230 ? 55.931 -2.768 -13.796 1.00 46.81 230 ALA A CA 1
ATOM 1800 C C . ALA A 1 230 ? 56.922 -2.578 -14.966 1.00 46.81 230 ALA A C 1
ATOM 1802 O O . ALA A 1 230 ? 57.972 -1.961 -14.765 1.00 46.81 230 ALA A O 1
ATOM 1803 N N . PRO A 1 231 ? 56.599 -3.014 -16.198 1.00 58.44 231 PRO A N 1
ATOM 1804 C CA . PRO A 1 231 ? 57.316 -2.572 -17.387 1.00 58.44 231 PRO A CA 1
ATOM 1805 C C . PRO A 1 231 ? 56.729 -1.258 -17.949 1.00 58.44 231 PRO A C 1
ATOM 1807 O O . PRO A 1 231 ? 55.505 -1.121 -18.040 1.00 58.44 231 PRO A O 1
ATOM 1810 N N . PRO A 1 232 ? 57.573 -0.296 -18.370 1.00 58.72 232 PRO A N 1
ATOM 1811 C CA . PRO A 1 232 ? 57.177 0.816 -19.228 1.00 58.72 232 PRO A CA 1
ATOM 1812 C C . PRO A 1 232 ? 57.260 0.400 -20.713 1.00 58.72 232 PRO A C 1
ATOM 1814 O O . PRO A 1 232 ? 57.718 -0.696 -21.024 1.00 58.72 232 PRO A O 1
ATOM 1817 N N . MET A 1 233 ? 56.903 1.324 -21.617 1.00 34.84 233 MET A N 1
ATOM 1818 C CA . MET A 1 233 ? 56.855 1.226 -23.096 1.00 34.84 233 MET A CA 1
ATOM 1819 C C . MET A 1 233 ? 55.468 0.824 -23.638 1.00 34.84 233 MET A C 1
ATOM 1821 O O . MET A 1 233 ? 54.833 -0.088 -23.139 1.00 34.84 233 MET A O 1
ATOM 1825 N N . SER A 1 234 ? 54.900 1.435 -24.676 1.00 38.78 234 SER A N 1
ATOM 1826 C CA . SER A 1 234 ? 55.424 2.397 -25.638 1.00 38.78 234 SER A CA 1
ATOM 1827 C C . SER A 1 234 ? 54.268 3.117 -26.331 1.00 38.78 234 SER A C 1
ATOM 1829 O O . SER A 1 234 ? 53.165 2.588 -26.466 1.00 38.78 234 SER A O 1
ATOM 1831 N N . ALA A 1 235 ? 54.566 4.323 -26.803 1.00 44.34 235 ALA A N 1
ATOM 1832 C CA . ALA A 1 235 ? 53.701 5.193 -27.578 1.00 44.34 235 ALA A CA 1
ATOM 1833 C C . ALA A 1 235 ? 52.989 4.471 -28.736 1.00 44.34 235 ALA A C 1
ATOM 1835 O O . ALA A 1 235 ? 53.626 3.885 -29.613 1.00 44.34 235 ALA A O 1
ATOM 1836 N N . ARG A 1 236 ? 51.660 4.606 -28.800 1.00 37.62 236 ARG A N 1
ATOM 1837 C CA . ARG A 1 236 ? 50.877 4.277 -29.994 1.00 37.62 236 ARG A CA 1
ATOM 1838 C C . ARG A 1 236 ? 50.088 5.499 -30.453 1.00 37.62 236 ARG A C 1
ATOM 1840 O O . ARG A 1 236 ? 48.943 5.704 -30.083 1.00 37.62 236 ARG A O 1
ATOM 1847 N N . LYS A 1 237 ? 50.787 6.293 -31.264 1.00 38.81 237 LYS A N 1
ATOM 1848 C CA . LYS A 1 237 ? 50.331 6.883 -32.527 1.00 38.81 237 LYS A CA 1
ATOM 1849 C C . LYS A 1 237 ? 48.870 7.353 -32.549 1.00 38.81 237 LYS A C 1
ATOM 1851 O O . LYS A 1 237 ? 47.962 6.590 -32.873 1.00 38.81 237 LYS A O 1
ATOM 1856 N N . THR A 1 238 ? 48.710 8.649 -32.300 1.00 42.03 238 THR A N 1
ATOM 1857 C CA . THR A 1 238 ? 47.638 9.482 -32.847 1.00 42.03 238 THR A CA 1
ATOM 1858 C C . THR A 1 238 ? 47.448 9.164 -34.330 1.00 42.03 238 THR A C 1
ATOM 1860 O O . THR A 1 238 ? 48.399 9.172 -35.115 1.00 42.03 238 THR A O 1
ATOM 1863 N N . ARG A 1 239 ? 46.220 8.808 -34.707 1.00 34.16 239 ARG A N 1
ATOM 1864 C CA . ARG A 1 239 ? 45.807 8.696 -36.101 1.00 34.16 239 ARG A CA 1
ATOM 1865 C C . ARG A 1 239 ? 44.801 9.808 -36.332 1.00 34.16 239 ARG A C 1
ATOM 1867 O O . ARG A 1 239 ? 43.730 9.800 -35.731 1.00 34.16 239 ARG A O 1
ATOM 1874 N N . ASP A 1 240 ? 45.232 10.764 -37.139 1.00 34.50 240 ASP A N 1
ATOM 1875 C CA . ASP A 1 240 ? 44.445 11.881 -37.628 1.00 34.50 240 ASP A CA 1
ATOM 1876 C C . ASP A 1 240 ? 43.123 11.400 -38.226 1.00 34.50 240 ASP A C 1
ATOM 1878 O O . ASP A 1 240 ? 43.078 10.499 -39.069 1.00 34.50 240 ASP A O 1
ATOM 1882 N N . LEU A 1 241 ? 42.048 12.030 -37.767 1.00 39.31 241 LEU A N 1
ATOM 1883 C CA . LEU A 1 241 ? 40.760 12.061 -38.435 1.00 39.31 241 LEU A CA 1
ATOM 1884 C C . LEU A 1 241 ? 40.872 13.098 -39.557 1.00 39.31 241 LEU A C 1
ATOM 1886 O O . LEU A 1 241 ? 40.908 14.296 -39.285 1.00 39.31 241 LEU A O 1
ATOM 1890 N N . SER A 1 242 ? 40.936 12.634 -40.806 1.00 38.22 242 SER A N 1
ATOM 1891 C CA . SER A 1 242 ? 40.663 13.481 -41.970 1.00 38.22 242 SER A CA 1
ATOM 1892 C C . SER A 1 242 ? 39.164 13.432 -42.300 1.00 38.22 242 SER A C 1
ATOM 1894 O O . SER A 1 242 ? 38.573 12.350 -42.216 1.00 38.22 242 SER A O 1
ATOM 1896 N N . PRO A 1 243 ? 38.547 14.560 -42.691 1.00 49.91 243 PRO A N 1
ATOM 1897 C CA . PRO A 1 243 ? 37.146 14.647 -43.075 1.00 49.91 243 PRO A CA 1
ATOM 1898 C C . PRO A 1 243 ? 37.016 14.593 -44.601 1.00 49.91 243 PRO A C 1
ATOM 1900 O O . PRO A 1 243 ? 37.411 15.540 -45.257 1.00 49.91 243 PRO A O 1
ATOM 1903 N N . GLU A 1 244 ? 36.470 13.522 -45.177 1.00 41.84 244 GLU A N 1
ATOM 1904 C CA . GLU A 1 244 ? 35.858 13.554 -46.519 1.00 41.84 244 GLU A CA 1
ATOM 1905 C C . GLU A 1 244 ? 35.318 12.173 -46.892 1.00 41.84 244 GLU A C 1
ATOM 1907 O O . GLU A 1 244 ? 36.077 11.219 -47.020 1.00 41.84 244 GLU A O 1
ATOM 1912 N N . MET A 1 245 ? 33.996 12.081 -47.028 1.00 37.69 245 MET A N 1
ATOM 1913 C CA . MET A 1 245 ? 33.280 11.410 -48.122 1.00 37.69 245 MET A CA 1
ATOM 1914 C C . MET A 1 245 ? 31.782 11.471 -47.790 1.00 37.69 245 MET A C 1
ATOM 1916 O O . MET A 1 245 ? 31.170 10.515 -47.323 1.00 37.69 245 MET A O 1
ATOM 1920 N N . MET A 1 246 ? 31.207 12.661 -47.987 1.00 42.56 246 MET A N 1
ATOM 1921 C CA . MET A 1 246 ? 29.822 12.776 -48.428 1.00 42.56 246 MET A CA 1
ATOM 1922 C C . MET A 1 246 ? 29.853 12.667 -49.946 1.00 42.56 246 MET A C 1
ATOM 1924 O O . MET A 1 246 ? 30.332 13.589 -50.589 1.00 42.56 246 MET A O 1
ATOM 1928 N N . ASP A 1 247 ? 29.382 11.556 -50.491 1.00 40.00 247 ASP A N 1
ATOM 1929 C CA . ASP A 1 247 ? 28.458 11.542 -51.624 1.00 40.00 247 ASP A CA 1
ATOM 1930 C C . ASP A 1 247 ? 28.004 10.096 -51.865 1.00 40.00 247 ASP A C 1
ATOM 1932 O O . ASP A 1 247 ? 28.655 9.158 -51.410 1.00 40.00 247 ASP A O 1
ATOM 1936 N N . VAL A 1 248 ? 26.938 9.941 -52.647 1.00 36.81 248 VAL A N 1
ATOM 1937 C CA . VAL A 1 248 ? 26.400 8.696 -53.230 1.00 36.81 248 VAL A CA 1
ATOM 1938 C C . VAL A 1 248 ? 25.112 8.159 -52.579 1.00 36.81 248 VAL A C 1
ATOM 1940 O O . VAL A 1 248 ? 25.096 7.425 -51.593 1.00 36.81 248 VAL A O 1
ATOM 1943 N N . MET A 1 249 ? 24.037 8.466 -53.315 1.00 41.97 249 MET A N 1
ATOM 1944 C CA . MET A 1 249 ? 22.794 7.715 -53.529 1.00 41.97 249 MET A CA 1
ATOM 1945 C C . MET A 1 249 ? 21.669 7.827 -52.495 1.00 41.97 249 MET A C 1
ATOM 1947 O O . MET A 1 249 ? 21.400 6.929 -51.700 1.00 41.97 249 MET A O 1
ATOM 1951 N N . LEU A 1 250 ? 20.857 8.875 -52.688 1.00 43.53 250 LEU A N 1
ATOM 1952 C CA . LEU A 1 250 ? 19.420 8.653 -52.830 1.00 43.53 250 LEU A CA 1
ATOM 1953 C C . LEU A 1 250 ? 19.192 7.828 -54.101 1.00 43.53 250 LEU A C 1
ATOM 1955 O O . LEU A 1 250 ? 19.450 8.329 -55.191 1.00 43.53 250 LEU A O 1
ATOM 1959 N N . ASP A 1 251 ? 18.641 6.623 -53.971 1.00 33.66 251 ASP A N 1
ATOM 1960 C CA . ASP A 1 251 ? 17.735 6.149 -55.007 1.00 33.66 251 ASP A CA 1
ATOM 1961 C C . ASP A 1 251 ? 16.591 5.292 -54.470 1.00 33.66 251 ASP A C 1
ATOM 1963 O O . ASP A 1 251 ? 16.704 4.459 -53.569 1.00 33.66 251 ASP A O 1
ATOM 1967 N N . THR A 1 252 ? 15.447 5.602 -55.052 1.00 49.88 252 THR A N 1
ATOM 1968 C CA . THR A 1 252 ? 14.112 5.088 -54.802 1.00 49.88 252 THR A CA 1
ATOM 1969 C C . THR A 1 252 ? 14.014 3.625 -55.216 1.00 49.88 252 THR A C 1
ATOM 1971 O O . THR A 1 252 ? 14.009 3.347 -56.408 1.00 49.88 252 THR A O 1
ATOM 1974 N N . HIS A 1 253 ? 13.784 2.693 -54.283 1.00 42.25 253 HIS A N 1
ATOM 1975 C CA . HIS A 1 253 ? 13.286 1.360 -54.648 1.00 42.25 253 HIS A CA 1
ATOM 1976 C C . HIS A 1 253 ? 12.134 0.877 -53.762 1.00 42.25 253 HIS A C 1
ATOM 1978 O O . HIS A 1 253 ? 12.274 0.240 -52.721 1.00 42.25 253 HIS A O 1
ATOM 1984 N N . ARG A 1 254 ? 10.951 1.181 -54.295 1.00 40.97 254 ARG A N 1
ATOM 1985 C CA . ARG A 1 254 ? 9.681 0.465 -54.190 1.00 40.97 254 ARG A CA 1
ATOM 1986 C C . ARG A 1 254 ? 9.889 -1.028 -54.488 1.00 40.97 254 ARG A C 1
ATOM 1988 O O . ARG A 1 254 ? 10.115 -1.395 -55.636 1.00 40.97 254 ARG A O 1
ATOM 1995 N N . ALA A 1 255 ? 9.769 -1.882 -53.475 1.00 39.38 255 ALA A N 1
ATOM 1996 C CA . ALA A 1 255 ? 9.777 -3.331 -53.655 1.00 39.38 255 ALA A CA 1
ATOM 1997 C C . ALA A 1 255 ? 8.387 -3.828 -54.085 1.00 39.38 255 ALA A C 1
ATOM 1999 O O . ALA A 1 255 ? 7.429 -3.840 -53.311 1.00 39.38 255 ALA A O 1
ATOM 2000 N N . GLN A 1 256 ? 8.308 -4.221 -55.356 1.00 43.00 256 GLN A N 1
ATOM 2001 C CA . GLN A 1 256 ? 7.336 -5.166 -55.892 1.00 43.00 256 GLN A CA 1
ATOM 2002 C C . GLN A 1 256 ? 7.541 -6.530 -55.219 1.00 43.00 256 GLN A C 1
ATOM 2004 O O . GLN A 1 256 ? 8.663 -7.027 -55.163 1.00 43.00 256 GLN A O 1
ATOM 2009 N N . SER A 1 257 ? 6.456 -7.150 -54.756 1.00 44.75 257 SER A N 1
ATOM 2010 C CA . SER A 1 257 ? 6.417 -8.582 -54.461 1.00 44.75 257 SER A CA 1
ATOM 2011 C C . SER A 1 257 ? 5.472 -9.236 -55.461 1.00 44.75 257 SER A C 1
ATOM 2013 O O . SER A 1 257 ? 4.261 -9.013 -55.447 1.00 44.75 257 SER A O 1
ATOM 2015 N N . SER A 1 258 ? 6.073 -9.964 -56.392 1.00 45.53 258 SER A N 1
ATOM 2016 C CA . SER A 1 258 ? 5.452 -10.786 -57.423 1.00 45.53 258 SER A CA 1
ATOM 2017 C C . SER A 1 258 ? 5.022 -12.134 -56.839 1.00 45.53 258 SER A C 1
ATOM 2019 O O . SER A 1 258 ? 5.857 -12.893 -56.352 1.00 45.53 258 SER A O 1
ATOM 2021 N N . ALA A 1 259 ? 3.725 -12.435 -56.921 1.00 52.59 259 ALA A N 1
ATOM 2022 C CA . ALA A 1 259 ? 3.164 -13.754 -56.637 1.00 52.59 259 ALA A CA 1
ATOM 2023 C C . ALA A 1 259 ? 3.094 -14.615 -57.922 1.00 52.59 259 ALA A C 1
ATOM 2025 O O . ALA A 1 259 ? 2.946 -14.061 -59.016 1.00 52.59 259 ALA A O 1
ATOM 2026 N N . PRO A 1 260 ? 3.193 -15.953 -57.808 1.00 60.25 260 PRO A N 1
ATOM 2027 C CA . PRO A 1 260 ? 3.229 -16.871 -58.943 1.00 60.25 260 PRO A CA 1
ATOM 2028 C C . PRO A 1 260 ? 1.845 -17.130 -59.559 1.00 60.25 260 PRO A C 1
ATOM 2030 O O . PRO A 1 260 ? 0.831 -17.257 -58.875 1.00 60.25 260 PRO A O 1
ATOM 2033 N N . ILE A 1 261 ? 1.848 -17.241 -60.886 1.00 47.69 261 ILE A N 1
ATOM 2034 C CA . ILE A 1 261 ? 0.705 -17.482 -61.769 1.00 47.69 261 ILE A CA 1
ATOM 2035 C C . ILE A 1 261 ? 0.389 -18.984 -61.767 1.00 47.69 261 ILE A C 1
ATOM 2037 O O . ILE A 1 261 ? 1.259 -19.789 -62.093 1.00 47.69 261 ILE A O 1
ATOM 2041 N N . THR A 1 262 ? -0.853 -19.360 -61.443 1.00 46.75 262 THR A N 1
ATOM 2042 C CA . THR A 1 262 ? -1.388 -20.714 -61.687 1.00 46.75 262 THR A CA 1
ATOM 2043 C C . THR A 1 262 ? -2.499 -20.633 -62.744 1.00 46.75 262 THR A C 1
ATOM 2045 O O . THR A 1 262 ? -3.306 -19.702 -62.672 1.00 46.75 262 THR A O 1
ATOM 2048 N N . PRO A 1 263 ? -2.561 -21.545 -63.734 1.00 53.81 263 PRO A N 1
ATOM 2049 C CA . PRO A 1 263 ? -3.439 -21.419 -64.894 1.00 53.81 263 PRO A CA 1
ATOM 2050 C C . PRO A 1 263 ? -4.799 -22.111 -64.709 1.00 53.81 263 PRO A C 1
ATOM 2052 O O . PRO A 1 263 ? -4.869 -23.235 -64.225 1.00 53.81 263 PRO A O 1
ATOM 2055 N N . GLY A 1 264 ? -5.848 -21.474 -65.238 1.00 46.78 264 GLY A N 1
ATOM 2056 C CA . GLY A 1 264 ? -6.945 -22.153 -65.936 1.00 46.78 264 GLY A CA 1
ATOM 2057 C C . GLY A 1 264 ? -8.098 -22.708 -65.098 1.00 46.78 264 GLY A C 1
ATOM 2058 O O . GLY A 1 264 ? -8.133 -23.889 -64.773 1.00 46.78 264 GLY A O 1
ATOM 2059 N N . THR A 1 265 ? -9.139 -21.898 -64.897 1.00 49.19 265 THR A N 1
ATOM 2060 C CA . THR A 1 265 ? -10.519 -22.403 -64.774 1.00 49.19 265 THR A CA 1
ATOM 2061 C C . THR A 1 265 ? -11.400 -21.626 -65.759 1.00 49.19 265 THR A C 1
ATOM 2063 O O . THR A 1 265 ? -11.346 -20.395 -65.763 1.00 49.19 265 THR A O 1
ATOM 2066 N N . PRO A 1 266 ? -12.152 -22.301 -66.647 1.00 58.94 266 PRO A N 1
ATOM 2067 C CA . PRO A 1 266 ? -12.942 -21.643 -67.681 1.00 58.94 266 PRO A CA 1
ATOM 2068 C C . PRO A 1 266 ? -14.161 -20.956 -67.058 1.00 58.94 266 PRO A C 1
ATOM 2070 O O . PRO A 1 266 ? -15.011 -21.604 -66.451 1.00 58.94 266 PRO A O 1
ATOM 2073 N N . VAL A 1 267 ? -14.236 -19.633 -67.206 1.00 53.66 267 VAL A N 1
ATOM 2074 C CA . VAL A 1 267 ? -15.392 -18.831 -66.794 1.00 53.66 267 VAL A CA 1
ATOM 2075 C C . VAL A 1 267 ? -16.443 -18.891 -67.898 1.00 53.66 267 VAL A C 1
ATOM 2077 O O . VAL A 1 267 ? -16.224 -18.447 -69.024 1.00 53.66 267 VAL A O 1
ATOM 2080 N N . THR A 1 268 ? -17.585 -19.468 -67.551 1.00 58.44 268 THR A N 1
ATOM 2081 C CA . THR A 1 268 ? -18.808 -19.552 -68.349 1.00 58.44 268 THR A CA 1
ATOM 2082 C C . THR A 1 268 ? -19.353 -18.147 -68.665 1.00 58.44 268 THR A C 1
ATOM 2084 O O . THR A 1 268 ? -19.372 -17.295 -67.774 1.00 58.44 268 THR A O 1
ATOM 2087 N N . PRO A 1 269 ? -19.815 -17.872 -69.899 1.00 61.69 269 PRO A N 1
ATOM 2088 C CA . PRO A 1 269 ? -20.311 -16.554 -70.288 1.00 61.69 269 PRO A CA 1
ATOM 2089 C C . PRO A 1 269 ? -21.650 -16.235 -69.608 1.00 61.69 269 PRO A C 1
ATOM 2091 O O . PRO A 1 269 ? -22.632 -16.960 -69.765 1.00 61.69 269 PRO A O 1
ATOM 2094 N N . VAL A 1 270 ? -21.691 -15.128 -68.864 1.00 62.00 270 VAL A N 1
ATOM 2095 C CA . VAL A 1 270 ? -22.924 -14.554 -68.306 1.00 62.00 270 VAL A CA 1
ATOM 2096 C C . VAL A 1 270 ? -23.659 -13.788 -69.421 1.00 62.00 270 VAL A C 1
ATOM 2098 O O . VAL A 1 270 ? -23.035 -12.957 -70.084 1.00 62.00 270 VAL A O 1
ATOM 2101 N N . PRO A 1 271 ? -24.956 -14.052 -69.664 1.00 73.69 271 PRO A N 1
ATOM 2102 C CA . PRO A 1 271 ? -25.721 -13.394 -70.720 1.00 73.69 271 PRO A CA 1
ATOM 2103 C C . PRO A 1 271 ? -26.043 -11.918 -70.401 1.00 73.69 271 PRO A C 1
ATOM 2105 O O . PRO A 1 271 ? -26.142 -11.540 -69.231 1.00 73.69 271 PRO A O 1
ATOM 2108 N N . PRO A 1 272 ? -26.237 -11.077 -71.435 1.00 65.12 272 PRO A N 1
ATOM 2109 C CA . PRO A 1 272 ? -26.537 -9.657 -71.284 1.00 65.12 272 PRO A CA 1
ATOM 2110 C C . PRO A 1 272 ? -27.943 -9.430 -70.713 1.00 65.12 272 PRO A C 1
ATOM 2112 O O . PRO A 1 272 ? -28.941 -9.908 -71.254 1.00 65.12 272 PRO A O 1
ATOM 2115 N N . VAL A 1 273 ? -28.016 -8.664 -69.624 1.00 62.25 273 VAL A N 1
ATOM 2116 C CA . VAL A 1 273 ? -29.274 -8.187 -69.035 1.00 62.25 273 VAL A CA 1
ATOM 2117 C C . VAL A 1 273 ? -29.863 -7.087 -69.938 1.00 62.25 273 VAL A C 1
ATOM 2119 O O . VAL A 1 273 ? -29.150 -6.135 -70.264 1.00 62.25 273 VAL A O 1
ATOM 2122 N N . PRO A 1 274 ? -31.137 -7.188 -70.362 1.00 71.81 274 PRO A N 1
ATOM 2123 C CA . PRO A 1 274 ? -31.788 -6.186 -71.204 1.00 71.81 274 PRO A CA 1
ATOM 2124 C C . PRO A 1 274 ? -32.069 -4.871 -70.445 1.00 71.81 274 PRO A C 1
ATOM 2126 O O . PRO A 1 274 ? -32.331 -4.900 -69.239 1.00 71.81 274 PRO A O 1
ATOM 2129 N N . PRO A 1 275 ? -32.057 -3.710 -71.129 1.00 66.38 275 PRO A N 1
ATOM 2130 C CA . PRO A 1 275 ? -32.390 -2.424 -70.525 1.00 66.38 275 PRO A CA 1
ATOM 2131 C C . PRO A 1 275 ? -33.874 -2.372 -70.142 1.00 66.38 275 PRO A C 1
ATOM 2133 O O . PRO A 1 275 ? -34.759 -2.610 -70.965 1.00 66.38 275 PRO A O 1
ATOM 2136 N N . MET A 1 276 ? -34.142 -2.057 -68.876 1.00 58.16 276 MET A N 1
ATOM 2137 C CA . MET A 1 276 ? -35.500 -1.905 -68.360 1.00 58.16 276 MET A CA 1
ATOM 2138 C C . MET A 1 276 ? -36.149 -0.620 -68.924 1.00 58.16 276 MET A C 1
ATOM 2140 O O . MET A 1 276 ? -35.467 0.406 -69.008 1.00 58.16 276 MET A O 1
ATOM 2144 N N . PRO A 1 277 ? -37.443 -0.638 -69.302 1.00 61.28 277 PRO A N 1
ATOM 2145 C CA . PRO A 1 277 ? -38.130 0.514 -69.882 1.00 61.28 277 PRO A CA 1
ATOM 2146 C C . PRO A 1 277 ? -38.303 1.656 -68.877 1.00 61.28 277 PRO A C 1
ATOM 2148 O O . PRO A 1 277 ? -38.751 1.456 -67.747 1.00 61.28 277 PRO A O 1
ATOM 2151 N N . THR A 1 278 ? -38.000 2.870 -69.322 1.00 62.31 278 THR A N 1
ATOM 2152 C CA . THR A 1 278 ? -38.342 4.126 -68.655 1.00 62.31 278 THR A CA 1
ATOM 2153 C C . THR A 1 278 ? -39.867 4.297 -68.579 1.00 62.31 278 THR A C 1
ATOM 2155 O O . THR A 1 278 ? -40.531 4.273 -69.617 1.00 62.31 278 THR A O 1
ATOM 2158 N N . PRO A 1 279 ? -40.455 4.497 -67.385 1.00 68.50 279 PRO A N 1
ATOM 2159 C CA . PRO A 1 279 ? -41.872 4.820 -67.267 1.00 68.50 279 PRO A CA 1
ATOM 2160 C C . PRO A 1 279 ? -42.167 6.263 -67.734 1.00 68.50 279 PRO A C 1
ATOM 2162 O O . PRO A 1 279 ? -41.319 7.150 -67.589 1.00 68.50 279 PRO A O 1
ATOM 2165 N N . PRO A 1 280 ? -43.366 6.511 -68.296 1.00 66.50 280 PRO A N 1
ATOM 2166 C CA . PRO A 1 280 ? -43.737 7.784 -68.900 1.00 66.50 280 PRO A CA 1
ATOM 2167 C C . PRO A 1 280 ? -43.964 8.880 -67.855 1.00 66.50 280 PRO A C 1
ATOM 2169 O O . PRO A 1 280 ? -44.642 8.695 -66.845 1.00 66.50 280 PRO A O 1
ATOM 2172 N N . VAL A 1 281 ? -43.399 10.048 -68.155 1.00 65.56 281 VAL A N 1
ATOM 2173 C CA . VAL A 1 281 ? -43.542 11.299 -67.406 1.00 65.56 281 VAL A CA 1
ATOM 2174 C C . VAL A 1 281 ? -44.992 11.803 -67.505 1.00 65.56 281 VAL A C 1
ATOM 2176 O O . VAL A 1 281 ? -45.455 12.057 -68.619 1.00 65.56 281 VAL A O 1
ATOM 2179 N N . PRO A 1 282 ? -45.717 11.992 -66.386 1.00 66.31 282 PRO A N 1
ATOM 2180 C CA . PRO A 1 282 ? -47.019 12.649 -66.405 1.00 66.31 282 PRO A CA 1
ATOM 2181 C C . PRO A 1 282 ? -46.886 14.185 -66.496 1.00 66.31 282 PRO A C 1
ATOM 2183 O O . PRO A 1 282 ? -45.927 14.763 -65.973 1.00 66.31 282 PRO A O 1
ATOM 2186 N N . PRO A 1 283 ? -47.848 14.867 -67.147 1.00 60.62 283 PRO A N 1
ATOM 2187 C CA . PRO A 1 283 ? -47.798 16.303 -67.391 1.00 60.62 283 PRO A CA 1
ATOM 2188 C C . PRO A 1 283 ? -47.976 17.140 -66.119 1.00 60.62 283 PRO A C 1
ATOM 2190 O O . PRO A 1 283 ? -48.815 16.880 -65.258 1.00 60.62 283 PRO A O 1
ATOM 2193 N N . SER A 1 284 ? -47.177 18.204 -66.070 1.00 56.62 284 SER A N 1
ATOM 2194 C CA . SER A 1 284 ? -47.223 19.293 -65.099 1.00 56.62 284 SER A CA 1
ATOM 2195 C C . SER A 1 284 ? -48.570 20.019 -65.131 1.00 56.62 284 SER A C 1
ATOM 2197 O O . SER A 1 284 ? -48.915 20.660 -66.124 1.00 56.62 284 SER A O 1
ATOM 2199 N N . THR A 1 285 ? -49.299 19.992 -64.013 1.00 50.56 285 THR A N 1
ATOM 2200 C CA . THR A 1 285 ? -50.373 20.951 -63.734 1.00 50.56 285 THR A CA 1
ATOM 2201 C C . THR A 1 285 ? -50.026 21.768 -62.498 1.00 50.56 285 THR A C 1
ATOM 2203 O O . THR A 1 285 ? -50.119 21.319 -61.355 1.00 50.56 285 THR A O 1
ATOM 2206 N N . ASN A 1 286 ? -49.623 23.006 -62.767 1.00 54.44 286 ASN A N 1
ATOM 2207 C CA . ASN A 1 286 ? -49.486 24.094 -61.817 1.00 54.44 286 ASN A CA 1
ATOM 2208 C C . ASN A 1 286 ? -50.805 24.362 -61.074 1.00 54.44 286 ASN A C 1
ATOM 2210 O O . ASN A 1 286 ? -51.731 24.915 -61.658 1.00 54.44 286 ASN A O 1
ATOM 2214 N N . THR A 1 287 ? -50.837 24.142 -59.758 1.00 45.94 287 THR A N 1
ATOM 2215 C CA . THR A 1 287 ? -51.676 24.951 -58.856 1.00 45.94 287 THR A CA 1
ATOM 2216 C C . THR A 1 287 ? -50.888 25.378 -57.625 1.00 45.94 287 THR A C 1
ATOM 2218 O O . THR A 1 287 ? -50.828 24.721 -56.589 1.00 45.94 287 THR A O 1
ATOM 2221 N N . ARG A 1 288 ? -50.280 26.548 -57.794 1.00 51.72 288 ARG A N 1
ATOM 2222 C CA . ARG A 1 288 ? -49.944 27.579 -56.813 1.00 51.72 288 ARG A CA 1
ATOM 2223 C C . ARG A 1 288 ? -50.805 27.504 -55.532 1.00 51.72 288 ARG A C 1
ATOM 2225 O O . ARG A 1 288 ? -51.915 28.020 -55.489 1.00 51.72 288 ARG A O 1
ATOM 2232 N N . LYS A 1 289 ? -50.250 26.971 -54.442 1.00 44.19 289 LYS A N 1
ATOM 2233 C CA . LYS A 1 289 ? -50.567 27.432 -53.078 1.00 44.19 289 LYS A CA 1
ATOM 2234 C C . LYS A 1 289 ? -49.260 27.701 -52.356 1.00 44.19 289 LYS A C 1
ATOM 2236 O O . LYS A 1 289 ? -48.642 26.824 -51.760 1.00 44.19 289 LYS A O 1
ATOM 2241 N N . GLN A 1 290 ? -48.835 28.954 -52.462 1.00 51.22 290 GLN A N 1
ATOM 2242 C CA . GLN A 1 290 ? -47.695 29.532 -51.772 1.00 51.22 290 GLN A CA 1
ATOM 2243 C C . GLN A 1 290 ? -47.994 29.519 -50.265 1.00 51.22 290 GLN A C 1
ATOM 2245 O O . GLN A 1 290 ? -48.476 30.488 -49.682 1.00 51.22 290 GLN A O 1
ATOM 2250 N N . ARG A 1 291 ? -47.780 28.368 -49.623 1.00 47.06 291 ARG A N 1
ATOM 2251 C CA . ARG A 1 291 ? -47.909 28.227 -48.177 1.00 47.06 291 ARG A CA 1
ATOM 2252 C C . ARG A 1 291 ? -46.720 28.966 -47.584 1.00 47.06 291 ARG A C 1
ATOM 2254 O O . ARG A 1 291 ? -45.611 28.440 -47.587 1.00 47.06 291 ARG A O 1
ATOM 2261 N N . ARG A 1 292 ? -46.954 30.217 -47.164 1.00 54.41 292 ARG A N 1
ATOM 2262 C CA . ARG A 1 292 ? -46.014 31.077 -46.429 1.00 54.41 292 ARG A CA 1
ATOM 2263 C C . ARG A 1 292 ? -45.223 30.218 -45.438 1.00 54.41 292 ARG A C 1
ATOM 2265 O O . ARG A 1 292 ? -45.714 29.902 -44.353 1.00 54.41 292 ARG A O 1
ATOM 2272 N N . ARG A 1 293 ? -44.000 29.829 -45.819 1.00 53.78 293 ARG A N 1
ATOM 2273 C CA . ARG A 1 293 ? -42.978 29.299 -44.915 1.00 53.78 293 ARG A CA 1
ATOM 2274 C C . ARG A 1 293 ? -42.589 30.465 -44.017 1.00 53.78 293 ARG A C 1
ATOM 2276 O O . ARG A 1 293 ? -41.652 31.199 -44.286 1.00 53.78 293 ARG A O 1
ATOM 2283 N N . ARG A 1 294 ? -43.408 30.691 -42.991 1.00 60.25 294 ARG A N 1
ATOM 2284 C CA . ARG A 1 294 ? -43.120 31.593 -41.882 1.00 60.25 294 ARG A CA 1
ATOM 2285 C C . ARG A 1 294 ? -41.813 31.090 -41.278 1.00 60.25 294 ARG A C 1
ATOM 2287 O O . ARG A 1 294 ? -41.792 29.976 -40.758 1.00 60.25 294 ARG A O 1
ATOM 2294 N N . ASN A 1 295 ? -40.738 31.856 -41.460 1.00 64.31 295 ASN A N 1
ATOM 2295 C CA . ASN A 1 295 ? -39.388 31.552 -40.998 1.00 64.31 295 ASN A CA 1
ATOM 2296 C C . ASN A 1 295 ? -39.442 31.079 -39.537 1.00 64.31 295 ASN A C 1
ATOM 2298 O O . ASN A 1 295 ? -39.611 31.889 -38.631 1.00 64.31 295 ASN A O 1
ATOM 2302 N N . ARG A 1 296 ? -39.353 29.760 -39.312 1.00 73.25 296 ARG A N 1
ATOM 2303 C CA . ARG A 1 296 ? -39.276 29.157 -37.967 1.00 73.25 296 ARG A CA 1
ATOM 2304 C C . ARG A 1 296 ? -37.852 29.170 -37.409 1.00 73.25 296 ARG A C 1
ATOM 2306 O O . ARG A 1 296 ? -37.658 28.847 -36.246 1.00 73.25 296 ARG A O 1
ATOM 2313 N N . PHE A 1 297 ? -36.878 29.585 -38.218 1.00 80.31 297 PHE A N 1
ATOM 2314 C CA . PHE A 1 297 ? -35.482 29.760 -37.823 1.00 80.31 297 PHE A CA 1
ATOM 2315 C C . PHE A 1 297 ? -35.280 30.579 -36.534 1.00 80.31 297 PHE A C 1
ATOM 2317 O O . PHE A 1 297 ? -34.590 30.074 -35.652 1.00 80.31 297 PHE A O 1
ATOM 2324 N N . PRO A 1 298 ? -35.902 31.763 -36.338 1.00 85.81 298 PRO A N 1
ATOM 2325 C CA . PRO A 1 298 ? -35.742 32.499 -35.083 1.00 85.81 298 PRO A CA 1
ATOM 2326 C C . PRO A 1 298 ? -36.315 31.748 -33.873 1.00 85.81 298 PRO A C 1
ATOM 2328 O O . PRO A 1 298 ? -35.737 31.809 -32.795 1.00 85.81 298 PRO A O 1
ATOM 2331 N N . ALA A 1 299 ? -37.403 30.989 -34.042 1.00 87.00 299 ALA A N 1
ATOM 2332 C CA . ALA A 1 299 ? -37.989 30.215 -32.946 1.00 87.00 299 ALA A CA 1
ATOM 2333 C C . ALA A 1 299 ? -37.082 29.050 -32.513 1.00 87.00 299 ALA A C 1
ATOM 2335 O O . ALA A 1 299 ? -36.962 28.783 -31.323 1.00 87.00 299 ALA A O 1
ATOM 2336 N N . ILE A 1 300 ? -36.413 28.389 -33.464 1.00 91.38 300 ILE A N 1
ATOM 2337 C CA . ILE A 1 300 ? -35.459 27.310 -33.165 1.00 91.38 300 ILE A CA 1
ATOM 2338 C C . ILE A 1 300 ? -34.241 27.860 -32.417 1.00 91.38 300 ILE A C 1
ATOM 2340 O O . ILE A 1 300 ? -33.815 27.250 -31.441 1.00 91.38 300 ILE A O 1
ATOM 2344 N N . LEU A 1 301 ? -33.719 29.023 -32.828 1.00 93.56 301 LEU A N 1
ATOM 2345 C CA . LEU A 1 301 ? -32.592 29.651 -32.137 1.00 93.56 301 LEU A CA 1
ATOM 2346 C C . LEU A 1 301 ? -32.937 29.974 -30.682 1.00 93.56 301 LEU A C 1
ATOM 2348 O O . LEU A 1 301 ? -32.174 29.583 -29.813 1.00 93.56 301 LEU A O 1
ATOM 2352 N N . ILE A 1 302 ? -34.103 30.574 -30.411 1.00 95.06 302 ILE A N 1
ATOM 2353 C CA . ILE A 1 302 ? -34.544 30.906 -29.042 1.00 95.06 302 ILE A CA 1
ATOM 2354 C C . ILE A 1 302 ? -34.636 29.657 -28.149 1.00 95.06 302 ILE A C 1
ATOM 2356 O O . ILE A 1 302 ? -34.203 29.688 -26.998 1.00 95.06 302 ILE A O 1
ATOM 2360 N N . VAL A 1 303 ? -35.177 28.551 -28.672 1.00 95.94 303 VAL A N 1
ATOM 2361 C CA . VAL A 1 303 ? -35.274 27.289 -27.917 1.00 95.94 303 VAL A CA 1
ATOM 2362 C C . VAL A 1 303 ? -33.885 26.726 -27.612 1.00 95.94 303 VAL A C 1
ATOM 2364 O O . VAL A 1 303 ? -33.647 26.271 -26.495 1.00 95.94 303 VAL A O 1
ATOM 2367 N N . LEU A 1 304 ? -32.951 26.796 -28.565 1.00 95.69 304 LEU A N 1
ATOM 2368 C CA . LEU A 1 304 ? -31.585 26.317 -28.360 1.00 95.69 304 LEU A CA 1
ATOM 2369 C C . LEU A 1 304 ? -30.852 27.143 -27.291 1.00 95.69 304 LEU A C 1
ATOM 2371 O O . LEU A 1 304 ? -30.185 26.567 -26.432 1.00 95.69 304 LEU A O 1
ATOM 2375 N N . THR A 1 305 ? -31.020 28.472 -27.293 1.00 95.94 305 THR A N 1
ATOM 2376 C CA . THR A 1 305 ? -30.428 29.341 -26.265 1.00 95.94 305 THR A CA 1
ATOM 2377 C C . THR A 1 305 ? -30.995 29.042 -24.884 1.00 95.94 305 THR A C 1
ATOM 2379 O O . THR A 1 305 ? -30.233 28.994 -23.925 1.00 95.94 305 THR A O 1
ATOM 2382 N N . LEU A 1 306 ? -32.306 28.793 -24.771 1.00 96.38 306 LEU A N 1
ATOM 2383 C CA . LEU A 1 306 ? -32.940 28.418 -23.502 1.00 96.38 306 LEU A CA 1
ATOM 2384 C C . LEU A 1 306 ? -32.391 27.098 -22.954 1.00 96.38 306 LEU A C 1
ATOM 2386 O O . LEU A 1 306 ? -32.053 27.036 -21.776 1.00 96.38 306 LEU A O 1
ATOM 2390 N N . ILE A 1 307 ? -32.244 26.070 -23.797 1.00 96.00 307 ILE A N 1
ATOM 2391 C CA . ILE A 1 307 ? -31.664 24.780 -23.384 1.00 96.00 307 ILE A CA 1
ATOM 2392 C C . ILE A 1 307 ? -30.217 24.964 -22.922 1.00 96.00 307 ILE A C 1
ATOM 2394 O O . ILE A 1 307 ? -29.827 24.405 -21.899 1.00 96.00 307 ILE A O 1
ATOM 2398 N N . MET A 1 308 ? -29.428 25.772 -23.635 1.00 96.19 308 MET A N 1
ATOM 2399 C CA . MET A 1 308 ? -28.042 26.033 -23.255 1.00 96.19 308 MET A CA 1
ATOM 2400 C C . MET A 1 308 ? -27.949 26.802 -21.928 1.00 96.19 308 MET A C 1
ATOM 2402 O O . MET A 1 308 ? -27.101 26.476 -21.101 1.00 96.19 308 MET A O 1
ATOM 2406 N N . LEU A 1 309 ? -28.852 27.762 -21.685 1.00 96.25 309 LEU A N 1
ATOM 2407 C CA . LEU A 1 309 ? -28.919 28.508 -20.424 1.00 96.25 309 LEU A CA 1
ATOM 2408 C C . LEU A 1 309 ? -29.328 27.608 -19.251 1.00 96.25 309 LEU A C 1
ATOM 2410 O O . LEU A 1 309 ? -28.732 27.686 -18.181 1.00 96.25 309 LEU A O 1
ATOM 2414 N N . LEU A 1 310 ? -30.316 26.732 -19.462 1.00 95.31 310 LEU A N 1
ATOM 2415 C CA . LEU A 1 310 ? -30.758 25.748 -18.473 1.00 95.31 310 LEU A CA 1
ATOM 2416 C C . LEU A 1 310 ? -29.653 24.738 -18.162 1.00 95.31 310 LEU A C 1
ATOM 2418 O O . LEU A 1 310 ? -29.391 24.480 -16.994 1.00 95.31 310 LEU A O 1
ATOM 2422 N N . GLY A 1 311 ? -28.967 24.215 -19.180 1.00 92.88 311 GLY A N 1
ATOM 2423 C CA . GLY A 1 311 ? -27.853 23.285 -18.998 1.00 92.88 311 GLY A CA 1
ATOM 2424 C C . GLY A 1 311 ? -26.670 23.917 -18.264 1.00 92.88 311 GLY A C 1
ATOM 2425 O O . GLY A 1 311 ? -26.147 23.325 -17.323 1.00 92.88 311 GLY A O 1
ATOM 2426 N N . ALA A 1 312 ? -26.282 25.139 -18.641 1.00 92.69 312 ALA A N 1
ATOM 2427 C CA . ALA A 1 312 ? -25.212 25.872 -17.967 1.00 92.69 312 ALA A CA 1
ATOM 2428 C C . ALA A 1 312 ? -25.589 26.240 -16.523 1.00 92.69 312 ALA A C 1
ATOM 2430 O O . ALA A 1 312 ? -24.767 26.093 -15.622 1.00 92.69 312 ALA A O 1
ATOM 2431 N N . GLY A 1 313 ? -26.838 26.657 -16.292 1.00 92.56 313 GLY A N 1
ATOM 2432 C CA . GLY A 1 313 ? -27.354 26.951 -14.957 1.00 92.56 313 GLY A CA 1
ATOM 2433 C C . GLY A 1 313 ? -27.373 25.719 -14.052 1.00 92.56 313 GLY A C 1
ATOM 2434 O O . GLY A 1 313 ? -26.907 25.796 -12.919 1.00 92.56 313 GLY A O 1
ATOM 2435 N N . LEU A 1 314 ? -27.838 24.570 -14.558 1.00 90.12 314 LEU A N 1
ATOM 2436 C CA . LEU A 1 314 ? -27.857 23.316 -13.797 1.00 90.12 314 LEU A CA 1
ATOM 2437 C C . LEU A 1 314 ? -26.442 22.802 -13.515 1.00 90.12 314 LEU A C 1
ATOM 2439 O O . LEU A 1 314 ? -26.156 22.384 -12.399 1.00 90.12 314 LEU A O 1
ATOM 2443 N N . GLY A 1 315 ? -25.544 22.870 -14.503 1.00 85.06 315 GLY A N 1
ATOM 2444 C CA . GLY A 1 315 ? -24.143 22.487 -14.328 1.00 85.06 315 GLY A CA 1
ATOM 2445 C C . GLY A 1 315 ? -23.424 23.365 -13.303 1.00 85.06 315 GLY A C 1
ATOM 2446 O O . GLY A 1 315 ? -22.718 22.850 -12.442 1.00 85.06 315 GLY A O 1
ATOM 2447 N N . TYR A 1 316 ? -23.652 24.681 -13.342 1.00 88.75 316 TYR A N 1
ATOM 2448 C CA . TYR A 1 316 ? -23.083 25.617 -12.373 1.00 88.75 316 TYR A CA 1
ATOM 2449 C C . TYR A 1 316 ? -23.655 25.417 -10.965 1.00 88.75 316 TYR A C 1
ATOM 2451 O O . TYR A 1 316 ? -22.897 25.401 -9.999 1.00 88.75 316 TYR A O 1
ATOM 2459 N N . ALA A 1 317 ? -24.967 25.194 -10.842 1.00 85.44 317 ALA A N 1
ATOM 2460 C CA . ALA A 1 317 ? -25.588 24.869 -9.563 1.00 85.44 317 ALA A CA 1
ATOM 2461 C C . ALA A 1 317 ? -24.999 23.577 -8.982 1.00 85.44 317 ALA A C 1
ATOM 2463 O O . ALA A 1 317 ? -24.586 23.571 -7.829 1.00 85.44 317 ALA A O 1
ATOM 2464 N N . LEU A 1 318 ? -24.872 22.513 -9.782 1.00 83.69 318 LEU A N 1
ATOM 2465 C CA . LEU A 1 318 ? -24.250 21.269 -9.330 1.00 83.69 318 LEU A CA 1
ATOM 2466 C C . LEU A 1 318 ? -22.803 21.490 -8.882 1.00 83.69 318 LEU A C 1
ATOM 2468 O O . LEU A 1 318 ? -22.434 20.982 -7.833 1.00 83.69 318 LEU A O 1
ATOM 2472 N N . LEU A 1 319 ? -22.006 22.292 -9.596 1.00 78.12 319 LEU A N 1
ATOM 2473 C CA . LEU A 1 319 ? -20.639 22.638 -9.180 1.00 78.12 319 LEU A CA 1
ATOM 2474 C C . LEU A 1 319 ? -20.587 23.426 -7.861 1.00 78.12 319 LEU A C 1
ATOM 2476 O O . LEU A 1 319 ? -19.701 23.171 -7.054 1.00 78.12 319 LEU A O 1
ATOM 2480 N N . LEU A 1 320 ? -21.536 24.333 -7.608 1.00 79.81 320 LEU A N 1
ATOM 2481 C CA . LEU A 1 320 ? -21.619 25.082 -6.346 1.00 79.81 320 LEU A CA 1
ATOM 2482 C C . LEU A 1 320 ? -22.178 24.262 -5.174 1.00 79.81 320 LEU A C 1
ATOM 2484 O O . LEU A 1 320 ? -21.876 24.567 -4.025 1.00 79.81 320 LEU A O 1
ATOM 2488 N N . TYR A 1 321 ? -22.988 23.238 -5.454 1.00 74.50 321 TYR A N 1
ATOM 2489 C CA . TYR A 1 321 ? -23.495 22.296 -4.454 1.00 74.50 321 TYR A CA 1
ATOM 2490 C C . TYR A 1 321 ? -22.551 21.120 -4.195 1.00 74.50 321 TYR A C 1
ATOM 2492 O O . TYR A 1 321 ? -22.892 20.265 -3.379 1.00 74.50 321 TYR A O 1
ATOM 2500 N N . HIS A 1 322 ? -21.367 21.066 -4.820 1.00 56.03 322 HIS A N 1
ATOM 2501 C CA . HIS A 1 322 ? -20.311 20.231 -4.258 1.00 56.03 322 HIS A CA 1
ATOM 2502 C C . HIS A 1 322 ? -19.952 20.872 -2.917 1.00 56.03 322 HIS A C 1
ATOM 2504 O O . HIS A 1 322 ? -19.472 22.011 -2.923 1.00 56.03 322 HIS A O 1
ATOM 2510 N N . PRO A 1 323 ? -20.227 20.212 -1.775 1.00 56.19 323 PRO A N 1
ATOM 2511 C CA . PRO A 1 323 ? -19.772 20.732 -0.500 1.00 56.19 323 PRO A CA 1
ATOM 2512 C C . PRO A 1 323 ? -18.276 20.973 -0.657 1.00 56.19 323 PRO A C 1
ATOM 2514 O O . PRO A 1 323 ? -17.556 20.078 -1.111 1.00 56.19 323 PRO A O 1
ATOM 2517 N N . LEU A 1 324 ? -17.819 22.197 -0.370 1.00 58.97 324 LEU A N 1
ATOM 2518 C CA . LEU A 1 324 ? -16.390 22.420 -0.226 1.00 58.97 324 LEU A CA 1
ATOM 2519 C C . LEU A 1 324 ? -15.951 21.398 0.810 1.00 58.97 324 LEU A C 1
ATOM 2521 O O . LEU A 1 324 ? -16.416 21.452 1.947 1.00 58.97 324 LEU A O 1
ATOM 2525 N N . VAL A 1 325 ? -15.165 20.417 0.367 1.00 57.50 325 VAL A N 1
ATOM 2526 C CA . VAL A 1 325 ? -14.635 19.372 1.228 1.00 57.50 325 VAL A CA 1
ATOM 2527 C C . VAL A 1 325 ? -13.835 20.123 2.275 1.00 57.50 325 VAL A C 1
ATOM 2529 O O . VAL A 1 325 ? -12.769 20.664 1.979 1.00 57.50 325 VAL A O 1
ATOM 2532 N N . THR A 1 326 ? -14.421 20.282 3.461 1.00 59.03 326 THR A N 1
ATOM 2533 C CA . THR A 1 326 ? -13.719 20.845 4.604 1.00 59.03 326 THR A CA 1
ATOM 2534 C C . THR A 1 326 ? -12.446 20.027 4.736 1.00 59.03 326 THR A C 1
ATOM 2536 O O . THR A 1 326 ? -12.548 18.796 4.717 1.00 59.03 326 THR A O 1
ATOM 2539 N N . PRO A 1 327 ? -11.265 20.667 4.785 1.00 62.53 327 PRO A N 1
ATOM 2540 C CA . PRO A 1 327 ?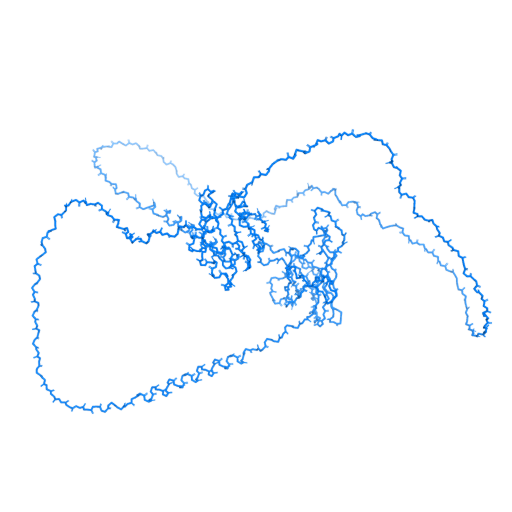 -10.022 19.929 4.916 1.00 62.53 327 PRO A CA 1
ATOM 2541 C C . PRO A 1 327 ? -10.152 18.965 6.100 1.00 62.53 327 PRO A C 1
ATOM 2543 O O . PRO A 1 327 ? -10.729 19.363 7.122 1.00 62.53 327 PRO A O 1
ATOM 2546 N N . PRO A 1 328 ? -9.703 17.707 5.948 1.00 66.69 328 PRO A N 1
ATOM 2547 C CA . PRO A 1 328 ? -9.832 16.710 6.997 1.00 66.69 328 PRO A CA 1
ATOM 2548 C C . PRO A 1 328 ? -9.239 17.277 8.287 1.00 66.69 328 PRO A C 1
ATOM 2550 O O . PRO A 1 328 ? -8.135 17.828 8.308 1.00 66.69 328 PRO A O 1
ATOM 2553 N N . ALA A 1 329 ? -10.028 17.239 9.358 1.00 76.75 329 ALA A N 1
ATOM 2554 C CA . ALA A 1 329 ? -9.558 17.684 10.655 1.00 76.75 329 ALA A CA 1
ATOM 2555 C C . ALA A 1 329 ? -8.518 16.672 11.145 1.00 76.75 329 ALA A C 1
ATOM 2557 O O . ALA A 1 329 ? -8.833 15.495 11.306 1.00 7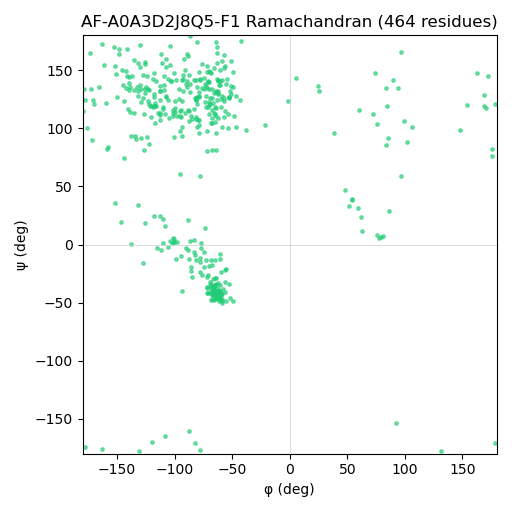6.75 329 ALA A O 1
ATOM 2558 N N . VAL A 1 330 ? -7.290 17.127 11.398 1.00 81.62 330 VAL A N 1
ATOM 2559 C CA . VAL A 1 330 ? -6.247 16.281 11.989 1.00 81.62 330 VAL A CA 1
ATOM 2560 C C . VAL A 1 330 ? -6.656 15.960 13.426 1.00 81.62 330 VAL A C 1
ATOM 2562 O O . VAL A 1 330 ? -6.590 16.818 14.305 1.00 81.62 330 VAL A O 1
ATOM 2565 N N . MET A 1 331 ? -7.119 14.731 13.660 1.00 86.75 331 MET A N 1
ATOM 2566 C CA . MET A 1 331 ? -7.602 14.282 14.974 1.00 86.75 331 MET A CA 1
ATOM 2567 C C . MET A 1 331 ? -6.487 13.728 15.871 1.00 86.75 331 MET A C 1
ATOM 2569 O O . MET A 1 331 ? -6.686 13.570 17.075 1.00 86.75 331 MET A O 1
ATOM 2573 N N . GLY A 1 332 ? -5.298 13.462 15.324 1.00 89.56 332 GLY A N 1
ATOM 2574 C CA . GLY A 1 332 ? -4.185 12.912 16.090 1.00 89.56 332 GLY A CA 1
ATOM 2575 C C . GLY A 1 332 ? -2.897 12.724 15.297 1.00 89.56 332 GLY A C 1
ATOM 2576 O O . GLY A 1 332 ? -2.787 13.112 14.134 1.00 89.56 332 GLY A O 1
ATOM 2577 N N . HIS A 1 333 ? -1.919 12.114 15.955 1.00 90.94 333 HIS A N 1
ATOM 2578 C CA . HIS A 1 333 ? -0.618 11.762 15.414 1.00 90.94 333 HIS A CA 1
ATOM 2579 C C . HIS A 1 333 ? -0.297 10.299 15.708 1.00 90.94 333 HIS A C 1
ATOM 2581 O O . HIS A 1 333 ? -0.489 9.812 16.820 1.00 90.94 333 HIS A O 1
ATOM 2587 N N . LEU A 1 334 ? 0.253 9.630 14.700 1.00 93.62 334 LEU A N 1
ATOM 2588 C CA . LEU A 1 334 ? 0.817 8.293 14.801 1.00 93.62 334 LEU A CA 1
ATOM 2589 C C . LEU A 1 334 ? 2.326 8.394 14.595 1.00 93.62 334 LEU A C 1
ATOM 2591 O O . LEU A 1 334 ? 2.778 9.058 13.660 1.00 93.62 334 LEU A O 1
ATOM 2595 N N . ARG A 1 335 ? 3.111 7.763 15.465 1.00 94.62 335 ARG A N 1
ATOM 2596 C CA . ARG A 1 335 ? 4.574 7.737 15.371 1.00 94.62 335 ARG A CA 1
ATOM 2597 C C . ARG A 1 335 ? 5.069 6.311 15.475 1.00 94.62 335 ARG A C 1
ATOM 2599 O O . ARG A 1 335 ? 4.665 5.588 16.381 1.00 94.62 335 ARG A O 1
ATOM 2606 N N . PHE A 1 336 ? 5.974 5.952 14.579 1.00 94.88 336 PHE A N 1
ATOM 2607 C CA . PHE A 1 336 ? 6.738 4.721 14.680 1.00 94.88 336 PHE A CA 1
ATOM 2608 C C . PHE A 1 336 ? 8.019 5.004 15.455 1.00 94.88 336 PHE A C 1
ATOM 2610 O O . PHE A 1 336 ? 8.630 6.066 15.313 1.00 94.88 336 PHE A O 1
ATOM 2617 N N . LEU A 1 337 ? 8.357 4.081 16.341 1.00 96.00 337 LEU A N 1
ATOM 2618 C CA . LEU A 1 337 ? 9.517 4.134 17.214 1.00 96.00 337 LEU A CA 1
ATOM 2619 C C . LEU A 1 337 ? 10.313 2.841 17.011 1.00 96.00 337 LEU A C 1
ATOM 2621 O O . LEU A 1 337 ? 9.771 1.835 16.560 1.00 96.00 337 LEU A O 1
ATOM 2625 N N . SER A 1 338 ? 11.600 2.876 17.333 1.00 95.12 338 SER A N 1
ATOM 2626 C CA . SER A 1 338 ? 12.482 1.710 17.254 1.00 95.12 338 SER A CA 1
ATOM 2627 C C . SER A 1 338 ? 12.833 1.252 18.665 1.00 95.12 338 SER A C 1
ATOM 2629 O O . SER A 1 338 ? 13.208 2.078 19.495 1.00 95.12 338 SER A O 1
ATOM 2631 N N . SER A 1 339 ? 12.744 -0.048 18.939 1.00 95.19 339 SER A N 1
ATOM 2632 C CA . SER A 1 339 ? 13.138 -0.637 20.225 1.00 95.19 339 SER A CA 1
ATOM 2633 C C . SER A 1 339 ? 14.652 -0.732 20.421 1.00 95.19 339 SER A C 1
ATOM 2635 O O . SER A 1 339 ? 15.098 -1.128 21.496 1.00 95.19 339 SER A O 1
ATOM 2637 N N . GLU A 1 340 ? 15.434 -0.409 19.384 1.00 91.69 340 GLU A N 1
ATOM 2638 C CA . GLU A 1 340 ? 16.897 -0.547 19.336 1.00 91.69 340 GLU A CA 1
ATOM 2639 C C . GLU A 1 340 ? 17.387 -2.001 19.470 1.00 91.69 340 GLU A C 1
ATOM 2641 O O . GLU A 1 340 ? 18.589 -2.250 19.585 1.00 91.69 340 GLU A O 1
ATOM 2646 N N . GLN A 1 341 ? 16.486 -2.986 19.378 1.00 87.75 341 GLN A N 1
ATOM 2647 C CA . GLN A 1 341 ? 16.829 -4.409 19.312 1.00 87.75 341 GLN A CA 1
ATOM 2648 C C . GLN A 1 341 ? 17.295 -4.798 17.906 1.00 87.75 341 GLN A C 1
ATOM 2650 O O . GLN A 1 341 ? 16.707 -5.640 17.229 1.00 87.75 341 GLN A O 1
ATOM 2655 N N . LEU A 1 342 ? 18.355 -4.132 17.457 1.00 88.38 342 LEU A N 1
ATOM 2656 C CA . LEU A 1 342 ? 18.893 -4.277 16.117 1.00 88.38 342 LEU A CA 1
ATOM 2657 C C . LEU A 1 342 ? 19.541 -5.650 15.949 1.00 88.38 342 LEU A C 1
ATOM 2659 O O . LEU A 1 342 ? 20.349 -6.096 16.765 1.00 88.38 342 LEU A O 1
ATOM 2663 N N . ASN A 1 343 ? 19.229 -6.295 14.834 1.00 82.31 343 ASN A N 1
ATOM 2664 C CA . ASN A 1 343 ? 19.890 -7.511 14.390 1.00 82.31 343 ASN A CA 1
ATOM 2665 C C . ASN A 1 343 ? 20.592 -7.206 13.068 1.00 82.31 343 ASN A C 1
ATOM 2667 O O . ASN A 1 343 ? 19.931 -6.867 12.096 1.00 82.31 343 ASN A O 1
ATOM 2671 N N . GLU A 1 344 ? 21.916 -7.355 13.005 1.00 83.31 344 GLU A N 1
ATOM 2672 C CA . GLU A 1 344 ? 22.734 -6.978 11.835 1.00 83.31 344 GLU A CA 1
ATOM 2673 C C . GLU A 1 344 ? 22.287 -7.633 10.516 1.00 83.31 344 GLU A C 1
ATOM 2675 O O . GLU A 1 344 ? 22.588 -7.132 9.434 1.00 83.31 344 GLU A O 1
ATOM 2680 N N . ASN A 1 345 ? 21.554 -8.746 10.596 1.00 88.06 345 ASN A N 1
ATOM 2681 C CA . ASN A 1 345 ? 21.092 -9.502 9.437 1.00 88.06 345 ASN A CA 1
ATOM 2682 C C . ASN A 1 345 ? 19.625 -9.229 9.060 1.00 88.06 345 ASN A C 1
ATOM 2684 O O . ASN A 1 345 ? 19.106 -9.878 8.151 1.00 88.06 345 ASN A O 1
ATOM 2688 N N . SER A 1 346 ? 18.926 -8.326 9.754 1.00 85.75 346 SER A N 1
ATOM 2689 C CA . SER A 1 346 ? 17.506 -8.055 9.506 1.00 85.75 346 SER A CA 1
ATOM 2690 C C . SER A 1 346 ? 17.103 -6.629 9.894 1.00 85.75 346 SER A C 1
ATOM 2692 O O . SER A 1 346 ? 17.838 -5.926 10.570 1.00 85.75 346 SER A O 1
ATOM 2694 N N . ASN A 1 347 ? 15.894 -6.215 9.520 1.00 82.81 347 ASN A N 1
ATOM 2695 C CA . ASN A 1 347 ? 15.331 -4.933 9.958 1.00 82.81 347 ASN A CA 1
ATOM 2696 C C . ASN A 1 347 ? 14.558 -5.054 11.289 1.00 82.81 347 ASN A C 1
ATOM 2698 O O . ASN A 1 347 ? 13.683 -4.233 11.554 1.00 82.81 347 ASN A O 1
ATOM 2702 N N . GLN A 1 348 ? 14.817 -6.097 12.091 1.00 87.50 348 GLN A N 1
ATOM 2703 C CA . GLN A 1 348 ? 14.206 -6.242 13.417 1.00 87.50 348 GLN A CA 1
ATOM 2704 C C . GLN A 1 348 ? 14.629 -5.095 14.338 1.00 87.50 348 GLN A C 1
ATOM 2706 O O . GLN A 1 348 ? 15.774 -4.641 14.288 1.00 87.50 348 GLN A O 1
ATOM 2711 N N . GLY A 1 349 ? 13.688 -4.636 15.164 1.00 88.19 349 GLY A N 1
ATOM 2712 C CA . GLY A 1 349 ? 13.911 -3.560 16.132 1.00 88.19 349 GLY A CA 1
ATOM 2713 C C . GLY A 1 349 ? 13.928 -2.147 15.542 1.00 88.19 349 GLY A C 1
ATOM 2714 O O . GLY A 1 349 ? 14.232 -1.200 16.267 1.00 88.19 349 GLY A O 1
ATOM 2715 N N . ILE A 1 350 ? 13.635 -2.003 14.243 1.00 92.00 350 ILE A N 1
ATOM 2716 C CA . ILE A 1 350 ? 13.464 -0.716 13.554 1.00 92.00 350 ILE A CA 1
ATOM 2717 C C . ILE A 1 350 ? 11.980 -0.525 13.252 1.00 92.00 350 ILE A C 1
ATOM 2719 O O . ILE A 1 350 ? 11.381 -1.393 12.617 1.00 92.00 350 ILE A O 1
ATOM 2723 N N . ASP A 1 351 ? 11.418 0.622 13.640 1.00 94.38 351 ASP A N 1
ATOM 2724 C CA . ASP A 1 351 ? 10.001 0.979 13.443 1.00 94.38 351 ASP A CA 1
ATOM 2725 C C . ASP A 1 351 ? 9.027 -0.107 13.939 1.00 94.38 351 ASP A C 1
ATOM 2727 O O . ASP A 1 351 ? 7.970 -0.349 13.353 1.00 94.38 351 ASP A O 1
ATOM 2731 N N . ASP A 1 352 ? 9.414 -0.811 15.000 1.00 95.31 352 ASP A N 1
ATOM 2732 C CA . ASP A 1 352 ? 8.705 -1.948 15.582 1.00 95.31 352 ASP A CA 1
ATOM 2733 C C . ASP A 1 352 ? 7.776 -1.553 16.734 1.00 95.31 352 ASP A C 1
ATOM 2735 O O . ASP A 1 352 ? 6.961 -2.352 17.187 1.00 95.31 352 ASP A O 1
ATOM 2739 N N . GLN A 1 353 ? 7.873 -0.311 17.197 1.00 97.69 353 GLN A N 1
ATOM 2740 C CA . GLN A 1 353 ? 7.026 0.271 18.227 1.00 97.69 353 GLN A CA 1
ATOM 2741 C C . GLN A 1 353 ? 6.118 1.342 17.625 1.00 97.69 353 GLN A C 1
ATOM 2743 O O . GLN A 1 353 ? 6.433 1.951 16.601 1.00 97.69 353 GLN A O 1
ATOM 2748 N N . LEU A 1 354 ? 4.988 1.607 18.278 1.00 97.38 354 LEU A N 1
ATOM 2749 C CA . LEU A 1 354 ? 4.020 2.594 17.808 1.00 97.38 354 LEU A CA 1
ATOM 2750 C C . LEU A 1 354 ? 3.471 3.420 18.966 1.00 97.38 354 LEU A C 1
ATOM 2752 O O . LEU A 1 354 ? 3.087 2.889 20.004 1.00 97.38 354 LEU A O 1
ATOM 2756 N N . GLN A 1 355 ? 3.398 4.732 18.762 1.00 98.00 355 GLN A N 1
ATOM 2757 C CA . GLN A 1 355 ? 2.716 5.667 19.645 1.00 98.00 355 GLN A CA 1
ATOM 2758 C C . GLN A 1 355 ? 1.569 6.343 18.890 1.00 98.00 355 GLN A C 1
ATOM 2760 O O . GLN A 1 355 ? 1.775 6.913 17.817 1.00 98.00 355 GLN A O 1
ATOM 2765 N N . LEU A 1 356 ? 0.369 6.285 19.464 1.00 96.94 356 LEU A N 1
ATOM 2766 C CA . LEU A 1 356 ? -0.837 6.935 18.962 1.00 96.94 356 LEU A CA 1
ATOM 2767 C C . LEU A 1 356 ? -1.308 7.971 19.983 1.00 96.94 356 LEU A C 1
ATOM 2769 O O . LEU A 1 356 ? -1.665 7.625 21.108 1.00 96.94 356 LEU A O 1
ATOM 2773 N N . ASP A 1 357 ? -1.348 9.227 19.550 1.00 97.06 357 ASP A N 1
ATOM 2774 C CA . ASP A 1 357 ? -1.846 10.358 20.325 1.00 97.06 357 ASP A CA 1
ATOM 2775 C C . ASP A 1 357 ? -3.040 10.976 19.580 1.00 97.06 357 ASP A C 1
ATOM 2777 O O . ASP A 1 357 ? -2.879 11.460 18.461 1.00 97.06 357 ASP A O 1
ATOM 2781 N N . MET A 1 358 ? -4.238 10.993 20.167 1.00 96.06 358 MET A N 1
ATOM 2782 C CA . MET A 1 358 ? -5.423 11.631 19.565 1.00 96.06 358 MET A CA 1
ATOM 2783 C C . MET A 1 358 ? -6.057 12.644 20.512 1.00 96.06 358 MET A C 1
ATOM 2785 O O . MET A 1 358 ? -5.936 12.537 21.732 1.00 96.06 358 MET A O 1
ATOM 2789 N N . SER A 1 359 ? -6.770 13.612 19.943 1.00 96.38 359 SER A N 1
ATOM 2790 C CA . SER A 1 359 ? -7.515 14.643 20.668 1.00 96.38 359 SER A CA 1
ATOM 2791 C C . SER A 1 359 ? -8.905 14.832 20.063 1.00 96.38 359 SER A C 1
ATOM 2793 O O . SER A 1 359 ? -9.132 14.500 18.901 1.00 96.38 359 SER A O 1
ATOM 2795 N N . ASN A 1 360 ? -9.834 15.388 20.842 1.00 94.75 360 ASN A N 1
ATOM 2796 C CA . ASN A 1 360 ? -11.240 15.563 20.458 1.00 94.75 360 ASN A CA 1
ATOM 2797 C C . ASN A 1 360 ? -11.960 14.244 20.112 1.00 94.75 360 ASN A C 1
ATOM 2799 O O . ASN A 1 360 ? -12.868 14.223 19.283 1.00 94.75 360 ASN A O 1
ATOM 2803 N N . VAL A 1 361 ? -11.569 13.146 20.762 1.00 95.94 361 VAL A N 1
ATOM 2804 C CA . VAL A 1 361 ? -12.219 11.838 20.624 1.00 95.94 361 VAL A CA 1
ATOM 2805 C C . VAL A 1 361 ? -13.466 11.803 21.511 1.00 95.94 361 VAL A C 1
ATOM 2807 O O . VAL A 1 361 ? -13.396 12.088 22.705 1.00 95.94 361 VAL A O 1
ATOM 2810 N N . ALA A 1 362 ? -14.627 11.468 20.948 1.00 96.50 362 ALA A N 1
ATOM 2811 C CA . ALA A 1 362 ? -15.856 11.326 21.732 1.00 96.50 362 ALA A CA 1
ATOM 2812 C C . ALA A 1 362 ? -15.767 10.101 22.656 1.00 96.50 362 ALA A C 1
ATOM 2814 O O . ALA A 1 362 ? -15.166 9.103 22.278 1.00 96.50 362 ALA A O 1
ATOM 2815 N N . ASN A 1 363 ? -16.380 10.130 23.842 1.00 97.50 363 ASN A N 1
ATOM 2816 C CA . ASN A 1 363 ? -16.437 8.933 24.693 1.00 97.50 363 ASN A CA 1
ATOM 2817 C C . ASN A 1 363 ? -17.209 7.802 23.983 1.00 97.50 363 ASN A C 1
ATOM 2819 O O . ASN A 1 363 ? -18.234 8.104 23.364 1.00 97.50 363 ASN A O 1
ATOM 2823 N N . PRO A 1 364 ? -16.773 6.532 24.097 1.00 97.75 364 PRO A N 1
ATOM 2824 C CA . PRO A 1 364 ? -17.518 5.408 23.538 1.00 97.75 364 PRO A CA 1
ATOM 2825 C C . PRO A 1 364 ? -18.887 5.272 24.220 1.00 97.75 364 PRO A C 1
ATOM 2827 O O . PRO A 1 364 ? -19.089 5.711 25.360 1.00 97.75 364 PRO A O 1
ATOM 2830 N N . ALA A 1 365 ? -19.836 4.646 23.529 1.00 98.06 365 ALA A N 1
ATOM 2831 C CA . ALA A 1 365 ? -21.149 4.332 24.061 1.00 98.06 365 ALA A CA 1
ATOM 2832 C C . ALA A 1 365 ? -21.053 3.441 25.312 1.00 98.06 365 ALA A C 1
ATOM 2834 O O . ALA A 1 365 ? -20.073 2.735 25.559 1.00 98.06 365 ALA A O 1
ATOM 2835 N N . SER A 1 366 ? -22.104 3.462 26.135 1.00 97.75 366 SER A N 1
ATOM 2836 C CA . SER A 1 366 ? -22.142 2.659 27.360 1.00 97.75 366 SER A CA 1
ATOM 2837 C C . SER A 1 366 ? -21.985 1.166 27.046 1.00 97.75 366 SER A C 1
ATOM 2839 O O . SER A 1 366 ? -22.705 0.628 26.207 1.00 97.75 366 SER A O 1
ATOM 2841 N N . GLY A 1 367 ? -21.035 0.504 27.714 1.00 97.56 367 GLY A N 1
ATOM 2842 C CA . GLY A 1 367 ? -20.699 -0.905 27.465 1.00 97.56 367 GLY A CA 1
ATOM 2843 C C . GLY A 1 367 ? -19.817 -1.146 26.233 1.00 97.56 367 GLY A C 1
ATOM 2844 O O . GLY A 1 367 ? -19.584 -2.296 25.872 1.00 97.56 367 GLY A O 1
ATOM 2845 N N . LYS A 1 368 ? -19.322 -0.086 25.584 1.00 98.31 368 LYS A N 1
ATOM 2846 C CA . LYS A 1 368 ? -18.401 -0.171 24.450 1.00 98.31 368 LYS A CA 1
ATOM 2847 C C . LYS A 1 368 ? -17.009 0.344 24.802 1.00 98.31 368 LYS A C 1
ATOM 2849 O O . LYS A 1 368 ? -16.783 0.987 25.830 1.00 98.31 368 LYS A O 1
ATOM 2854 N N . SER A 1 369 ? -16.042 0.015 23.963 1.00 98.31 369 SER A N 1
ATOM 2855 C CA . SER A 1 369 ? -14.676 0.525 24.011 1.00 98.31 369 SER A CA 1
ATOM 2856 C C . SER A 1 369 ? -14.146 0.666 22.597 1.00 98.31 369 SER A C 1
ATOM 2858 O O . SER A 1 369 ? -14.542 -0.077 21.699 1.00 98.31 369 SER A O 1
ATOM 2860 N N . TYR A 1 370 ? -13.251 1.627 22.398 1.00 98.44 370 TYR A N 1
ATOM 2861 C CA . TYR A 1 370 ? -12.544 1.722 21.133 1.00 98.44 370 TYR A CA 1
ATOM 2862 C C . TYR A 1 370 ? -11.381 0.740 21.102 1.00 98.44 370 TYR A C 1
ATOM 2864 O O . TYR A 1 370 ? -10.676 0.590 22.100 1.00 98.44 370 TYR A O 1
ATOM 2872 N N . TYR A 1 371 ? -11.149 0.124 19.951 1.00 98.50 371 TYR A N 1
ATOM 2873 C CA . TYR A 1 371 ? -10.021 -0.764 19.698 1.00 98.50 371 TYR A CA 1
ATOM 2874 C C . TYR A 1 371 ? -9.270 -0.288 18.465 1.00 98.50 371 TYR A C 1
ATOM 2876 O O . TYR A 1 371 ? -9.887 0.048 17.456 1.00 98.50 371 TYR A O 1
ATOM 2884 N N . ALA A 1 372 ? -7.943 -0.238 18.557 1.00 98.06 372 ALA A N 1
ATOM 2885 C CA . ALA A 1 372 ? -7.093 0.180 17.451 1.00 98.06 372 ALA A CA 1
ATOM 2886 C C . ALA A 1 372 ? -6.424 -1.010 16.769 1.00 98.06 372 ALA A C 1
ATOM 2888 O O . ALA A 1 372 ? -5.929 -1.930 17.425 1.00 98.06 372 ALA A O 1
ATOM 2889 N N . TRP A 1 373 ? -6.352 -0.932 15.446 1.00 97.75 373 TRP A N 1
ATOM 2890 C CA . TRP A 1 373 ? -5.825 -1.967 14.573 1.00 97.75 373 TRP A CA 1
ATOM 2891 C C . TRP A 1 373 ? -4.858 -1.358 13.564 1.00 97.75 373 TRP A C 1
ATOM 2893 O O . TRP A 1 373 ? -5.180 -0.347 12.936 1.00 97.75 373 TRP A O 1
ATOM 2903 N N . LEU A 1 374 ? -3.708 -1.996 13.355 1.00 96.31 374 LEU A N 1
ATOM 2904 C CA . LEU A 1 374 ? -2.930 -1.789 12.135 1.00 96.31 374 LEU A CA 1
ATOM 2905 C C . LEU A 1 374 ? -3.386 -2.776 11.074 1.00 96.31 374 LEU A C 1
ATOM 2907 O O . LEU A 1 374 ? -3.547 -3.962 11.366 1.00 96.31 374 LEU A O 1
ATOM 2911 N N . LEU A 1 375 ? -3.562 -2.280 9.853 1.00 94.19 375 LEU A N 1
ATOM 2912 C CA . LEU A 1 375 ? -3.913 -3.093 8.699 1.00 94.19 375 LEU A CA 1
ATOM 2913 C C . LEU A 1 375 ? -2.786 -3.045 7.664 1.00 94.19 375 LEU A C 1
ATOM 2915 O O . LEU A 1 375 ? -2.208 -1.985 7.391 1.00 94.19 375 LEU A O 1
ATOM 2919 N N . GLY A 1 376 ? -2.531 -4.200 7.057 1.00 91.44 376 GLY A N 1
ATOM 2920 C CA . GLY A 1 376 ? -1.575 -4.365 5.971 1.00 91.44 376 GLY A CA 1
ATOM 2921 C C . GLY A 1 376 ? -1.956 -3.604 4.700 1.00 91.44 376 GLY A C 1
ATOM 2922 O O . GLY A 1 376 ? -3.045 -3.029 4.579 1.00 91.44 376 GLY A O 1
ATOM 2923 N N . ASP A 1 377 ? -1.062 -3.629 3.719 1.00 82.12 377 ASP A N 1
ATOM 2924 C CA . ASP A 1 377 ? -1.247 -2.948 2.435 1.00 82.12 377 ASP A CA 1
ATOM 2925 C C . ASP A 1 377 ? -2.445 -3.472 1.635 1.00 82.12 377 ASP A C 1
ATOM 2927 O O . ASP A 1 377 ? -2.687 -4.675 1.559 1.00 82.12 377 ASP A O 1
ATOM 2931 N N . GLN A 1 378 ? -3.171 -2.559 0.972 1.00 67.94 378 GLN A N 1
ATOM 2932 C CA . GLN A 1 378 ? -4.356 -2.883 0.157 1.00 67.94 378 GLN A CA 1
ATOM 2933 C C . GLN A 1 378 ? -4.079 -3.843 -1.019 1.00 67.94 378 GLN A C 1
ATOM 2935 O O . GLN A 1 378 ? -5.028 -4.370 -1.591 1.00 67.94 378 GLN A O 1
ATOM 2940 N N . GLY A 1 379 ? -2.809 -4.093 -1.363 1.00 63.50 379 GLY A N 1
ATOM 2941 C CA . GLY A 1 379 ? -2.395 -4.983 -2.455 1.00 63.50 379 GLY A CA 1
ATOM 2942 C C . GLY A 1 379 ? -1.732 -6.303 -2.032 1.00 63.50 379 GLY A C 1
ATOM 2943 O O . GLY A 1 379 ? -1.321 -7.065 -2.903 1.00 63.50 379 GLY A O 1
ATOM 2944 N N . GLN A 1 380 ? -1.585 -6.582 -0.731 1.00 60.28 380 GLN A N 1
ATOM 2945 C CA . GLN A 1 380 ? -1.030 -7.853 -0.237 1.00 60.28 380 GLN A CA 1
ATOM 2946 C C . GLN A 1 380 ? -2.179 -8.843 0.023 1.00 60.28 380 GLN A C 1
ATOM 2948 O O . GLN A 1 380 ? -3.188 -8.490 0.629 1.00 60.28 380 GLN A O 1
ATOM 2953 N N . SER A 1 381 ? -2.051 -10.080 -0.468 1.00 44.78 381 SER A N 1
ATOM 2954 C CA . SER A 1 381 ? -3.161 -11.031 -0.664 1.00 44.78 381 SER A CA 1
ATOM 2955 C C . SER A 1 381 ? -3.750 -11.691 0.593 1.00 44.78 381 SER A C 1
ATOM 2957 O O . SER A 1 381 ? -4.508 -12.639 0.461 1.00 44.78 381 SER A O 1
ATOM 2959 N N . GLU A 1 382 ? -3.473 -11.200 1.795 1.00 52.47 382 GLU A N 1
ATOM 2960 C CA . GLU A 1 382 ? -4.216 -11.547 3.012 1.00 52.47 382 GLU A CA 1
ATOM 2961 C C . GLU A 1 382 ? -3.951 -10.443 4.042 1.00 52.47 382 GLU A C 1
ATOM 2963 O O . GLU A 1 382 ? -2.800 -10.121 4.338 1.00 52.47 382 GLU A O 1
ATOM 2968 N N . GLY A 1 383 ? -5.023 -9.795 4.512 1.00 66.31 383 GLY A N 1
ATOM 2969 C CA . GLY A 1 383 ? -4.962 -8.599 5.347 1.00 66.31 383 GLY A CA 1
ATOM 2970 C C . GLY A 1 383 ? -4.298 -8.888 6.684 1.00 66.31 383 GLY A C 1
ATOM 2971 O O . GLY A 1 383 ? -4.956 -9.348 7.613 1.00 66.31 383 GLY A O 1
ATOM 2972 N N . GLN A 1 384 ? -2.998 -8.619 6.784 1.00 87.75 384 GLN A N 1
ATOM 2973 C CA . GLN A 1 384 ? -2.299 -8.651 8.058 1.00 87.75 384 GLN A CA 1
ATOM 2974 C C . GLN A 1 384 ? -2.967 -7.633 8.983 1.00 87.75 384 GLN A C 1
ATOM 2976 O O . GLN A 1 384 ? -3.130 -6.468 8.620 1.00 87.75 384 GLN A O 1
ATOM 2981 N N . VAL A 1 385 ? -3.399 -8.093 10.152 1.00 94.19 385 VAL A N 1
ATOM 2982 C CA . VAL A 1 385 ? -4.055 -7.261 11.157 1.00 94.19 385 VAL A CA 1
ATOM 2983 C C . VAL A 1 385 ? -3.305 -7.417 12.465 1.00 94.19 385 VAL A C 1
ATOM 2985 O O . VAL A 1 385 ? -3.065 -8.538 12.915 1.00 94.19 385 VAL A O 1
ATOM 2988 N N . ILE A 1 386 ? -2.959 -6.294 13.087 1.00 95.88 386 ILE A N 1
ATOM 2989 C CA . ILE A 1 386 ? -2.383 -6.265 14.431 1.00 95.88 386 ILE A CA 1
ATOM 2990 C C . ILE A 1 386 ? -3.328 -5.487 15.337 1.00 95.88 386 ILE A C 1
ATOM 2992 O O . ILE A 1 386 ? -3.567 -4.302 15.111 1.00 95.88 386 ILE A O 1
ATOM 2996 N N . LEU A 1 387 ? -3.842 -6.147 16.377 1.00 97.12 387 LEU A N 1
ATOM 2997 C CA . LEU A 1 387 ? -4.540 -5.475 17.469 1.00 97.12 387 LEU A CA 1
ATOM 2998 C C . LEU A 1 387 ? -3.521 -4.703 18.308 1.00 97.12 387 LEU A C 1
ATOM 3000 O O . LEU A 1 387 ? -2.631 -5.301 18.913 1.00 97.12 387 LEU A O 1
ATOM 3004 N N . LEU A 1 388 ? -3.680 -3.386 18.376 1.00 97.50 388 LEU A N 1
ATOM 3005 C CA . LEU A 1 388 ? -2.846 -2.531 19.217 1.00 97.50 388 LEU A CA 1
ATOM 3006 C C . LEU A 1 388 ? -3.370 -2.472 20.659 1.00 97.50 388 LEU A C 1
ATOM 3008 O O . LEU A 1 388 ? -2.587 -2.301 21.590 1.00 97.50 388 LEU A O 1
ATOM 3012 N N . GLY A 1 389 ? -4.683 -2.646 20.844 1.00 97.38 389 GLY A N 1
ATOM 3013 C CA . GLY A 1 389 ? -5.340 -2.716 22.149 1.00 97.38 389 GLY A CA 1
ATOM 3014 C C . GLY A 1 389 ? -6.576 -1.824 22.257 1.00 97.38 389 GLY A C 1
ATOM 3015 O O . GLY A 1 389 ? -6.983 -1.171 21.294 1.00 97.38 389 GLY A O 1
ATOM 3016 N N . ALA A 1 390 ? -7.179 -1.818 23.448 1.00 98.00 390 ALA A N 1
ATOM 3017 C CA . ALA A 1 390 ? -8.267 -0.906 23.786 1.00 98.00 390 ALA A CA 1
ATOM 3018 C C . ALA A 1 390 ? -7.724 0.517 23.991 1.00 98.00 390 ALA A C 1
ATOM 3020 O O . ALA A 1 390 ? -6.684 0.697 24.625 1.00 98.00 390 ALA A O 1
ATOM 3021 N N . LEU A 1 391 ? -8.435 1.524 23.485 1.00 98.06 391 LEU A N 1
ATOM 3022 C CA . LEU A 1 391 ? -8.059 2.929 23.603 1.00 98.06 391 LEU A CA 1
ATOM 3023 C C . LEU A 1 391 ? -8.765 3.577 24.801 1.00 98.06 391 LEU A C 1
ATOM 3025 O O . LEU A 1 391 ? -9.981 3.793 24.752 1.00 98.06 391 LEU A O 1
ATOM 3029 N N . PRO A 1 392 ? -8.036 3.928 25.871 1.00 97.56 392 PRO A N 1
ATOM 3030 C CA . PRO A 1 392 ? -8.617 4.683 26.966 1.00 97.56 392 PRO A CA 1
ATOM 3031 C C . PRO A 1 392 ? -8.837 6.138 26.534 1.00 97.56 392 PRO A C 1
ATOM 3033 O O . PRO A 1 392 ? -7.899 6.833 26.141 1.00 97.56 392 PRO A O 1
ATOM 3036 N N . VAL A 1 393 ? -10.082 6.608 26.621 1.00 97.94 393 VAL A N 1
ATOM 3037 C CA . VAL A 1 393 ? -10.428 8.011 26.357 1.00 97.94 393 VAL A CA 1
ATOM 3038 C C . VAL A 1 393 ? -10.460 8.769 27.679 1.00 97.94 393 VAL A C 1
ATOM 3040 O O . VAL A 1 393 ? -11.302 8.514 28.540 1.00 97.94 393 VAL A O 1
ATOM 3043 N N . HIS A 1 394 ? -9.552 9.728 27.838 1.00 97.44 394 HIS A N 1
ATOM 3044 C CA . HIS A 1 394 ? -9.472 10.593 29.010 1.00 97.44 394 HIS A CA 1
ATOM 3045 C C . HIS A 1 394 ? -9.624 12.050 28.583 1.00 97.44 394 HIS A C 1
ATOM 3047 O O . HIS A 1 394 ? -8.737 12.617 27.951 1.00 97.44 394 HIS A O 1
ATOM 3053 N N . ASN A 1 395 ? -10.755 12.669 28.938 1.00 96.44 395 ASN A N 1
ATOM 3054 C CA . ASN A 1 395 ? -11.070 14.065 28.598 1.00 96.44 395 ASN A CA 1
ATOM 3055 C C . ASN A 1 395 ? -10.968 14.366 27.090 1.00 96.44 395 ASN A C 1
ATOM 3057 O O . ASN A 1 395 ? -10.480 15.418 26.689 1.00 96.44 395 ASN A O 1
ATOM 3061 N N . GLY A 1 396 ? -11.409 13.421 26.258 1.00 95.88 396 GLY A N 1
ATOM 3062 C CA . GLY A 1 396 ? -11.341 13.533 24.802 1.00 95.88 396 GLY A CA 1
ATOM 3063 C C . GLY A 1 396 ? -9.952 13.315 24.201 1.00 95.88 396 GLY A C 1
ATOM 3064 O O . GLY A 1 396 ? -9.780 13.513 23.000 1.00 95.88 396 GLY A O 1
ATOM 3065 N N . SER A 1 397 ? -8.977 12.894 25.005 1.00 97.31 397 SER A N 1
ATOM 3066 C CA . SER A 1 397 ? -7.640 12.530 24.548 1.00 97.31 397 SER A CA 1
ATOM 3067 C C . SER A 1 397 ? -7.421 11.027 24.655 1.00 97.31 397 SER A C 1
ATOM 3069 O O . SER A 1 397 ? -7.900 10.385 25.592 1.00 97.31 397 SER A O 1
ATOM 3071 N N . VAL A 1 398 ? -6.664 10.480 23.710 1.00 97.88 398 VAL A N 1
ATOM 3072 C CA . VAL A 1 398 ? -6.221 9.083 23.699 1.00 97.88 398 VAL A CA 1
ATOM 3073 C C . VAL A 1 398 ? -4.704 9.067 23.626 1.00 97.88 398 VAL A C 1
ATOM 3075 O O . VAL A 1 398 ? -4.117 9.785 22.818 1.00 97.88 398 VAL A O 1
ATOM 3078 N N . HIS A 1 399 ? -4.088 8.234 24.459 1.00 98.00 399 HIS A N 1
ATOM 3079 C CA . HIS A 1 399 ? -2.668 7.904 24.400 1.00 98.00 399 HIS A CA 1
ATOM 3080 C C . HIS A 1 399 ? -2.542 6.383 24.414 1.00 98.00 399 HIS A C 1
ATOM 3082 O O . HIS A 1 399 ? -3.052 5.728 25.326 1.00 98.00 399 HIS A O 1
ATOM 3088 N N . LEU A 1 400 ? -1.906 5.825 23.390 1.00 98.06 400 LEU A N 1
ATOM 3089 C CA . LEU A 1 400 ? -1.605 4.403 23.302 1.00 98.06 400 LEU A CA 1
ATOM 3090 C C . LEU A 1 400 ? -0.141 4.227 22.907 1.00 98.06 400 LEU A C 1
ATOM 3092 O O . LEU A 1 400 ? 0.328 4.819 21.936 1.00 98.06 400 LEU A O 1
ATOM 3096 N N . PHE A 1 401 ? 0.555 3.355 23.632 1.00 98.25 401 PHE A N 1
ATOM 3097 C CA . PHE A 1 401 ? 1.876 2.870 23.262 1.00 98.25 401 PHE A CA 1
ATOM 3098 C C . PHE A 1 401 ? 1.819 1.364 23.015 1.00 98.25 401 PHE A C 1
ATOM 3100 O O . PHE A 1 401 ? 1.457 0.589 23.901 1.00 98.25 401 PHE A O 1
ATOM 3107 N N . TYR A 1 402 ? 2.192 0.963 21.808 1.00 97.94 402 TYR A N 1
ATOM 3108 C CA . TYR A 1 402 ? 2.363 -0.420 21.410 1.00 97.94 402 TYR A CA 1
ATOM 3109 C C . TYR A 1 402 ? 3.864 -0.756 21.422 1.00 97.94 402 TYR A C 1
ATOM 3111 O O . TYR A 1 402 ? 4.619 -0.181 20.632 1.00 97.94 402 TYR A O 1
ATOM 3119 N N . PRO A 1 403 ? 4.316 -1.672 22.298 1.00 97.56 403 PRO A N 1
ATOM 3120 C CA . PRO A 1 403 ? 5.739 -1.947 22.515 1.00 97.56 403 PRO A CA 1
ATOM 3121 C C . PRO A 1 403 ? 6.392 -2.810 21.424 1.00 97.56 403 PRO A C 1
ATOM 3123 O O . PRO A 1 403 ? 7.579 -3.119 21.541 1.00 97.56 403 PRO A O 1
ATOM 3126 N N . GLY A 1 404 ? 5.636 -3.201 20.398 1.00 96.12 404 GLY A N 1
ATOM 3127 C CA . GLY A 1 404 ? 6.052 -4.168 19.390 1.00 96.12 404 GLY A CA 1
ATOM 3128 C C . GLY A 1 404 ? 5.562 -5.581 19.679 1.00 96.12 404 GLY A C 1
ATOM 3129 O O . GLY A 1 404 ? 5.087 -5.898 20.774 1.00 96.12 404 GLY A O 1
ATOM 3130 N N . ASP A 1 405 ? 5.646 -6.433 18.661 1.00 94.38 405 ASP A N 1
ATOM 3131 C CA . ASP A 1 405 ? 5.411 -7.863 18.813 1.00 94.38 405 ASP A CA 1
ATOM 3132 C C . ASP A 1 405 ? 6.658 -8.569 19.376 1.00 94.38 405 ASP A C 1
ATOM 3134 O O . ASP A 1 405 ? 7.728 -7.986 19.535 1.00 94.38 405 ASP A O 1
ATOM 3138 N N . ALA A 1 406 ? 6.535 -9.864 19.671 1.00 95.19 406 ALA A N 1
ATOM 3139 C CA . ALA A 1 406 ? 7.650 -10.654 20.196 1.00 95.19 406 ALA A CA 1
ATOM 3140 C C . ALA A 1 406 ? 8.827 -10.806 19.212 1.00 95.19 406 ALA A C 1
ATOM 3142 O O . ALA A 1 406 ? 9.885 -11.289 19.608 1.00 95.19 406 ALA A O 1
ATOM 3143 N N . GLN A 1 407 ? 8.633 -10.473 17.933 1.00 94.44 407 GLN A N 1
ATOM 3144 C CA . GLN A 1 407 ? 9.660 -10.551 16.895 1.00 94.44 407 GLN A CA 1
ATOM 3145 C C . GLN A 1 407 ? 10.252 -9.182 16.557 1.00 94.44 407 GLN A C 1
ATOM 3147 O O . GLN A 1 407 ? 11.123 -9.120 15.687 1.00 94.44 407 GLN A O 1
ATOM 3152 N N . HIS A 1 408 ? 9.803 -8.115 17.227 1.00 95.00 408 HIS A N 1
ATOM 3153 C CA . HIS A 1 408 ? 10.184 -6.739 16.933 1.00 95.00 408 HIS A CA 1
ATOM 3154 C C . HIS A 1 408 ? 10.085 -6.435 15.428 1.00 95.00 408 HIS A C 1
ATOM 3156 O O . HIS A 1 408 ? 11.018 -5.916 14.807 1.00 95.00 408 HIS A O 1
ATOM 3162 N N . THR A 1 409 ? 8.961 -6.842 14.826 1.00 92.56 409 THR A N 1
ATOM 3163 C CA . THR A 1 409 ? 8.694 -6.693 13.392 1.00 92.56 409 THR A CA 1
ATOM 3164 C C . THR A 1 409 ? 8.612 -5.219 13.011 1.00 92.56 409 THR A C 1
ATOM 3166 O O . THR A 1 409 ? 7.860 -4.467 13.621 1.00 92.56 409 THR A O 1
ATOM 3169 N N . ASN A 1 410 ? 9.314 -4.819 11.947 1.00 92.62 410 ASN A N 1
ATOM 3170 C CA . ASN A 1 410 ? 9.187 -3.480 11.374 1.00 92.62 410 ASN A CA 1
ATOM 3171 C C . ASN A 1 410 ? 7.749 -3.251 10.868 1.00 92.62 410 ASN A C 1
ATOM 3173 O O . ASN A 1 410 ? 7.323 -3.841 9.866 1.00 92.62 410 ASN A O 1
ATOM 3177 N N . LEU A 1 411 ? 6.996 -2.406 11.576 1.00 93.69 411 LEU A N 1
ATOM 3178 C CA . LEU A 1 411 ? 5.567 -2.211 11.342 1.00 93.69 411 LEU A CA 1
ATOM 3179 C C . LEU A 1 411 ? 5.322 -1.442 10.043 1.00 93.69 411 LEU A C 1
ATOM 3181 O O . LEU A 1 411 ? 4.449 -1.826 9.268 1.00 93.69 411 LEU A O 1
ATOM 3185 N N . ILE A 1 412 ? 6.114 -0.407 9.749 1.00 92.00 412 ILE A N 1
ATOM 3186 C CA . ILE A 1 412 ? 5.935 0.406 8.533 1.00 92.00 412 ILE A CA 1
ATOM 3187 C C . ILE A 1 412 ? 6.306 -0.350 7.246 1.00 92.00 412 ILE A C 1
ATOM 3189 O O . ILE A 1 412 ? 5.874 0.019 6.158 1.00 92.00 412 ILE A O 1
ATOM 3193 N N . ALA A 1 413 ? 7.076 -1.436 7.344 1.00 88.19 413 ALA A N 1
ATOM 3194 C CA . ALA A 1 413 ? 7.385 -2.294 6.204 1.00 88.19 413 ALA A CA 1
ATOM 3195 C C . ALA A 1 413 ? 6.207 -3.182 5.769 1.00 88.19 413 ALA A C 1
ATOM 3197 O O . ALA A 1 413 ? 6.229 -3.704 4.654 1.00 88.19 413 ALA A O 1
ATOM 3198 N N . THR A 1 414 ? 5.217 -3.398 6.643 1.00 88.19 414 THR A N 1
ATOM 3199 C CA . THR A 1 414 ? 4.117 -4.355 6.412 1.00 88.19 414 THR A CA 1
ATOM 3200 C C . THR A 1 414 ? 2.720 -3.760 6.586 1.00 88.19 414 THR A C 1
ATOM 3202 O O . THR A 1 414 ? 1.751 -4.350 6.111 1.00 88.19 414 THR A O 1
ATOM 3205 N N . MET A 1 415 ? 2.611 -2.591 7.221 1.00 92.88 415 MET A N 1
ATOM 3206 C CA . MET A 1 415 ? 1.360 -1.900 7.526 1.00 92.88 415 MET A CA 1
ATOM 3207 C C . MET A 1 415 ? 1.312 -0.551 6.816 1.00 92.88 415 MET A C 1
ATOM 3209 O O . MET A 1 415 ? 2.329 0.126 6.696 1.00 92.88 415 MET A O 1
ATOM 3213 N N . SER A 1 416 ? 0.115 -0.123 6.423 1.00 92.50 416 SER A N 1
ATOM 3214 C CA . SER A 1 416 ? -0.109 1.208 5.828 1.00 92.50 416 SER A CA 1
ATOM 3215 C C . SER A 1 416 ? -1.359 1.904 6.337 1.00 92.50 416 SER A C 1
ATOM 3217 O O . SER A 1 416 ? -1.694 2.994 5.872 1.00 92.50 416 SER A O 1
ATOM 3219 N N . ARG A 1 417 ? -2.109 1.277 7.246 1.00 93.06 417 ARG A N 1
ATOM 3220 C CA . ARG A 1 417 ? -3.417 1.780 7.660 1.00 93.06 417 ARG A CA 1
ATOM 3221 C C . ARG A 1 417 ? -3.651 1.595 9.147 1.00 93.06 417 ARG A C 1
ATOM 3223 O O . ARG A 1 417 ? -3.244 0.591 9.727 1.00 93.06 417 ARG A O 1
ATOM 3230 N N . LEU A 1 418 ? -4.349 2.561 9.728 1.00 95.44 418 LEU A N 1
ATOM 3231 C CA . LEU A 1 418 ? -4.879 2.532 11.082 1.00 95.44 418 LEU A CA 1
ATOM 3232 C C . LEU A 1 418 ? -6.407 2.492 10.999 1.00 95.44 418 LEU A C 1
ATOM 3234 O O . LEU A 1 418 ? -7.013 3.297 10.289 1.00 95.44 418 LEU A O 1
ATOM 3238 N N . LEU A 1 419 ? -7.020 1.582 11.746 1.00 95.81 419 LEU A N 1
ATOM 3239 C CA . LEU A 1 419 ? -8.466 1.502 11.924 1.00 95.81 419 LEU A CA 1
ATOM 3240 C C . LEU A 1 419 ? -8.789 1.540 13.416 1.00 95.81 419 LEU A C 1
ATOM 3242 O O . LEU A 1 419 ? -8.145 0.852 14.206 1.00 95.81 419 LEU A O 1
ATOM 3246 N N . ILE A 1 420 ? -9.794 2.324 13.796 1.00 97.44 420 ILE A N 1
ATOM 3247 C CA . ILE A 1 420 ? -10.342 2.356 15.150 1.00 97.44 420 ILE A CA 1
ATOM 3248 C C . ILE A 1 420 ? -11.812 1.962 15.083 1.00 97.44 420 ILE A C 1
ATOM 3250 O O . ILE A 1 420 ? -12.613 2.642 14.437 1.00 97.44 420 ILE A O 1
ATOM 3254 N N . THR A 1 421 ? -12.152 0.874 15.768 1.00 98.06 421 THR A N 1
ATOM 3255 C CA . THR A 1 421 ? -13.519 0.357 15.875 1.00 98.06 421 THR A CA 1
ATOM 3256 C C . THR A 1 421 ? -14.090 0.605 17.262 1.00 98.06 421 THR A C 1
ATOM 3258 O O . THR A 1 421 ? -13.346 0.694 18.235 1.00 98.06 421 THR A O 1
ATOM 3261 N N . GLU A 1 422 ? -15.409 0.719 17.370 1.00 98.12 422 GLU A N 1
ATOM 3262 C CA . GLU A 1 422 ? -16.135 0.750 18.638 1.00 98.12 422 GLU A CA 1
ATOM 3263 C C . GLU A 1 422 ? -16.845 -0.584 18.869 1.00 98.12 422 GLU A C 1
ATOM 3265 O O . GLU A 1 422 ? -17.827 -0.914 18.204 1.00 98.12 422 GLU A O 1
ATOM 3270 N N . GLU A 1 423 ? -16.349 -1.365 19.824 1.00 97.62 423 GLU A N 1
ATOM 3271 C CA . GLU A 1 423 ? -16.791 -2.743 20.040 1.00 97.62 423 GLU A CA 1
ATOM 3272 C C . GLU A 1 423 ? -17.147 -3.002 21.506 1.00 97.62 423 GLU A C 1
ATOM 3274 O O . GLU A 1 423 ? -16.999 -2.137 22.369 1.00 97.62 423 GLU A O 1
ATOM 3279 N N . ASP A 1 424 ? -17.723 -4.172 21.782 1.00 97.19 424 ASP A N 1
ATOM 3280 C CA . ASP A 1 424 ? -18.137 -4.549 23.136 1.00 97.19 424 ASP A CA 1
ATOM 3281 C C . ASP A 1 424 ? -16.940 -4.619 24.091 1.00 97.19 424 ASP A C 1
ATOM 3283 O O . ASP A 1 424 ? -15.944 -5.273 23.794 1.00 97.19 424 ASP A O 1
ATOM 3287 N N . SER A 1 425 ? -17.032 -3.955 25.246 1.00 97.12 425 SER A N 1
ATOM 3288 C CA . SER A 1 425 ? -15.927 -3.926 26.208 1.00 97.12 425 SER A CA 1
ATOM 3289 C C . SER A 1 425 ? -15.807 -5.204 27.041 1.00 97.12 425 SER A C 1
ATOM 3291 O O . SER A 1 425 ? -14.772 -5.426 27.673 1.00 97.12 425 SER A O 1
ATOM 3293 N N . ALA A 1 426 ? -16.835 -6.061 27.055 1.00 96.69 426 ALA A N 1
ATOM 3294 C CA . ALA A 1 426 ? -16.835 -7.289 27.844 1.00 96.69 426 ALA A CA 1
ATOM 3295 C C . ALA A 1 426 ? -15.895 -8.364 27.275 1.00 96.69 426 ALA A C 1
ATOM 3297 O O . ALA A 1 426 ? -15.395 -9.201 28.029 1.00 96.69 426 ALA A O 1
ATOM 3298 N N . VAL A 1 427 ? -15.658 -8.358 25.959 1.00 94.31 427 VAL A N 1
ATOM 3299 C CA . VAL A 1 427 ? -14.827 -9.350 25.270 1.00 9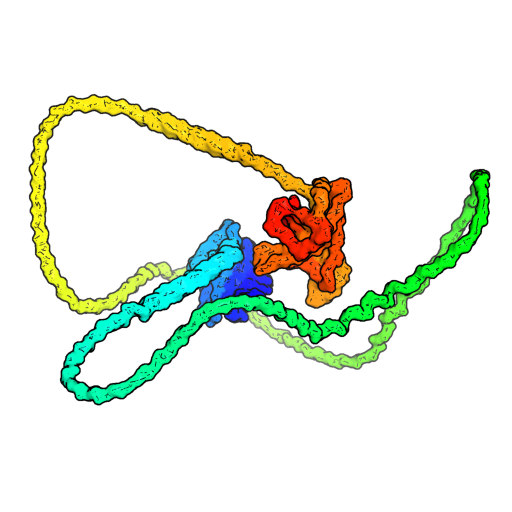4.31 427 VAL A CA 1
ATOM 3300 C C . VAL A 1 427 ? -13.899 -8.635 24.291 1.00 94.31 427 VAL A C 1
ATOM 3302 O O . VAL A 1 427 ? -14.385 -8.106 23.294 1.00 94.31 427 VAL A O 1
ATOM 3305 N N . PRO A 1 428 ? -12.573 -8.644 24.523 1.00 93.94 428 PRO A N 1
ATOM 3306 C CA . PRO A 1 428 ? -11.625 -8.083 23.572 1.00 93.94 428 PRO A CA 1
ATOM 3307 C C . PRO A 1 428 ? -11.770 -8.754 22.196 1.00 93.94 428 PRO A C 1
ATOM 3309 O O . PRO A 1 428 ? -11.706 -9.987 22.116 1.00 93.94 428 PRO A O 1
ATOM 3312 N N . PRO A 1 429 ? -11.957 -7.979 21.118 1.00 96.06 429 PRO A N 1
ATOM 3313 C CA . PRO A 1 429 ? -12.086 -8.527 19.779 1.00 96.06 429 PRO A CA 1
ATOM 3314 C C . PRO A 1 429 ? -10.757 -9.113 19.295 1.00 96.06 429 PRO A C 1
ATOM 3316 O O . PRO A 1 429 ? -9.678 -8.638 19.642 1.00 96.06 429 PRO A O 1
ATOM 3319 N N . ILE A 1 430 ? -10.837 -10.157 18.470 1.00 95.12 430 ILE A N 1
ATOM 3320 C CA . ILE A 1 430 ? -9.666 -10.824 17.865 1.00 95.12 430 ILE A CA 1
ATOM 3321 C C . ILE A 1 430 ? -9.394 -10.368 16.425 1.00 95.12 430 ILE A C 1
ATOM 3323 O O . ILE A 1 430 ? -8.340 -10.666 15.872 1.00 95.12 430 ILE A O 1
ATOM 3327 N N . ALA A 1 431 ? -10.346 -9.663 15.823 1.00 95.25 431 ALA A N 1
ATOM 3328 C CA . ALA A 1 431 ? -10.268 -9.049 14.506 1.00 95.25 431 ALA A CA 1
ATOM 3329 C C . ALA A 1 431 ? -11.202 -7.827 14.494 1.00 95.25 431 ALA A C 1
ATOM 3331 O O . ALA A 1 431 ? -12.177 -7.837 15.250 1.00 95.25 431 ALA A O 1
ATOM 3332 N N . PRO A 1 432 ? -10.939 -6.807 13.660 1.00 95.06 432 PRO A N 1
ATOM 3333 C CA . PRO A 1 432 ? -11.831 -5.667 13.539 1.00 95.06 432 PRO A CA 1
ATOM 3334 C C . PRO A 1 432 ? -13.201 -6.129 13.052 1.00 95.06 432 PRO A C 1
ATOM 3336 O O . PRO A 1 432 ? -13.306 -6.993 12.175 1.00 95.06 432 PRO A O 1
ATOM 3339 N N . SER A 1 433 ? -14.249 -5.530 13.610 1.00 94.50 433 SER A N 1
ATOM 3340 C CA . SER A 1 433 ? -15.616 -5.748 13.149 1.00 94.50 433 SER A CA 1
ATOM 3341 C C . SER A 1 433 ? -15.743 -5.521 11.628 1.00 94.50 433 SER A C 1
ATOM 3343 O O . SER A 1 433 ? -15.289 -4.491 11.123 1.00 94.50 433 SER A O 1
ATOM 3345 N N . PRO A 1 434 ? -16.378 -6.443 10.877 1.00 91.75 434 PRO A N 1
ATOM 3346 C CA . PRO A 1 434 ? -16.654 -6.264 9.451 1.00 91.75 434 PRO A CA 1
ATOM 3347 C C . PRO A 1 434 ? -17.837 -5.316 9.184 1.00 91.75 434 PRO A C 1
ATOM 3349 O O . PRO A 1 434 ? -18.193 -5.097 8.031 1.00 91.75 434 PRO A O 1
ATOM 3352 N N . ASP A 1 435 ? -18.496 -4.823 10.234 1.00 94.62 435 ASP A N 1
ATOM 3353 C CA . ASP A 1 435 ? -19.570 -3.842 10.136 1.00 94.62 435 ASP A CA 1
ATOM 3354 C C . ASP A 1 435 ? -18.986 -2.425 10.145 1.00 94.62 435 ASP A C 1
ATOM 3356 O O . ASP A 1 435 ? -18.585 -1.922 11.199 1.00 94.62 435 ASP A O 1
ATOM 3360 N N . ASP A 1 436 ? -18.986 -1.771 8.983 1.00 93.44 436 ASP A N 1
ATOM 3361 C CA . ASP A 1 436 ? -18.469 -0.410 8.788 1.00 93.44 436 ASP A CA 1
ATOM 3362 C C . ASP A 1 436 ? -19.137 0.620 9.717 1.00 93.44 436 ASP A C 1
ATOM 3364 O O . ASP A 1 436 ? -18.557 1.666 9.997 1.00 93.44 436 ASP A O 1
ATOM 3368 N N . SER A 1 437 ? -20.338 0.344 10.246 1.00 94.62 437 SER A N 1
ATOM 3369 C CA . SER A 1 437 ? -20.997 1.249 11.199 1.00 94.62 437 SER A CA 1
ATOM 3370 C C . SER A 1 437 ? -20.288 1.340 12.553 1.00 94.62 437 SER A C 1
ATOM 3372 O O . SER A 1 437 ? -20.497 2.296 13.298 1.00 94.62 437 SER A O 1
ATOM 3374 N N . THR A 1 438 ? -19.425 0.370 12.860 1.00 96.12 438 THR A N 1
ATOM 3375 C CA . THR A 1 438 ? -18.570 0.378 14.052 1.00 96.12 438 THR A CA 1
ATOM 3376 C C . THR A 1 438 ? -17.229 1.072 13.820 1.00 96.12 438 THR A C 1
ATOM 3378 O O . THR A 1 438 ? -16.448 1.206 14.761 1.00 96.12 438 THR A O 1
ATOM 3381 N N . TRP A 1 439 ? -16.928 1.504 12.591 1.00 95.94 439 TRP A N 1
ATOM 3382 C CA . TRP A 1 439 ? -15.655 2.130 12.245 1.00 95.94 439 TRP A CA 1
ATOM 3383 C C . TRP A 1 439 ? -15.730 3.623 12.542 1.00 95.94 439 TRP A C 1
ATOM 3385 O O . TRP A 1 439 ? -16.435 4.373 11.871 1.00 95.94 439 TRP A O 1
ATOM 3395 N N . GLN A 1 440 ? -14.989 4.058 13.556 1.00 95.44 440 GLN A N 1
ATOM 3396 C CA . GLN A 1 440 ? -15.038 5.443 14.024 1.00 95.44 440 GLN A CA 1
ATOM 3397 C C . GLN A 1 440 ? -13.969 6.306 13.369 1.00 95.44 440 GLN A C 1
ATOM 3399 O O . GLN A 1 440 ? -14.222 7.451 12.997 1.00 95.44 440 GLN A O 1
ATOM 3404 N N . TYR A 1 441 ? -12.769 5.749 13.203 1.00 94.25 441 TYR A N 1
ATOM 3405 C CA . TYR A 1 441 ? -11.649 6.458 12.598 1.00 94.25 441 TYR A CA 1
ATOM 3406 C C . TYR A 1 441 ? -10.874 5.525 11.679 1.00 94.25 441 TYR A C 1
ATOM 3408 O O . TYR A 1 441 ? -10.622 4.366 12.011 1.00 94.25 441 TYR A O 1
ATOM 3416 N N . TYR A 1 442 ? -10.475 6.051 10.529 1.00 92.31 442 TYR A N 1
ATOM 3417 C CA . TYR A 1 442 ? -9.690 5.340 9.533 1.00 92.31 442 TYR A CA 1
ATOM 3418 C C . TYR A 1 442 ? -8.683 6.306 8.923 1.00 92.31 442 TYR A C 1
ATOM 3420 O O . TYR A 1 442 ? -9.043 7.430 8.583 1.00 92.31 442 TYR A O 1
ATOM 3428 N N . GLY A 1 443 ? -7.436 5.868 8.782 1.00 89.19 443 GLY A N 1
ATOM 3429 C CA . GLY A 1 443 ? -6.379 6.673 8.181 1.00 89.19 443 GLY A CA 1
ATOM 3430 C C . GLY A 1 443 ? -5.330 5.809 7.499 1.00 89.19 443 GLY A C 1
ATOM 3431 O O . GLY A 1 443 ? -5.039 4.695 7.941 1.00 89.19 443 GLY A O 1
ATOM 3432 N N . GLY A 1 444 ? -4.770 6.325 6.408 1.00 88.06 444 GLY A N 1
ATOM 3433 C CA . GLY A 1 444 ? -3.620 5.738 5.725 1.00 88.06 444 GLY A CA 1
ATOM 3434 C C . GLY A 1 444 ? -2.335 6.474 6.087 1.00 88.06 444 GLY A C 1
ATOM 3435 O O . GLY A 1 444 ? -2.350 7.681 6.311 1.00 88.06 444 GLY A O 1
ATOM 3436 N N . PHE A 1 445 ? -1.219 5.759 6.120 1.00 85.62 445 PHE A N 1
ATOM 3437 C CA . PHE A 1 445 ? 0.115 6.331 6.236 1.00 85.62 445 PHE A CA 1
ATOM 3438 C C . PHE A 1 445 ? 1.011 5.789 5.118 1.00 85.62 445 PHE A C 1
ATOM 3440 O O . PHE A 1 445 ? 0.861 4.658 4.653 1.00 85.62 445 PHE A O 1
ATOM 3447 N N . SER A 1 446 ? 1.926 6.629 4.637 1.00 75.44 446 SER A N 1
ATOM 3448 C CA . SER A 1 446 ? 2.781 6.291 3.502 1.00 75.44 446 SER A CA 1
ATOM 3449 C C . SER A 1 446 ? 3.956 5.429 3.951 1.00 75.44 446 SER A C 1
ATOM 3451 O O . SER A 1 446 ? 4.775 5.861 4.757 1.00 75.44 446 SER A O 1
ATOM 3453 N N . THR A 1 447 ? 4.109 4.263 3.325 1.00 68.38 447 THR A N 1
ATOM 3454 C CA . THR A 1 447 ? 5.322 3.433 3.417 1.00 68.38 447 THR A CA 1
ATOM 3455 C C . THR A 1 447 ? 6.458 3.963 2.537 1.00 68.38 447 THR A C 1
ATOM 3457 O O . THR A 1 447 ? 7.610 3.543 2.665 1.00 68.38 447 THR A O 1
ATOM 3460 N N . THR A 1 448 ? 6.176 4.918 1.636 1.00 59.66 448 THR A N 1
ATOM 3461 C CA . THR A 1 448 ? 7.244 5.606 0.910 1.00 59.66 448 THR A CA 1
ATOM 3462 C C . THR A 1 448 ? 8.006 6.501 1.875 1.00 59.66 448 THR A C 1
ATOM 3464 O O . THR A 1 448 ? 7.431 7.401 2.486 1.00 59.66 448 THR A O 1
ATOM 3467 N N . LEU A 1 449 ? 9.306 6.229 2.014 1.00 51.97 449 LEU A N 1
ATOM 3468 C CA . LEU A 1 449 ? 10.252 7.071 2.738 1.00 51.97 449 LEU A CA 1
ATOM 3469 C C . LEU A 1 449 ? 10.175 8.495 2.179 1.00 51.97 449 LEU A C 1
ATOM 3471 O O . LEU A 1 449 ? 10.755 8.798 1.135 1.00 51.97 449 LEU A O 1
ATOM 3475 N N . VAL A 1 450 ? 9.458 9.375 2.875 1.00 46.09 450 VAL A N 1
ATOM 3476 C CA . VAL A 1 450 ? 9.522 10.808 2.612 1.00 46.09 450 VAL A CA 1
ATOM 3477 C C . VAL A 1 450 ? 10.804 11.297 3.265 1.00 46.09 450 VAL A C 1
ATOM 3479 O O . VAL A 1 450 ? 10.861 11.543 4.468 1.00 46.09 450 VAL A O 1
ATOM 3482 N N . THR A 1 451 ? 11.870 11.399 2.477 1.00 42.91 451 THR A N 1
ATOM 3483 C CA . THR A 1 451 ? 13.123 12.008 2.923 1.00 42.91 451 THR A CA 1
ATOM 3484 C C . THR A 1 451 ? 12.914 13.519 3.040 1.00 42.91 451 THR A C 1
ATOM 3486 O O . THR A 1 451 ? 13.237 14.284 2.134 1.00 42.91 451 THR A O 1
ATOM 3489 N N . GLY A 1 452 ? 12.305 13.955 4.140 1.00 44.78 452 GLY A N 1
ATOM 3490 C CA . GLY A 1 452 ? 12.196 15.360 4.506 1.00 44.78 452 GLY A CA 1
ATOM 3491 C C . GLY A 1 452 ? 13.410 15.772 5.329 1.00 44.78 452 GLY A C 1
ATOM 3492 O O . GLY A 1 452 ? 13.618 15.272 6.432 1.00 44.78 452 GLY A O 1
ATOM 3493 N N . THR A 1 453 ? 14.226 16.684 4.809 1.00 40.66 453 THR A N 1
ATOM 3494 C CA . THR A 1 453 ? 15.195 17.413 5.634 1.00 40.66 453 THR A CA 1
ATOM 3495 C C . THR A 1 453 ? 14.468 18.565 6.314 1.00 40.66 453 THR A C 1
ATOM 3497 O O . THR A 1 453 ? 13.829 19.367 5.628 1.00 40.66 453 THR A O 1
ATOM 3500 N N . ASP A 1 454 ? 14.558 18.671 7.640 1.00 51.91 454 ASP A N 1
ATOM 3501 C CA . ASP A 1 454 ? 14.125 19.883 8.330 1.00 51.91 454 ASP A CA 1
ATOM 3502 C C . ASP A 1 454 ? 14.975 21.093 7.890 1.00 51.91 454 ASP A C 1
ATOM 3504 O O . ASP A 1 454 ? 15.984 20.963 7.191 1.00 51.91 454 ASP A O 1
ATOM 3508 N N . THR A 1 455 ? 14.572 22.304 8.278 1.00 47.88 455 THR A N 1
ATOM 3509 C CA . THR A 1 455 ? 15.295 23.549 7.953 1.00 47.88 455 THR A CA 1
ATOM 3510 C C . THR A 1 455 ? 16.727 23.600 8.502 1.00 47.88 455 THR A C 1
ATOM 3512 O O . THR A 1 455 ? 17.476 24.507 8.147 1.00 47.88 455 THR A O 1
ATOM 3515 N N . GLN A 1 456 ? 17.121 22.638 9.340 1.00 50.22 456 GLN A N 1
ATOM 3516 C CA . GLN A 1 456 ? 18.467 22.471 9.885 1.00 50.22 456 GLN A CA 1
ATOM 3517 C C . GLN A 1 456 ? 19.239 21.323 9.208 1.00 50.22 456 GLN A C 1
ATOM 3519 O O . GLN A 1 456 ? 20.380 21.059 9.576 1.00 50.22 456 GLN A O 1
ATOM 3524 N N . GLY A 1 457 ? 18.657 20.668 8.199 1.00 45.91 457 GLY A N 1
ATOM 3525 C CA . GLY A 1 457 ? 19.271 19.554 7.482 1.00 45.91 457 GLY A CA 1
ATOM 3526 C C . GLY A 1 457 ? 19.155 18.203 8.191 1.00 45.91 457 GLY A C 1
ATOM 3527 O O . GLY A 1 457 ? 19.731 17.231 7.706 1.00 45.91 457 GLY A O 1
ATOM 3528 N N . ASN A 1 458 ? 18.408 18.099 9.296 1.00 46.56 458 ASN A N 1
ATOM 3529 C CA . ASN A 1 458 ? 18.160 16.812 9.937 1.00 46.56 458 ASN A CA 1
ATOM 3530 C C . ASN A 1 458 ? 17.077 16.067 9.162 1.00 46.56 458 ASN A C 1
ATOM 3532 O O . ASN A 1 458 ? 15.980 16.584 8.940 1.00 46.56 458 ASN A O 1
ATOM 3536 N N . VAL A 1 459 ? 17.373 14.832 8.767 1.00 43.34 459 VAL A N 1
ATOM 3537 C CA . VAL A 1 459 ? 16.380 13.945 8.164 1.00 43.34 459 VAL A CA 1
ATOM 3538 C C . VAL A 1 459 ? 15.395 13.547 9.258 1.00 43.34 459 VAL A C 1
ATOM 3540 O O . VAL A 1 459 ? 15.769 12.859 10.205 1.00 43.34 459 VAL A O 1
ATOM 3543 N N . LYS A 1 460 ? 14.145 14.000 9.150 1.00 45.06 460 LYS A N 1
ATOM 3544 C CA . LYS A 1 460 ? 13.057 13.561 10.027 1.00 45.06 460 LYS A CA 1
ATOM 3545 C C . LYS A 1 460 ? 12.060 12.772 9.197 1.00 45.06 460 LYS A C 1
ATOM 3547 O O . LYS A 1 460 ? 11.556 13.261 8.188 1.00 45.06 460 LYS A O 1
ATOM 3552 N N . GLN A 1 461 ? 11.799 11.545 9.624 1.00 46.44 461 GLN A N 1
ATOM 3553 C CA . GLN A 1 461 ? 10.789 10.690 9.021 1.00 46.44 461 GLN A CA 1
ATOM 3554 C C . GLN A 1 461 ? 9.432 11.095 9.598 1.00 46.44 461 GLN A C 1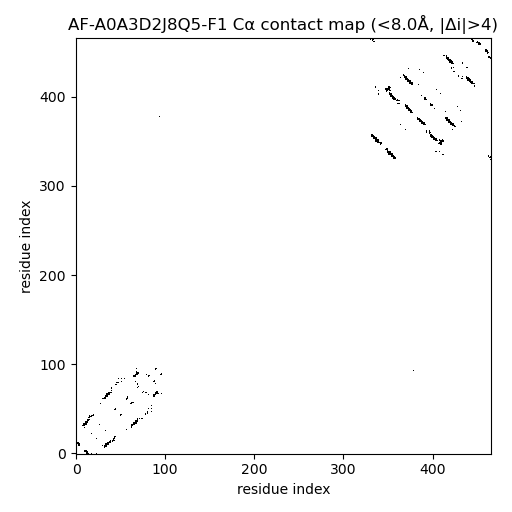
ATOM 3556 O O . GLN A 1 461 ? 9.169 10.908 10.784 1.00 46.44 461 GLN A O 1
ATOM 3561 N N . PHE A 1 462 ? 8.588 11.704 8.772 1.00 44.78 462 PHE A N 1
ATOM 3562 C CA . PHE A 1 462 ? 7.202 11.991 9.119 1.00 44.78 462 PHE A CA 1
ATOM 3563 C C . PHE A 1 462 ? 6.303 11.230 8.152 1.00 44.78 462 PHE A C 1
ATOM 3565 O O . PHE A 1 462 ? 6.477 11.347 6.940 1.00 44.78 462 PHE A O 1
ATOM 3572 N N . SER A 1 463 ? 5.328 10.495 8.684 1.00 42.88 463 SER A N 1
ATOM 3573 C CA . SER A 1 463 ? 4.145 10.124 7.916 1.00 42.88 463 SER A CA 1
ATOM 3574 C C . SER A 1 463 ? 2.969 10.930 8.441 1.00 42.88 463 SER A C 1
ATOM 3576 O O . SER A 1 463 ? 2.706 10.943 9.643 1.00 42.88 463 SER A O 1
ATOM 3578 N N . TYR A 1 464 ? 2.277 11.616 7.540 1.00 36.25 464 TYR A N 1
ATOM 3579 C CA . TYR A 1 464 ? 1.008 12.258 7.850 1.00 36.25 464 TYR A CA 1
ATOM 3580 C C . TYR A 1 464 ? -0.105 11.209 7.728 1.00 36.25 464 TYR A C 1
ATOM 3582 O O . TYR A 1 464 ? -0.022 10.323 6.876 1.00 36.25 464 TYR A O 1
ATOM 3590 N N . LEU A 1 465 ? -1.083 11.274 8.632 1.00 35.84 465 LEU A N 1
ATOM 3591 C CA . LEU A 1 465 ? -2.383 10.637 8.446 1.00 35.84 465 LEU A CA 1
ATOM 3592 C C . LEU A 1 465 ? -3.238 11.665 7.697 1.00 35.84 465 LEU A C 1
ATOM 3594 O O . LEU A 1 465 ? -3.458 12.749 8.244 1.00 35.84 465 LEU A O 1
ATOM 3598 N N . ASP A 1 466 ? -3.624 11.352 6.460 1.00 34.81 466 ASP A N 1
ATOM 3599 C CA . ASP A 1 466 ? -4.560 12.161 5.661 1.00 34.81 466 ASP A CA 1
ATOM 3600 C C . ASP A 1 466 ? -6.022 11.860 6.018 1.00 34.81 466 ASP A C 1
ATOM 3602 O O . ASP A 1 466 ? -6.342 10.663 6.232 1.00 34.81 466 ASP A O 1
#

pLDDT: mean 71.65, std 24.38, range [32.38, 98.5]